Protein AF-0000000066903619 (afdb_homodimer)

Radius of gyration: 26.42 Å; Cα contacts (8 Å, |Δi|>4): 673; chains: 2; bounding box: 65×83×78 Å

Solvent-accessible surface area (backbone atoms only — not comparable to full-atom values): 20792 Å² total; per-residue (Å²): 127,84,74,76,72,76,75,50,71,66,57,50,50,46,44,51,52,7,45,54,39,8,51,53,10,42,77,66,70,21,68,53,28,7,20,32,37,32,47,87,89,33,79,65,23,51,18,35,26,42,28,67,87,66,71,34,87,71,31,37,15,66,47,40,14,44,54,42,36,49,50,44,22,58,77,67,75,46,57,55,55,67,50,27,47,61,21,35,37,23,26,30,43,37,47,34,42,71,54,31,48,48,40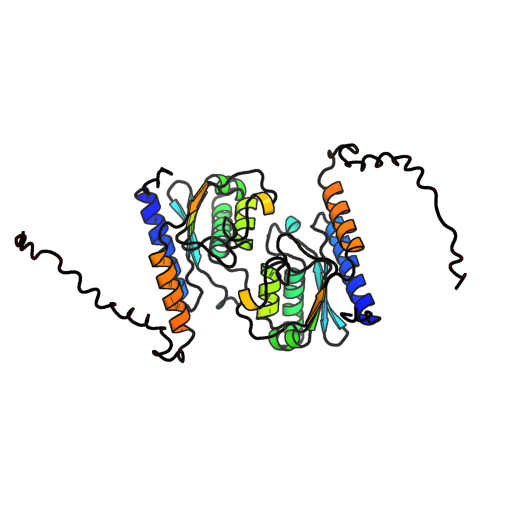,58,74,38,43,33,32,33,39,38,21,15,17,78,26,73,86,45,6,13,65,73,62,65,31,32,57,70,80,66,69,50,87,71,74,59,49,73,47,75,57,73,36,42,67,64,40,51,49,45,46,50,53,44,56,52,63,74,40,80,74,63,67,83,69,78,57,78,64,72,67,71,69,74,75,65,76,67,71,76,72,83,87,82,84,78,80,75,86,123,126,84,75,75,73,76,75,51,71,66,55,50,50,46,42,49,51,6,46,56,37,9,51,52,11,41,78,67,70,22,67,51,28,8,20,32,36,30,47,88,90,32,81,66,23,49,18,34,25,42,28,66,86,68,70,35,88,72,31,36,15,65,48,40,14,46,53,41,36,49,50,47,21,58,76,68,75,46,56,57,55,67,51,27,47,59,20,35,38,22,27,31,44,35,47,35,42,70,53,30,47,47,39,58,74,38,43,31,32,31,39,39,20,14,17,79,27,73,86,45,5,12,64,72,61,65,32,32,55,70,80,66,70,50,86,72,75,57,49,75,46,73,57,73,36,41,68,62,40,51,49,46,46,49,54,46,54,53,63,74,40,80,74,62,66,85,69,76,58,78,63,73,67,71,70,75,73,67,75,69,70,75,75,76,80,77,81,71,82,76,87,123

Secondary structure (DSSP, 8-state):
-----PPPHHHHHHHHHHHHHHHHHHHTTS-S-EEEEEETTEEEEEEE--HHHHT-TT--HHHHHHHHHHHHHHHTT--HHHHHTTEEEEEEEPPBHHHHHHHHHTT--EEEEEE--TTTBTTTTS--TTTTT--S--EEE--S-HHHHHHHHHHHHHHH-TT--GGGS-----------------------/-----PPPHHHHHHHHHHHHHHHHHHHTTS-S-EEEEEETTEEEEEEE--HHHHT-TT--HHHHHHHHHHHHHHHTT--HHHHHTTEEEEEEEPPBHHHHHHHHHTT--EEEEEE--TTTBTTTTS--TTTTT--S--EEE--SSHHHHHHHHHHHHHHH-TT--GGGS-----------------------

Foldseek 3Di:
DPPPPDDDPLRVVQLVVQQVQLVVCLVVLHQRKKKFKAFPSDTQFIFDADCVVVVNPVRHGLVRRLVSQVVSCVVVVHDQLVRQCRIEMRMAEADFQVSVLVSLVSNHAEYEYAAYDQPGHQPPRPHHCVNSVHPHDHHYHHNNHHPSSVVSNVVSVCVVCVPPPPPVPPPPPPPPPPPPVDDDDDDDPDDD/DPPPPDDDPLRVVQLVVQQVQLVVCLVVLHQRKKKFKAFPSDTQFIFDQDCVVVVNPVRHGLVRRLVSQVVSCVVVVHDQLVRQCRIEMRMAEADFQVSVLVSLVSNHAEYEYAAYDQPGHQPPRPHHCVNSVHPHDHHYHHNNHHPSSVVSNVVSVCVVCVPPPPPVPPPPPPPPPPPPVPPDDPPPDDDD

InterPro domains:
  IPR002125 Cytidine and deoxycytidylate deaminase domain [PF00383] (11-114)
  IPR002125 Cytidine and deoxycytidylate deaminase domain [PS51747] (9-125)
  IPR016192 APOBEC/CMP deaminase, zinc-binding [PS00903] (60-103)
  IPR016193 Cytidine deaminase-like [SSF53927] (8-163)

Sequence (384 aa):
MSLKKELSEEEVHFLNRAFEIAVDAVLNNEVPVGCVFVFEGQEVAFGRNDVNRTKNPTYHAEMVALKMMKQWCMDNGHDLEEIMRRTTLYVTLEPCIMCASALYHLRLKKILYGAANERFGGLVSVGSKEKYGAEHFIEIMPNLSVDRAVKLLKEFYEKQNPFCPEGKRKVKKPKKSGNNNDNSDDAIVLNVMSLKKELSEEEVHFLNRAFEIAVDAVLNNEVPVGCVFVFEGQEVAFGRNDVNRTKNPTYHAEMVALKMMKQWCMDNGHDLEEIMRRTTLYVTLEPCIMCASALYHLRLKKILYGAANERFGGLVSVGSKEKYGAEHFIEIMPNLSVDRAVKLLKEFYEKQNPFCPEGKRKVKKPKKSGNNNDNSDDAIVLNV

Organism: Onchocerca volvulus (NCBI:txid6282)

Structure (mmCIF, N/CA/C/O backbone):
data_AF-0000000066903619-model_v1
#
loop_
_entity.id
_entity.type
_entity.pdbx_description
1 polymer 'CMP/dCMP-type deaminase domain-containing protein'
#
loop_
_atom_site.group_PDB
_atom_site.id
_atom_site.type_symbol
_atom_site.label_atom_id
_atom_site.label_alt_id
_atom_site.label_comp_id
_atom_site.label_asym_id
_atom_site.label_entity_id
_atom_site.label_seq_id
_atom_site.pdbx_PDB_ins_code
_atom_site.Cartn_x
_atom_site.Cartn_y
_atom_site.Cartn_z
_atom_site.occupancy
_atom_site.B_iso_or_equiv
_atom_site.auth_seq_id
_atom_site.auth_comp_id
_atom_site.auth_asym_id
_atom_site.auth_atom_id
_atom_site.pdbx_PDB_model_num
ATOM 1 N N . MET A 1 1 ? -2.316 -34.094 11.859 1 27.36 1 MET A N 1
ATOM 2 C CA . MET A 1 1 ? -1.261 -34.156 10.859 1 27.36 1 MET A CA 1
ATOM 3 C C . MET A 1 1 ? -1.581 -33.25 9.672 1 27.36 1 MET A C 1
ATOM 5 O O . MET A 1 1 ? -2.551 -33.5 8.945 1 27.36 1 MET A O 1
ATOM 9 N N . SER A 1 2 ? -1.607 -31.938 9.742 1 38.84 2 SER A N 1
ATOM 10 C CA . SER A 1 2 ? -1.99 -31 8.695 1 38.84 2 SER A CA 1
ATOM 11 C C . SER A 1 2 ? -1.437 -31.438 7.34 1 38.84 2 SER A C 1
ATOM 13 O O . SER A 1 2 ? -0.238 -31.688 7.207 1 38.84 2 SER A O 1
ATOM 15 N N . LEU A 1 3 ? -2.057 -32.25 6.59 1 42.88 3 LEU A N 1
ATOM 16 C CA . LEU A 1 3 ? -1.689 -32.875 5.312 1 42.88 3 LEU A CA 1
ATOM 17 C C . LEU A 1 3 ? -0.965 -31.859 4.422 1 42.88 3 LEU A C 1
ATOM 19 O O . LEU A 1 3 ? -1.56 -30.875 3.982 1 42.88 3 LEU A O 1
ATOM 23 N N . LYS A 1 4 ? 0.3 -31.672 4.625 1 53.03 4 LYS A N 1
ATOM 24 C CA . LYS A 1 4 ? 1.137 -30.984 3.652 1 53.03 4 LYS A CA 1
ATOM 25 C C . LYS A 1 4 ? 0.835 -31.453 2.232 1 53.03 4 LYS A C 1
ATOM 27 O O . LYS A 1 4 ? 1.146 -32.594 1.867 1 53.03 4 LYS A O 1
ATOM 32 N N . LYS A 1 5 ? -0.295 -30.984 1.715 1 69 5 LYS A N 1
ATOM 33 C CA . LYS A 1 5 ? -0.655 -31.328 0.341 1 69 5 LYS A CA 1
ATOM 34 C C . LYS A 1 5 ? 0.544 -31.188 -0.592 1 69 5 LYS A C 1
ATOM 36 O O . LYS A 1 5 ? 1.289 -30.203 -0.514 1 69 5 LYS A O 1
ATOM 41 N N . GLU A 1 6 ? 0.946 -32.344 -1.109 1 86.94 6 GLU A N 1
ATOM 42 C CA . GLU A 1 6 ? 2 -32.344 -2.119 1 86.94 6 GLU A CA 1
ATOM 43 C C . GLU A 1 6 ? 1.612 -31.484 -3.32 1 86.94 6 GLU A C 1
ATOM 45 O O . GLU A 1 6 ? 0.471 -31.531 -3.783 1 86.94 6 GLU A O 1
ATOM 50 N N . LEU A 1 7 ? 2.455 -30.594 -3.684 1 93.56 7 LEU A N 1
ATOM 51 C CA . LEU A 1 7 ? 2.23 -29.703 -4.809 1 93.56 7 LEU A CA 1
ATOM 52 C C . LEU A 1 7 ? 2.064 -30.484 -6.109 1 93.56 7 LEU A C 1
ATOM 54 O O . LEU A 1 7 ? 2.789 -31.453 -6.352 1 93.56 7 LEU A O 1
ATOM 58 N N . SER A 1 8 ? 1.074 -30.172 -6.938 1 95.62 8 SER A N 1
ATOM 59 C CA . SER A 1 8 ? 0.944 -30.703 -8.289 1 95.62 8 SER A CA 1
ATOM 60 C C . SER A 1 8 ? 2.086 -30.234 -9.18 1 95.62 8 SER A C 1
ATOM 62 O O . SER A 1 8 ? 2.801 -29.297 -8.844 1 95.62 8 SER A O 1
ATOM 64 N N . GLU A 1 9 ? 2.289 -30.906 -10.242 1 96.06 9 GLU A N 1
ATOM 65 C CA . GLU A 1 9 ? 3.312 -30.516 -11.203 1 96.06 9 GLU A CA 1
ATOM 66 C C . GLU A 1 9 ? 3.072 -29.094 -11.727 1 96.06 9 GLU A C 1
ATOM 68 O O . GLU A 1 9 ? 4.02 -28.344 -11.93 1 96.06 9 GLU A O 1
ATOM 73 N N . GLU A 1 10 ? 1.847 -28.812 -11.953 1 97.19 10 GLU A N 1
ATOM 74 C CA . GLU A 1 10 ? 1.484 -27.484 -12.43 1 97.19 10 GLU A CA 1
ATOM 75 C C . GLU A 1 10 ? 1.817 -26.406 -11.391 1 97.19 10 GLU A C 1
ATOM 77 O O . GLU A 1 10 ? 2.35 -25.359 -11.734 1 97.19 10 GLU A O 1
ATOM 82 N N . GLU A 1 11 ? 1.536 -26.688 -10.141 1 98.06 11 GLU A N 1
ATOM 83 C CA . GLU A 1 11 ? 1.834 -25.734 -9.07 1 98.06 11 GLU A CA 1
ATOM 84 C C . GLU A 1 11 ? 3.336 -25.516 -8.938 1 98.06 11 GLU A C 1
ATOM 86 O O . GLU A 1 11 ? 3.785 -24.375 -8.758 1 98.06 11 GLU A O 1
ATOM 91 N N . VAL A 1 12 ? 4.043 -26.609 -9.094 1 98.12 12 VAL A N 1
ATOM 92 C CA . VAL A 1 12 ? 5.496 -26.516 -9.047 1 98.12 12 VAL A CA 1
ATOM 93 C C . VAL A 1 12 ? 5.996 -25.656 -10.219 1 98.12 12 VAL A C 1
ATOM 95 O O . VAL A 1 12 ? 6.863 -24.797 -10.039 1 98.12 12 VAL A O 1
ATOM 98 N N . HIS A 1 13 ? 5.473 -25.922 -11.336 1 98.62 13 HIS A N 1
ATOM 99 C CA . HIS A 1 13 ? 5.867 -25.203 -12.547 1 98.62 13 HIS A CA 1
ATOM 100 C C . HIS A 1 13 ? 5.68 -23.688 -12.375 1 98.62 13 HIS A C 1
ATOM 102 O O . HIS A 1 13 ? 6.609 -22.922 -12.609 1 98.62 13 HIS A O 1
ATOM 108 N N . PHE A 1 14 ? 4.527 -23.266 -11.945 1 98.88 14 PHE A N 1
ATOM 109 C CA . PHE A 1 14 ? 4.227 -21.844 -11.898 1 98.88 14 PHE A CA 1
ATOM 110 C C . PHE A 1 14 ? 4.938 -21.172 -10.727 1 98.88 14 PHE A C 1
ATOM 112 O O . PHE A 1 14 ? 5.32 -20 -10.812 1 98.88 14 PHE A O 1
ATOM 119 N N . LEU A 1 15 ? 5.148 -21.906 -9.648 1 98.81 15 LEU A N 1
ATOM 120 C CA . LEU A 1 15 ? 5.961 -21.344 -8.57 1 98.81 15 LEU A CA 1
ATOM 121 C C . LEU A 1 15 ? 7.395 -21.109 -9.031 1 98.81 15 LEU A C 1
ATOM 123 O O . LEU A 1 15 ? 7.988 -20.078 -8.727 1 98.81 15 LEU A O 1
ATOM 127 N N . ASN A 1 16 ? 7.895 -22.078 -9.797 1 98.81 16 ASN A N 1
ATOM 128 C CA . ASN A 1 16 ? 9.219 -21.906 -10.375 1 98.81 16 ASN A CA 1
ATOM 129 C C . ASN A 1 16 ? 9.266 -20.688 -11.305 1 98.81 16 ASN A C 1
ATOM 131 O O . ASN A 1 16 ? 10.242 -19.938 -11.312 1 98.81 16 ASN A O 1
ATOM 135 N N . ARG A 1 17 ? 8.25 -20.547 -12.086 1 98.88 17 ARG A N 1
ATOM 136 C CA . ARG A 1 17 ? 8.141 -19.391 -12.977 1 98.88 17 ARG A CA 1
ATOM 137 C C . ARG A 1 17 ? 8.188 -18.094 -12.188 1 98.88 17 ARG A C 1
ATOM 139 O O . ARG A 1 17 ? 8.844 -17.125 -12.602 1 98.88 17 ARG A O 1
ATOM 146 N N . ALA A 1 18 ? 7.531 -18.016 -11.047 1 98.94 18 ALA A N 1
ATOM 147 C CA . ALA A 1 18 ? 7.562 -16.844 -10.18 1 98.94 18 ALA A CA 1
ATOM 148 C C . ALA A 1 18 ? 8.984 -16.562 -9.703 1 98.94 18 ALA A C 1
ATOM 150 O O . ALA A 1 18 ? 9.414 -15.406 -9.688 1 98.94 18 ALA A O 1
ATOM 151 N N . PHE A 1 19 ? 9.703 -17.578 -9.383 1 98.88 19 PHE A N 1
ATOM 152 C CA . PHE A 1 19 ? 11.062 -17.391 -8.891 1 98.88 19 PHE A CA 1
ATOM 153 C C . PHE A 1 19 ? 11.984 -16.922 -10.008 1 98.88 19 PHE A C 1
ATOM 155 O O . PHE A 1 19 ? 12.906 -16.156 -9.773 1 98.88 19 PHE A O 1
ATOM 162 N N . GLU A 1 20 ? 11.758 -17.422 -11.219 1 98.81 20 GLU A N 1
ATOM 163 C CA . GLU A 1 20 ? 12.516 -16.906 -12.352 1 98.81 20 GLU A CA 1
ATOM 164 C C . GLU A 1 20 ? 12.328 -15.398 -12.508 1 98.81 20 GLU A C 1
ATOM 166 O O . GLU A 1 20 ? 13.289 -14.672 -12.758 1 98.81 20 GLU A O 1
ATOM 171 N N . ILE A 1 21 ? 11.164 -14.969 -12.32 1 98.88 21 ILE A N 1
ATOM 172 C CA . ILE A 1 21 ? 10.844 -13.555 -12.43 1 98.88 21 ILE A CA 1
ATOM 173 C C . ILE A 1 21 ? 11.5 -12.781 -11.289 1 98.88 21 ILE A C 1
ATOM 175 O O . ILE A 1 21 ? 11.984 -11.664 -11.484 1 98.88 21 ILE A O 1
ATOM 179 N N . ALA A 1 22 ? 11.523 -13.375 -10.133 1 98.81 22 ALA A N 1
ATOM 180 C CA . ALA A 1 22 ? 12.164 -12.742 -8.984 1 98.81 22 ALA A CA 1
ATOM 181 C C . ALA A 1 22 ? 13.656 -12.539 -9.227 1 98.81 22 ALA A C 1
ATOM 183 O O . ALA A 1 22 ? 14.234 -11.539 -8.789 1 98.81 22 ALA A O 1
ATOM 184 N N . VAL A 1 23 ? 14.227 -13.484 -9.867 1 98.19 23 VAL A N 1
ATOM 185 C CA . VAL A 1 23 ? 15.648 -13.359 -10.203 1 98.19 23 VAL A CA 1
ATOM 186 C C . VAL A 1 23 ? 15.852 -12.156 -11.109 1 98.19 23 VAL A C 1
ATOM 188 O O . VAL A 1 23 ? 16.844 -11.422 -10.961 1 98.19 23 VAL A O 1
ATOM 191 N N . ASP A 1 24 ? 14.953 -11.938 -12.023 1 97.81 24 ASP A N 1
ATOM 192 C CA . ASP A 1 24 ? 15.008 -10.766 -12.898 1 97.81 24 ASP A CA 1
ATOM 193 C C . ASP A 1 24 ? 14.953 -9.477 -12.078 1 97.81 24 ASP A C 1
ATOM 195 O O . ASP A 1 24 ? 15.578 -8.477 -12.438 1 97.81 24 ASP A O 1
ATOM 199 N N . ALA A 1 25 ? 14.164 -9.477 -11.047 1 97.81 25 ALA A N 1
ATOM 200 C CA . ALA A 1 25 ? 14.109 -8.312 -10.164 1 97.81 25 ALA A CA 1
ATOM 201 C C . ALA A 1 25 ? 15.484 -8 -9.578 1 97.81 25 ALA A C 1
ATOM 203 O O . ALA A 1 25 ? 15.922 -6.848 -9.578 1 97.81 25 ALA A O 1
ATOM 204 N N . VAL A 1 26 ? 16.172 -8.992 -9.141 1 96.25 26 VAL A N 1
ATOM 205 C CA . VAL A 1 26 ? 17.5 -8.828 -8.562 1 96.25 26 VAL A CA 1
ATOM 206 C C . VAL A 1 26 ? 18.438 -8.227 -9.602 1 96.25 26 VAL A C 1
ATOM 208 O O . VAL A 1 26 ? 19.188 -7.289 -9.305 1 96.25 26 VAL A O 1
ATOM 211 N N . LEU A 1 27 ? 18.391 -8.758 -10.789 1 95.12 27 LEU A N 1
ATOM 212 C CA . LEU A 1 27 ? 19.25 -8.312 -11.875 1 95.12 27 LEU A CA 1
ATOM 213 C C . LEU A 1 27 ? 19 -6.844 -12.203 1 95.12 27 LEU A C 1
ATOM 215 O O . LEU A 1 27 ? 19.859 -6.172 -12.766 1 95.12 27 LEU A O 1
ATOM 219 N N . ASN A 1 28 ? 17.875 -6.34 -11.797 1 95.5 28 ASN A N 1
ATOM 220 C CA . ASN A 1 28 ? 17.516 -4.953 -12.078 1 95.5 28 ASN A CA 1
ATOM 221 C C . ASN A 1 28 ? 17.531 -4.102 -10.812 1 95.5 28 ASN A C 1
ATOM 223 O O . ASN A 1 28 ? 16.906 -3.047 -10.758 1 95.5 28 ASN A O 1
ATOM 227 N N . ASN A 1 29 ? 18.062 -4.617 -9.797 1 95.12 29 ASN A N 1
ATOM 228 C CA . ASN A 1 29 ? 18.266 -3.906 -8.539 1 95.12 29 ASN A CA 1
ATOM 229 C C . ASN A 1 29 ? 16.953 -3.611 -7.836 1 95.12 29 ASN A C 1
ATOM 231 O O . ASN A 1 29 ? 16.734 -2.504 -7.336 1 95.12 29 ASN A O 1
ATOM 235 N N . GLU A 1 30 ? 16.094 -4.582 -7.895 1 97.44 30 GLU A N 1
ATOM 236 C CA . GLU A 1 30 ? 14.805 -4.559 -7.203 1 97.44 30 GLU A CA 1
ATOM 237 C C . GLU A 1 30 ? 14.711 -5.676 -6.168 1 97.44 30 GLU A C 1
ATOM 239 O O . GLU A 1 30 ? 15.367 -6.707 -6.301 1 97.44 30 GLU A O 1
ATOM 244 N N . VAL A 1 31 ? 13.891 -5.398 -5.02 1 96.94 31 VAL A N 1
ATOM 245 C CA . VAL A 1 31 ? 13.617 -6.473 -4.066 1 96.94 31 VAL A CA 1
ATOM 246 C C . VAL A 1 31 ? 13.164 -7.723 -4.812 1 96.94 31 VAL A C 1
ATOM 248 O O . VAL A 1 31 ? 12.328 -7.645 -5.719 1 96.94 31 VAL A O 1
ATOM 251 N N . PRO A 1 32 ? 13.727 -8.883 -4.516 1 98.19 32 PRO A N 1
ATOM 252 C CA . PRO A 1 32 ? 13.547 -10.094 -5.312 1 98.19 32 PRO A CA 1
ATOM 253 C C . PRO A 1 32 ? 12.18 -10.742 -5.102 1 98.19 32 PRO A C 1
ATOM 255 O O . PRO A 1 32 ? 12.086 -11.844 -4.555 1 98.19 32 PRO A O 1
ATOM 258 N N . VAL A 1 33 ? 11.227 -10.133 -5.594 1 98.88 33 VAL A N 1
ATOM 259 C CA . VAL A 1 33 ? 9.875 -10.703 -5.57 1 98.88 33 VAL A CA 1
ATOM 260 C C . VAL A 1 33 ? 9.336 -10.812 -6.992 1 98.88 33 VAL A C 1
ATOM 262 O O . VAL A 1 33 ? 9.453 -9.867 -7.781 1 98.88 33 VAL A O 1
ATOM 265 N N . GLY A 1 34 ? 8.812 -11.93 -7.312 1 98.94 34 GLY A N 1
ATOM 266 C CA . GLY A 1 34 ? 8.156 -12.211 -8.578 1 98.94 34 GLY A CA 1
ATOM 267 C C . GLY A 1 34 ? 6.871 -13 -8.422 1 98.94 34 GLY A C 1
ATOM 268 O O . GLY A 1 34 ? 6.691 -13.711 -7.43 1 98.94 34 GLY A O 1
ATOM 269 N N . CYS A 1 35 ? 5.98 -12.805 -9.438 1 98.94 35 CYS A N 1
ATOM 270 C CA . CYS A 1 35 ? 4.723 -13.539 -9.336 1 98.94 35 CYS A CA 1
ATOM 271 C C . CYS A 1 35 ? 4.094 -13.734 -10.711 1 98.94 35 CYS A C 1
ATOM 273 O O . CYS A 1 35 ? 4.492 -13.07 -11.68 1 98.94 35 CYS A O 1
ATOM 275 N N . VAL A 1 36 ? 3.123 -14.68 -10.773 1 98.94 36 VAL A N 1
ATOM 276 C CA . VAL A 1 36 ? 2.336 -14.914 -11.984 1 98.94 36 VAL A CA 1
ATOM 277 C C . VAL A 1 36 ? 0.873 -15.141 -11.609 1 98.94 36 VAL A C 1
ATOM 279 O O . VAL A 1 36 ? 0.577 -15.758 -10.578 1 98.94 36 VAL A O 1
ATOM 282 N N . PHE A 1 37 ? -0.01 -14.594 -12.398 1 98.94 37 PHE A N 1
ATOM 283 C CA . PHE A 1 37 ? -1.424 -14.945 -12.359 1 98.94 37 PHE A CA 1
ATOM 284 C C . PHE A 1 37 ? -1.734 -16.031 -13.375 1 98.94 37 PHE A C 1
ATOM 286 O O . PHE A 1 37 ? -1.394 -15.914 -14.555 1 98.94 37 PHE A O 1
ATOM 293 N N . VAL A 1 38 ? -2.367 -17.109 -12.891 1 98.94 38 VAL A N 1
ATOM 294 C CA . VAL A 1 38 ? -2.701 -18.25 -13.742 1 98.94 38 VAL A CA 1
ATOM 295 C C . VAL A 1 38 ? -4.219 -18.406 -13.812 1 98.94 38 VAL A C 1
ATOM 297 O O . VAL A 1 38 ? -4.875 -18.594 -12.781 1 98.94 38 VAL A O 1
ATOM 300 N N . PHE A 1 39 ? -4.789 -18.297 -14.953 1 98.81 39 PHE A N 1
ATOM 301 C CA . PHE A 1 39 ? -6.207 -18.453 -15.234 1 98.81 39 PHE A CA 1
ATOM 302 C C . PHE A 1 39 ? -6.441 -19.641 -16.172 1 98.81 39 PHE A C 1
ATOM 304 O O . PHE A 1 39 ? -5.922 -19.656 -17.281 1 98.81 39 PHE A O 1
ATOM 311 N N . GLU A 1 40 ? -7.105 -20.641 -15.711 1 97.38 40 GLU A N 1
ATOM 312 C CA . GLU A 1 40 ? -7.426 -21.828 -16.484 1 97.38 40 GLU A CA 1
ATOM 313 C C . GLU A 1 40 ? -6.164 -22.469 -17.062 1 97.38 40 GLU A C 1
ATOM 315 O O . GLU A 1 40 ? -6.098 -22.75 -18.266 1 97.38 40 GLU A O 1
ATOM 320 N N . GLY A 1 41 ? -5.207 -22.531 -16.219 1 97.81 41 GLY A N 1
ATOM 321 C CA . GLY A 1 41 ? -3.99 -23.266 -16.547 1 97.81 41 GLY A CA 1
ATOM 322 C C . GLY A 1 41 ? -3.014 -22.453 -17.375 1 97.81 41 GLY A C 1
ATOM 323 O O . GLY A 1 41 ? -1.958 -22.938 -17.766 1 97.81 41 GLY A O 1
ATOM 324 N N . GLN A 1 42 ? -3.344 -21.203 -17.578 1 98.31 42 GLN A N 1
ATOM 325 C CA . GLN A 1 42 ? -2.484 -20.359 -18.406 1 98.31 42 GLN A CA 1
ATOM 326 C C . GLN A 1 42 ? -1.973 -19.156 -17.625 1 98.31 42 GLN A C 1
ATOM 328 O O . GLN A 1 42 ? -2.73 -18.516 -16.891 1 98.31 42 GLN A O 1
ATOM 333 N N . GLU A 1 43 ? -0.721 -18.922 -17.766 1 98.81 43 GLU A N 1
ATOM 334 C CA . GLU A 1 43 ? -0.159 -17.672 -17.266 1 98.81 43 GLU A CA 1
ATOM 335 C C . GLU A 1 43 ? -0.667 -16.484 -18.062 1 98.81 43 GLU A C 1
ATOM 337 O O . GLU A 1 43 ? -0.361 -16.344 -19.25 1 98.81 43 GLU A O 1
ATOM 342 N N . VAL A 1 44 ? -1.384 -15.578 -17.438 1 98.75 44 VAL A N 1
ATOM 343 C CA . VAL A 1 44 ? -2.004 -14.508 -18.203 1 98.75 44 VAL A CA 1
ATOM 344 C C . VAL A 1 44 ? -1.362 -13.172 -17.828 1 98.75 44 VAL A C 1
ATOM 346 O O . VAL A 1 44 ? -1.483 -12.188 -18.562 1 98.75 44 VAL A O 1
ATOM 349 N N . ALA A 1 45 ? -0.689 -13.148 -16.719 1 98.88 45 ALA A N 1
ATOM 350 C CA . ALA A 1 45 ? 0.007 -11.945 -16.266 1 98.88 45 ALA A CA 1
ATOM 351 C C . ALA A 1 45 ? 1.164 -12.297 -15.336 1 98.88 45 ALA A C 1
ATOM 353 O O . ALA A 1 45 ? 1.154 -13.352 -14.695 1 98.88 45 ALA A O 1
ATOM 354 N N . PHE A 1 46 ? 2.115 -11.523 -15.297 1 98.94 46 PHE A N 1
ATOM 355 C CA . PHE A 1 46 ? 3.262 -11.68 -14.414 1 98.94 46 PHE A CA 1
ATOM 356 C C . PHE A 1 46 ? 3.809 -10.32 -13.992 1 98.94 46 PHE A C 1
ATOM 358 O O . PHE A 1 46 ? 3.482 -9.297 -14.602 1 98.94 46 PHE A O 1
ATOM 365 N N . GLY A 1 47 ? 4.559 -10.344 -12.859 1 98.88 47 GLY A N 1
ATOM 366 C CA . GLY A 1 47 ? 5.152 -9.102 -12.383 1 98.88 47 GLY A CA 1
ATOM 367 C C . GLY A 1 47 ? 6.348 -9.32 -11.477 1 98.88 47 GLY A C 1
ATOM 368 O O . GLY A 1 47 ? 6.395 -10.297 -10.727 1 98.88 47 GLY A O 1
ATOM 369 N N . ARG A 1 48 ? 7.273 -8.469 -11.578 1 98.75 48 ARG A N 1
ATOM 370 C CA . ARG A 1 48 ? 8.359 -8.328 -10.609 1 98.75 48 ARG A CA 1
ATOM 371 C C . ARG A 1 48 ? 8.305 -6.973 -9.922 1 98.75 48 ARG A C 1
ATOM 373 O O . ARG A 1 48 ? 7.723 -6.023 -10.445 1 98.75 48 ARG A O 1
ATOM 380 N N . ASN A 1 49 ? 8.922 -6.953 -8.742 1 98.44 49 ASN A N 1
ATOM 381 C CA . ASN A 1 49 ? 9.062 -5.652 -8.094 1 98.44 49 ASN A CA 1
ATOM 382 C C . ASN A 1 49 ? 9.703 -4.629 -9.023 1 98.44 49 ASN A C 1
ATOM 384 O O . ASN A 1 49 ? 10.625 -4.957 -9.766 1 98.44 49 ASN A O 1
ATOM 388 N N . ASP A 1 50 ? 9.172 -3.434 -9.016 1 98.06 50 ASP A N 1
ATOM 389 C CA . ASP A 1 50 ? 9.633 -2.381 -9.914 1 98.06 50 ASP A CA 1
ATOM 390 C C . ASP A 1 50 ? 9.57 -1.015 -9.242 1 98.06 50 ASP A C 1
ATOM 392 O O . ASP A 1 50 ? 9.227 -0.016 -9.875 1 98.06 50 ASP A O 1
ATOM 396 N N . VAL A 1 51 ? 9.797 -0.973 -8.008 1 96.44 51 VAL A N 1
ATOM 397 C CA . VAL A 1 51 ? 9.68 0.22 -7.176 1 96.44 51 VAL A CA 1
ATOM 398 C C . VAL A 1 51 ? 10.812 1.192 -7.5 1 96.44 51 VAL A C 1
ATOM 400 O O . VAL A 1 51 ? 10.57 2.371 -7.766 1 96.44 51 VAL A O 1
ATOM 403 N N . ASN A 1 52 ? 12.039 0.702 -7.586 1 93.19 52 ASN A N 1
ATOM 404 C CA . ASN A 1 52 ? 13.211 1.551 -7.742 1 93.19 52 ASN A CA 1
ATOM 405 C C . ASN A 1 52 ? 13.234 2.23 -9.109 1 93.19 52 ASN A C 1
ATOM 407 O O . ASN A 1 52 ? 13.383 3.451 -9.195 1 93.19 52 ASN A O 1
ATOM 411 N N . ARG A 1 53 ? 13.086 1.481 -10.102 1 95.19 53 ARG A N 1
ATOM 412 C CA . ARG A 1 53 ? 13.133 2.02 -11.453 1 95.19 53 ARG A CA 1
ATOM 413 C C . ARG A 1 53 ? 12.039 3.051 -11.68 1 95.19 53 ARG A C 1
ATOM 415 O O . ARG A 1 53 ? 12.281 4.117 -12.25 1 95.19 53 ARG A O 1
ATOM 422 N N . THR A 1 54 ? 10.852 2.811 -11.141 1 94.06 54 THR A N 1
ATOM 423 C CA . THR A 1 54 ? 9.695 3.648 -11.43 1 94.06 54 THR A CA 1
ATOM 424 C C . THR A 1 54 ? 9.586 4.781 -10.414 1 94.06 54 THR A C 1
ATOM 426 O O . THR A 1 54 ? 8.812 5.727 -10.609 1 94.06 54 THR A O 1
ATOM 429 N N . LYS A 1 55 ? 10.312 4.551 -9.242 1 89.25 55 LYS A N 1
ATOM 430 C CA . LYS A 1 55 ? 10.188 5.477 -8.125 1 89.25 55 LYS A CA 1
ATOM 431 C C . LYS A 1 55 ? 8.75 5.539 -7.613 1 89.25 55 LYS A C 1
ATOM 433 O O . LYS A 1 55 ? 8.258 6.609 -7.254 1 89.25 55 LYS A O 1
ATOM 438 N N . ASN A 1 56 ? 8.055 4.461 -7.719 1 92.69 56 ASN A N 1
ATOM 439 C CA . ASN A 1 56 ? 6.691 4.281 -7.234 1 92.69 56 ASN A CA 1
ATOM 440 C C . ASN A 1 56 ? 6.613 3.172 -6.188 1 92.69 56 ASN A C 1
ATOM 442 O O . ASN A 1 56 ? 6.719 1.989 -6.52 1 92.69 56 ASN A O 1
ATOM 446 N N . PRO A 1 57 ? 6.328 3.529 -4.996 1 93.94 57 PRO A N 1
ATOM 447 C CA . PRO A 1 57 ? 6.414 2.559 -3.9 1 93.94 57 PRO A CA 1
ATOM 448 C C . PRO A 1 57 ? 5.328 1.487 -3.979 1 93.94 57 PRO A C 1
ATOM 450 O O . PRO A 1 57 ? 5.391 0.489 -3.258 1 93.94 57 PRO A O 1
ATOM 453 N N . THR A 1 58 ? 4.316 1.643 -4.836 1 96.19 58 THR A N 1
ATOM 454 C CA . THR A 1 58 ? 3.209 0.697 -4.891 1 96.19 58 THR A CA 1
ATOM 455 C C . THR A 1 58 ? 3.471 -0.384 -5.934 1 96.19 58 THR A C 1
ATOM 457 O O . THR A 1 58 ? 2.709 -1.346 -6.047 1 96.19 58 THR A O 1
ATOM 460 N N . TYR A 1 59 ? 4.535 -0.256 -6.688 1 97.69 59 TYR A N 1
ATOM 461 C CA . TYR A 1 59 ? 4.781 -1.174 -7.793 1 97.69 59 TYR A CA 1
ATOM 462 C C . TYR A 1 59 ? 5.473 -2.443 -7.305 1 97.69 59 TYR A C 1
ATOM 464 O O . TYR A 1 59 ? 6.523 -2.824 -7.824 1 97.69 59 TYR A O 1
ATOM 472 N N . HIS A 1 60 ? 4.809 -3.078 -6.398 1 98.69 60 HIS A N 1
ATOM 473 C CA . HIS A 1 60 ? 5.188 -4.43 -6.004 1 98.69 60 HIS A CA 1
ATOM 474 C C . HIS A 1 60 ? 4.863 -5.438 -7.098 1 98.69 60 HIS A C 1
ATOM 476 O O . HIS A 1 60 ? 4.109 -5.133 -8.023 1 98.69 60 HIS A O 1
ATOM 482 N N . ALA A 1 61 ? 5.461 -6.574 -7.016 1 98.88 61 ALA A N 1
ATOM 483 C CA . ALA A 1 61 ? 5.301 -7.609 -8.031 1 98.88 61 ALA A CA 1
ATOM 484 C C . ALA A 1 61 ? 3.824 -7.875 -8.32 1 98.88 61 ALA A C 1
ATOM 486 O O . ALA A 1 61 ? 3.406 -7.922 -9.477 1 98.88 61 ALA A O 1
ATOM 487 N N . GLU A 1 62 ? 3.037 -8.055 -7.266 1 98.88 62 GLU A N 1
ATOM 488 C CA . GLU A 1 62 ? 1.618 -8.367 -7.402 1 98.88 62 GLU A CA 1
ATOM 489 C C . GLU A 1 62 ? 0.865 -7.242 -8.102 1 98.88 62 GLU A C 1
ATOM 491 O O . GLU A 1 62 ? -0.007 -7.5 -8.938 1 98.88 62 GLU A O 1
ATOM 496 N N . MET A 1 63 ? 1.21 -6 -7.773 1 98.62 63 MET A N 1
ATOM 497 C CA . MET A 1 63 ? 0.53 -4.855 -8.375 1 98.62 63 MET A CA 1
ATOM 498 C C . MET A 1 63 ? 0.916 -4.703 -9.844 1 98.62 63 MET A C 1
ATOM 500 O O . MET A 1 63 ? 0.077 -4.355 -10.672 1 98.62 63 MET A O 1
ATOM 504 N N . VAL A 1 64 ? 2.166 -4.891 -10.117 1 98.75 64 VAL A N 1
ATOM 505 C CA . VAL A 1 64 ? 2.619 -4.875 -11.5 1 98.75 64 VAL A CA 1
ATOM 506 C C . VAL A 1 64 ? 1.867 -5.934 -12.305 1 98.75 64 VAL A C 1
ATOM 508 O O . VAL A 1 64 ? 1.361 -5.656 -13.398 1 98.75 64 VAL A O 1
ATOM 511 N N . ALA A 1 65 ? 1.782 -7.109 -11.766 1 98.88 65 ALA A N 1
ATOM 512 C CA . ALA A 1 65 ? 1.07 -8.195 -12.43 1 98.88 65 ALA A CA 1
ATOM 513 C C . ALA A 1 65 ? -0.413 -7.867 -12.586 1 98.88 65 ALA A C 1
ATOM 515 O O . ALA A 1 65 ? -1.029 -8.211 -13.594 1 98.88 65 ALA A O 1
ATOM 516 N N . LEU A 1 66 ? -0.942 -7.246 -11.555 1 98.56 66 LEU A N 1
ATOM 517 C CA . LEU A 1 66 ? -2.355 -6.891 -11.594 1 98.56 66 LEU A CA 1
ATOM 518 C C . LEU A 1 66 ? -2.633 -5.898 -12.727 1 98.56 66 LEU A C 1
ATOM 520 O O . LEU A 1 66 ? -3.67 -5.98 -13.383 1 98.56 66 LEU A O 1
ATOM 524 N N . LYS A 1 67 ? -1.757 -4.93 -12.906 1 97.81 67 LYS A N 1
ATOM 525 C CA . LYS A 1 67 ? -1.898 -4.004 -14.031 1 97.81 67 LYS A CA 1
ATOM 526 C C . LYS A 1 67 ? -1.941 -4.75 -15.359 1 97.81 67 LYS A C 1
ATOM 528 O O . LYS A 1 67 ? -2.785 -4.465 -16.203 1 97.81 67 LYS A O 1
ATOM 533 N N . MET A 1 68 ? -1.055 -5.684 -15.492 1 98.56 68 MET A N 1
ATOM 534 C CA . MET A 1 68 ? -1.035 -6.5 -16.703 1 98.56 68 MET A CA 1
ATOM 535 C C . MET A 1 68 ? -2.318 -7.312 -16.828 1 98.56 68 MET A C 1
ATOM 537 O O . MET A 1 68 ? -2.871 -7.441 -17.922 1 98.56 68 MET A O 1
ATOM 541 N N . MET A 1 69 ? -2.779 -7.828 -15.742 1 98.62 69 MET A N 1
ATOM 542 C CA . MET A 1 69 ? -4.012 -8.609 -15.719 1 98.62 69 MET A CA 1
ATOM 543 C C . MET A 1 69 ? -5.199 -7.77 -16.172 1 98.62 69 MET A C 1
ATOM 545 O O . MET A 1 69 ? -6.051 -8.25 -16.922 1 98.62 69 MET A O 1
ATOM 549 N N . LYS A 1 70 ? -5.27 -6.59 -15.664 1 97.88 70 LYS A N 1
ATOM 550 C CA . LYS A 1 70 ? -6.34 -5.68 -16.047 1 97.88 70 LYS A CA 1
ATOM 551 C C . LYS A 1 70 ? -6.332 -5.434 -17.562 1 97.88 70 LYS A C 1
ATOM 553 O O . LYS A 1 70 ? -7.379 -5.48 -18.203 1 97.88 70 LYS A O 1
ATOM 558 N N . GLN A 1 71 ? -5.176 -5.203 -18.078 1 98.12 71 GLN A N 1
ATOM 559 C CA . GLN A 1 71 ? -5.043 -4.98 -19.516 1 98.12 71 GLN A CA 1
ATOM 560 C C . GLN A 1 71 ? -5.449 -6.223 -20.297 1 98.12 71 GLN A C 1
ATOM 562 O O . GLN A 1 71 ? -6.137 -6.125 -21.312 1 98.12 71 GLN A O 1
ATOM 567 N N . TRP A 1 72 ? -5.004 -7.316 -19.812 1 98.44 72 TRP A N 1
ATOM 568 C CA . TRP A 1 72 ? -5.348 -8.578 -20.453 1 98.44 72 TRP A CA 1
ATOM 569 C C . TRP A 1 72 ? -6.863 -8.766 -20.5 1 98.44 72 TRP A C 1
ATOM 571 O O . TRP A 1 72 ? -7.41 -9.18 -21.531 1 98.44 72 TRP A O 1
ATOM 581 N N . CYS A 1 73 ? -7.488 -8.492 -19.406 1 98.19 73 CYS A N 1
ATOM 582 C CA . CYS A 1 73 ? -8.945 -8.617 -19.359 1 98.19 73 CYS A CA 1
ATOM 583 C C . CYS A 1 73 ? -9.609 -7.672 -20.344 1 98.19 73 CYS A C 1
ATOM 585 O O . CYS A 1 73 ? -10.531 -8.07 -21.062 1 98.19 73 CYS A O 1
ATOM 587 N N . MET A 1 74 ? -9.117 -6.477 -20.422 1 97.69 74 MET A N 1
ATOM 588 C CA . MET A 1 74 ? -9.664 -5.496 -21.344 1 97.69 74 MET A CA 1
ATOM 589 C C . MET A 1 74 ? -9.508 -5.965 -22.797 1 97.69 74 MET A C 1
ATOM 591 O O . MET A 1 74 ? -10.461 -5.914 -23.578 1 97.69 74 MET A O 1
ATOM 595 N N . ASP A 1 75 ? -8.398 -6.449 -23.094 1 97.94 75 ASP A N 1
ATOM 596 C CA . ASP A 1 75 ? -8.078 -6.879 -24.453 1 97.94 75 ASP A CA 1
ATOM 597 C C . ASP A 1 75 ? -8.922 -8.086 -24.859 1 97.94 75 ASP A C 1
ATOM 599 O O . ASP A 1 75 ? -9.18 -8.297 -26.047 1 97.94 75 ASP A O 1
ATOM 603 N N . ASN A 1 76 ? -9.344 -8.805 -23.891 1 97.62 76 ASN A N 1
ATOM 604 C CA . ASN A 1 76 ? -10.062 -10.047 -24.188 1 97.62 76 ASN A CA 1
ATOM 605 C C . ASN A 1 76 ? -11.547 -9.93 -23.859 1 97.62 76 ASN A C 1
ATOM 607 O O . ASN A 1 76 ? -12.266 -10.93 -23.875 1 97.62 76 ASN A O 1
ATOM 611 N N . GLY A 1 77 ? -11.977 -8.812 -23.453 1 97.25 77 GLY A N 1
ATOM 612 C CA . GLY A 1 77 ? -13.383 -8.547 -23.188 1 97.25 77 GLY A CA 1
ATOM 613 C C . GLY A 1 77 ? -13.891 -9.211 -21.922 1 97.25 77 GLY A C 1
ATOM 614 O O . GLY A 1 77 ? -15.031 -9.672 -21.875 1 97.25 77 GLY A O 1
ATOM 615 N N . HIS A 1 78 ? -13 -9.359 -20.953 1 97.56 78 HIS A N 1
ATOM 616 C CA . HIS A 1 78 ? -13.367 -9.969 -19.688 1 97.56 78 HIS A CA 1
ATOM 617 C C . HIS A 1 78 ? -13.516 -8.922 -18.594 1 97.56 78 HIS A C 1
ATOM 619 O O . HIS A 1 78 ? -12.883 -7.867 -18.641 1 97.56 78 HIS A O 1
ATOM 625 N N . ASP A 1 79 ? -14.328 -9.273 -17.672 1 97.25 79 ASP A N 1
ATOM 626 C CA . ASP A 1 79 ? -14.414 -8.5 -16.438 1 97.25 79 ASP A CA 1
AT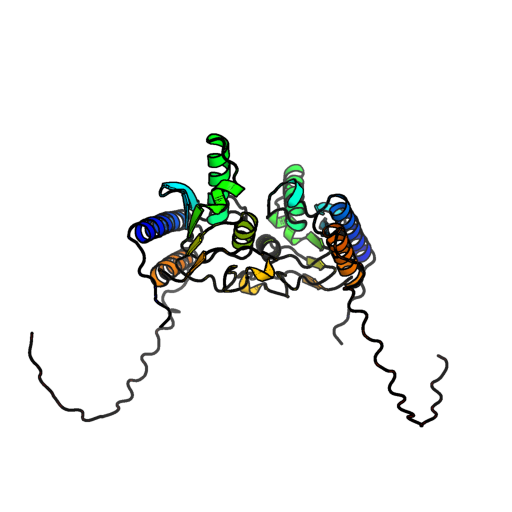OM 627 C C . ASP A 1 79 ? -13.344 -8.945 -15.438 1 97.25 79 ASP A C 1
ATOM 629 O O . ASP A 1 79 ? -13.242 -10.125 -15.117 1 97.25 79 ASP A O 1
ATOM 633 N N . LEU A 1 80 ? -12.672 -8.016 -14.93 1 97.38 80 LEU A N 1
ATOM 634 C CA . LEU A 1 80 ? -11.539 -8.32 -14.07 1 97.38 80 LEU A CA 1
ATOM 635 C C . LEU A 1 80 ? -11.984 -9.109 -12.844 1 97.38 80 LEU A C 1
ATOM 637 O O . LEU A 1 80 ? -11.414 -10.164 -12.531 1 97.38 80 LEU A O 1
ATOM 641 N N . GLU A 1 81 ? -12.938 -8.641 -12.125 1 95.62 81 GLU A N 1
ATOM 642 C CA . GLU A 1 81 ? -13.383 -9.281 -10.891 1 95.62 81 GLU A CA 1
ATOM 643 C C . GLU A 1 81 ? -13.859 -10.711 -11.156 1 95.62 81 GLU A C 1
ATOM 645 O O . GLU A 1 81 ? -13.609 -11.609 -10.352 1 95.62 81 GLU A O 1
ATOM 650 N N . GLU A 1 82 ? -14.539 -10.898 -12.211 1 97.75 82 GLU A N 1
ATOM 651 C CA . GLU A 1 82 ? -15 -12.234 -12.578 1 97.75 82 GLU A CA 1
ATOM 652 C C . GLU A 1 82 ? -13.836 -13.18 -12.828 1 97.75 82 GLU A C 1
ATOM 654 O O . GLU A 1 82 ? -13.852 -14.328 -12.391 1 97.75 82 GLU A O 1
ATOM 659 N N . ILE A 1 83 ? -12.906 -12.688 -13.539 1 98.62 83 ILE A N 1
ATOM 660 C CA . ILE A 1 83 ? -11.75 -13.508 -13.883 1 98.62 83 ILE A CA 1
ATOM 661 C C . ILE A 1 83 ? -10.93 -13.805 -12.633 1 98.62 83 ILE A C 1
ATOM 663 O O . ILE A 1 83 ? -10.453 -14.922 -12.445 1 98.62 83 ILE A O 1
ATOM 667 N N . MET A 1 84 ? -10.789 -12.852 -11.727 1 98.44 84 MET A N 1
ATOM 668 C CA . MET A 1 84 ? -9.984 -13.008 -10.523 1 98.44 84 MET A CA 1
ATOM 669 C C . MET A 1 84 ? -10.555 -14.094 -9.625 1 98.44 84 MET A C 1
ATOM 671 O O . MET A 1 84 ? -9.805 -14.82 -8.969 1 98.44 84 MET A O 1
ATOM 675 N N . ARG A 1 85 ? -11.797 -14.297 -9.672 1 98.25 85 ARG A N 1
ATOM 676 C CA . ARG A 1 85 ? -12.461 -15.297 -8.844 1 98.25 85 ARG A CA 1
ATOM 677 C C . ARG A 1 85 ? -12.086 -16.703 -9.273 1 98.25 85 ARG A C 1
ATOM 679 O O . ARG A 1 85 ? -12.32 -17.672 -8.539 1 98.25 85 ARG A O 1
ATOM 686 N N . ARG A 1 86 ? -11.453 -16.812 -10.391 1 98.62 86 ARG A N 1
ATOM 687 C CA . ARG A 1 86 ? -11.055 -18.109 -10.93 1 98.62 86 ARG A CA 1
ATOM 688 C C . ARG A 1 86 ? -9.547 -18.156 -11.188 1 98.62 86 ARG A C 1
ATOM 690 O O . ARG A 1 86 ? -9.062 -19.031 -11.914 1 98.62 86 ARG A O 1
ATOM 697 N N . THR A 1 87 ? -8.867 -17.203 -10.617 1 98.88 87 THR A N 1
ATOM 698 C CA . THR A 1 87 ? -7.441 -17.047 -10.898 1 98.88 87 THR A CA 1
ATOM 699 C C . THR A 1 87 ? -6.605 -17.422 -9.672 1 98.88 87 THR A C 1
ATOM 701 O O . THR A 1 87 ? -7.023 -17.188 -8.539 1 98.88 87 THR A O 1
ATOM 704 N N . THR A 1 88 ? -5.441 -18.016 -9.914 1 98.94 88 THR A N 1
ATOM 705 C CA . THR A 1 88 ? -4.477 -18.344 -8.875 1 98.94 88 THR A CA 1
ATOM 706 C C . THR A 1 88 ? -3.234 -17.469 -8.992 1 98.94 88 THR A C 1
ATOM 708 O O . THR A 1 88 ? -2.73 -17.234 -10.094 1 98.94 88 THR A O 1
ATOM 711 N N . LEU A 1 89 ? -2.801 -16.984 -7.844 1 98.94 89 LEU A N 1
ATOM 712 C CA . LEU A 1 89 ? -1.551 -16.234 -7.773 1 98.94 89 LEU A CA 1
ATOM 713 C C . LEU A 1 89 ? -0.427 -17.109 -7.219 1 98.94 89 LEU A C 1
ATOM 715 O O . LEU A 1 89 ? -0.586 -17.734 -6.176 1 98.94 89 LEU A O 1
ATOM 719 N N . TYR A 1 90 ? 0.66 -17.203 -7.949 1 99 90 TYR A N 1
ATOM 720 C CA . TYR A 1 90 ? 1.924 -17.734 -7.453 1 99 90 TYR A CA 1
ATOM 721 C C . TYR A 1 90 ? 2.924 -16.609 -7.191 1 99 90 TYR A C 1
ATOM 723 O O . TYR A 1 90 ? 3.219 -15.812 -8.086 1 99 90 TYR A O 1
ATOM 731 N N . VAL A 1 91 ? 3.418 -16.531 -5.984 1 98.94 91 VAL A N 1
ATOM 732 C CA . VAL A 1 91 ? 4.301 -15.422 -5.637 1 98.94 91 VAL A CA 1
ATOM 733 C C . VAL A 1 91 ? 5.395 -15.906 -4.691 1 98.94 91 VAL A C 1
ATOM 735 O O . VAL A 1 91 ? 5.18 -16.828 -3.902 1 98.94 91 VAL A O 1
ATOM 738 N N . THR A 1 92 ? 6.551 -15.297 -4.766 1 98.94 92 THR A N 1
ATOM 739 C CA . THR A 1 92 ? 7.73 -15.812 -4.082 1 98.94 92 THR A CA 1
ATOM 740 C C . THR A 1 92 ? 7.695 -15.453 -2.598 1 98.94 92 THR A C 1
ATOM 742 O O . THR A 1 92 ? 8.336 -16.125 -1.777 1 98.94 92 THR A O 1
ATOM 745 N N . LEU A 1 93 ? 7.008 -14.422 -2.285 1 98.88 93 LEU A N 1
ATOM 746 C CA . LEU A 1 93 ? 6.902 -13.93 -0.917 1 98.88 93 LEU A CA 1
ATOM 747 C C . LEU A 1 93 ? 5.453 -13.594 -0.571 1 98.88 93 LEU A C 1
ATOM 749 O O . LEU A 1 93 ? 4.699 -13.117 -1.424 1 98.88 93 LEU A O 1
ATOM 753 N N . GLU A 1 94 ? 5.09 -13.797 0.665 1 98.88 94 GLU A N 1
ATOM 754 C CA . GLU A 1 94 ? 3.75 -13.422 1.104 1 98.88 94 GLU A CA 1
ATOM 755 C C . GLU A 1 94 ? 3.408 -11.992 0.675 1 98.88 94 GLU A C 1
ATOM 757 O O . GLU A 1 94 ? 4.164 -11.062 0.947 1 98.88 94 GLU A O 1
ATOM 762 N N . PRO A 1 95 ? 2.234 -11.844 0.017 1 98.88 95 PRO A N 1
ATOM 763 C CA . PRO A 1 95 ? 1.834 -10.477 -0.334 1 98.88 95 PRO A CA 1
ATOM 764 C C . PRO A 1 95 ? 1.767 -9.547 0.878 1 98.88 95 PRO A C 1
ATOM 766 O O . PRO A 1 95 ? 1.317 -9.961 1.95 1 98.88 95 PRO A O 1
ATOM 769 N N . CYS A 1 96 ? 2.221 -8.344 0.721 1 98.12 96 CYS A N 1
ATOM 770 C CA . CYS A 1 96 ? 2.146 -7.367 1.799 1 98.12 96 CYS A CA 1
ATOM 771 C C . CYS A 1 96 ? 0.702 -6.957 2.064 1 98.12 96 CYS A C 1
ATOM 773 O O . CYS A 1 96 ? -0.201 -7.328 1.312 1 98.12 96 CYS A O 1
ATOM 775 N N . ILE A 1 97 ? 0.517 -6.23 3.021 1 96.94 97 ILE A N 1
ATOM 776 C CA . ILE A 1 97 ? -0.816 -5.797 3.426 1 96.94 97 ILE A CA 1
ATOM 777 C C . ILE A 1 97 ? -1.503 -5.09 2.26 1 96.94 97 ILE A C 1
ATOM 779 O O . ILE A 1 97 ? -2.688 -5.312 2 1 96.94 97 ILE A O 1
ATOM 783 N N . MET A 1 98 ? -0.82 -4.203 1.597 1 97 98 MET A N 1
ATOM 784 C CA . MET A 1 98 ? -1.408 -3.467 0.482 1 97 98 MET A CA 1
ATOM 785 C C . MET A 1 98 ? -1.832 -4.414 -0.634 1 97 98 M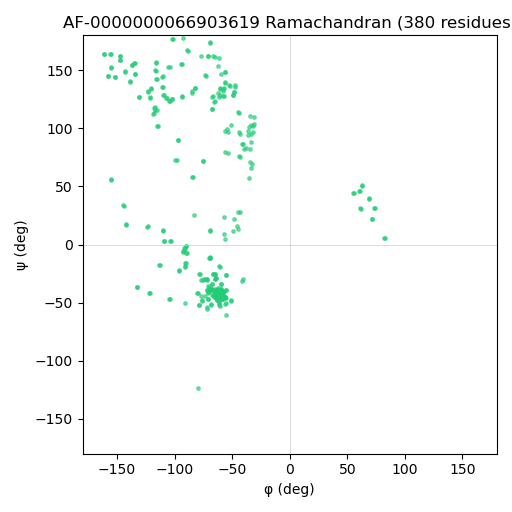ET A C 1
ATOM 787 O O . MET A 1 98 ? -2.957 -4.336 -1.131 1 97 98 MET A O 1
ATOM 791 N N . CYS A 1 99 ? -0.962 -5.262 -1.022 1 98.5 99 CYS A N 1
ATOM 792 C CA . CYS A 1 99 ? -1.246 -6.184 -2.115 1 98.5 99 CYS A CA 1
ATOM 793 C C . CYS A 1 99 ? -2.328 -7.184 -1.72 1 98.5 99 CYS A C 1
ATOM 795 O O . CYS A 1 99 ? -3.221 -7.484 -2.514 1 98.5 99 CYS A O 1
ATOM 797 N N . ALA A 1 100 ? -2.191 -7.688 -0.512 1 98.38 100 ALA A N 1
ATOM 798 C CA . ALA A 1 100 ? -3.193 -8.625 -0.017 1 98.38 100 ALA A CA 1
ATOM 799 C C . ALA A 1 100 ? -4.582 -7.992 0.003 1 98.38 100 ALA A C 1
ATOM 801 O O . ALA A 1 100 ? -5.562 -8.609 -0.41 1 98.38 100 ALA A O 1
ATOM 802 N N . SER A 1 101 ? -4.621 -6.805 0.501 1 96.38 101 SER A N 1
ATOM 803 C CA . SER A 1 101 ? -5.898 -6.094 0.528 1 96.38 101 SER A CA 1
ATOM 804 C C . SER A 1 101 ? -6.5 -5.992 -0.868 1 96.38 101 SER A C 1
ATOM 806 O O . SER A 1 101 ? -7.699 -6.223 -1.051 1 96.38 101 SER A O 1
ATOM 808 N N . ALA A 1 102 ? -5.672 -5.637 -1.819 1 96.94 102 ALA A N 1
ATOM 809 C CA . ALA A 1 102 ? -6.129 -5.535 -3.203 1 96.94 102 ALA A CA 1
ATOM 810 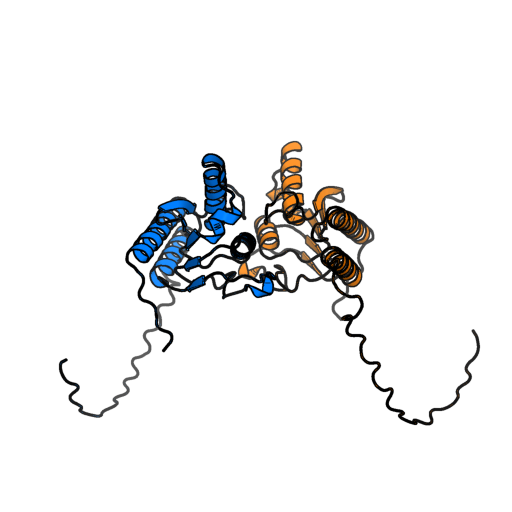C C . ALA A 1 102 ? -6.668 -6.875 -3.703 1 96.94 102 ALA A C 1
ATOM 812 O O . ALA A 1 102 ? -7.719 -6.926 -4.348 1 96.94 102 ALA A O 1
ATOM 813 N N . LEU A 1 103 ? -6.02 -7.918 -3.379 1 98.31 103 LEU A N 1
ATOM 814 C CA . LEU A 1 103 ? -6.395 -9.25 -3.842 1 98.31 103 LEU A CA 1
ATOM 815 C C . LEU A 1 103 ? -7.703 -9.703 -3.201 1 98.31 103 LEU A C 1
ATOM 817 O O . LEU A 1 103 ? -8.531 -10.344 -3.852 1 98.31 103 LEU A O 1
ATOM 821 N N . TYR A 1 104 ? -7.859 -9.398 -1.943 1 97.44 104 TYR A N 1
ATOM 822 C CA . TYR A 1 104 ? -9.125 -9.703 -1.291 1 97.44 104 TYR A CA 1
ATOM 823 C C . TYR A 1 104 ? -10.266 -8.898 -1.904 1 97.44 104 TYR A C 1
ATOM 825 O O . TYR A 1 104 ? -11.367 -9.414 -2.104 1 97.44 104 TYR A O 1
ATOM 833 N N . HIS A 1 105 ? -9.969 -7.613 -2.186 1 95 105 HIS A N 1
ATOM 834 C CA . HIS A 1 105 ? -10.992 -6.781 -2.807 1 95 105 HIS A CA 1
ATOM 835 C C . HIS A 1 105 ? -11.43 -7.355 -4.148 1 95 105 HIS A C 1
ATOM 837 O O . HIS A 1 105 ? -12.609 -7.293 -4.496 1 95 105 HIS A O 1
ATOM 843 N N . LEU A 1 106 ? -10.516 -7.961 -4.84 1 96.88 106 LEU A N 1
ATOM 844 C CA . LEU A 1 106 ? -10.789 -8.484 -6.176 1 96.88 106 LEU A CA 1
ATOM 845 C C . LEU A 1 106 ? -11.281 -9.922 -6.109 1 96.88 106 LEU A C 1
ATOM 847 O O . LEU A 1 106 ? -11.516 -10.555 -7.141 1 96.88 106 LEU A O 1
ATOM 851 N N . ARG A 1 107 ? -11.367 -10.484 -4.922 1 97.5 107 ARG A N 1
ATOM 852 C CA . ARG A 1 107 ? -11.922 -11.812 -4.652 1 97.5 107 ARG A CA 1
ATOM 853 C C . ARG A 1 107 ? -11.125 -12.891 -5.375 1 97.5 107 ARG A C 1
ATOM 855 O O . ARG A 1 107 ? -11.711 -13.781 -5.996 1 97.5 107 ARG A O 1
ATOM 862 N N . LEU A 1 108 ? -9.82 -12.805 -5.293 1 98.62 108 LEU A N 1
ATOM 863 C CA . LEU A 1 108 ? -8.938 -13.82 -5.863 1 98.62 108 LEU A CA 1
ATOM 864 C C . LEU A 1 108 ? -9.258 -15.203 -5.305 1 98.62 108 LEU A C 1
ATOM 866 O O . LEU A 1 108 ? -9.602 -15.336 -4.129 1 98.62 108 LEU A O 1
ATOM 870 N N . LYS A 1 109 ? -9.039 -16.172 -6.113 1 98.75 109 LYS A N 1
ATOM 871 C CA . LYS A 1 109 ? -9.406 -17.547 -5.762 1 98.75 109 LYS A CA 1
ATOM 872 C C . LYS A 1 109 ? -8.383 -18.156 -4.812 1 98.75 109 LYS A C 1
ATOM 874 O O . LYS A 1 109 ? -8.75 -18.703 -3.77 1 98.75 109 LYS A O 1
ATOM 879 N N . LYS A 1 110 ? -7.086 -18.078 -5.211 1 98.81 110 LYS A N 1
ATOM 880 C CA . LYS A 1 110 ? -6.07 -18.891 -4.547 1 98.81 110 LYS A CA 1
ATOM 881 C C . LYS A 1 110 ? -4.703 -18.203 -4.609 1 98.81 110 LYS A C 1
ATOM 883 O O . LYS A 1 110 ? -4.379 -17.547 -5.594 1 98.81 110 LYS A O 1
ATOM 888 N N . ILE A 1 111 ? -3.932 -18.375 -3.512 1 98.94 111 ILE A N 1
ATOM 889 C CA . ILE A 1 111 ? -2.568 -17.859 -3.465 1 98.94 111 ILE A CA 1
ATOM 890 C C . ILE A 1 111 ? -1.616 -18.938 -2.979 1 98.94 111 ILE A C 1
ATOM 892 O O . ILE A 1 111 ? -1.865 -19.578 -1.953 1 98.94 111 ILE A O 1
ATOM 896 N N . LEU A 1 112 ? -0.56 -19.203 -3.723 1 98.88 112 LEU A N 1
ATOM 897 C CA . LEU A 1 112 ? 0.602 -19.969 -3.279 1 98.88 112 LEU A CA 1
ATOM 898 C C . LEU A 1 112 ? 1.821 -19.062 -3.131 1 98.88 112 LEU A C 1
ATOM 900 O O . LEU A 1 112 ? 2.152 -18.297 -4.043 1 98.88 112 LEU A O 1
ATOM 904 N N . TYR A 1 113 ? 2.508 -19.109 -1.969 1 98.81 113 TYR A N 1
ATOM 905 C CA . TYR A 1 113 ? 3.682 -18.25 -1.865 1 98.81 113 TYR A CA 1
ATOM 906 C C . TYR A 1 113 ? 4.859 -19 -1.265 1 98.81 113 TYR A C 1
ATOM 908 O O . TYR A 1 113 ? 4.672 -20 -0.555 1 98.81 113 TYR A O 1
ATOM 916 N N . GLY A 1 114 ? 6.004 -18.531 -1.55 1 98.62 114 GLY A N 1
ATOM 917 C CA . GLY A 1 114 ? 7.246 -19.203 -1.2 1 98.62 114 GLY A CA 1
ATOM 918 C C . GLY A 1 114 ? 7.605 -19.062 0.268 1 98.62 114 GLY A C 1
ATOM 919 O O . GLY A 1 114 ? 7.953 -20.062 0.92 1 98.62 114 GLY A O 1
ATOM 920 N N . ALA A 1 115 ? 7.551 -17.891 0.785 1 98.75 115 ALA A N 1
ATOM 921 C CA . ALA A 1 115 ? 7.93 -17.641 2.174 1 98.75 115 ALA A CA 1
ATOM 922 C C . ALA A 1 115 ? 7.109 -16.516 2.777 1 98.75 115 ALA A C 1
ATOM 924 O O . ALA A 1 115 ? 6.551 -15.688 2.049 1 98.75 115 ALA A O 1
ATOM 925 N N . ALA A 1 116 ? 7.105 -16.453 4.031 1 98.44 116 ALA A N 1
ATOM 926 C CA . ALA A 1 116 ? 6.379 -15.414 4.758 1 98.44 116 ALA A CA 1
ATOM 927 C C . ALA A 1 116 ? 7.086 -14.07 4.648 1 98.44 116 ALA A C 1
ATOM 929 O O . ALA A 1 116 ? 8.305 -14.016 4.469 1 98.44 116 ALA A O 1
ATOM 930 N N . ASN A 1 117 ? 6.328 -13.047 4.602 1 97.56 117 ASN A N 1
ATOM 931 C CA . ASN A 1 117 ? 6.781 -11.68 4.809 1 97.56 117 ASN A CA 1
ATOM 932 C C . ASN A 1 117 ? 6.535 -11.219 6.242 1 97.56 117 ASN A C 1
ATOM 934 O O . ASN A 1 117 ? 5.5 -10.617 6.535 1 97.56 117 ASN A O 1
ATOM 938 N N . GLU A 1 118 ? 7.48 -11.445 7.02 1 94.75 118 GLU A N 1
ATOM 939 C CA . GLU A 1 118 ? 7.301 -11.289 8.461 1 94.75 118 GLU A CA 1
ATOM 940 C C . GLU A 1 118 ? 7.031 -9.828 8.828 1 94.75 118 GLU A C 1
ATOM 942 O O . GLU A 1 118 ? 6.316 -9.547 9.789 1 94.75 118 GLU A O 1
ATOM 947 N N . ARG A 1 119 ? 7.512 -9.031 8.117 1 92.56 119 ARG A N 1
ATOM 948 C CA . ARG A 1 119 ? 7.445 -7.609 8.453 1 92.56 119 ARG A CA 1
ATOM 949 C C . ARG A 1 119 ? 6.09 -7.02 8.086 1 92.56 119 ARG A C 1
ATOM 951 O O . ARG A 1 119 ? 5.5 -6.27 8.867 1 92.56 119 ARG A O 1
ATOM 958 N N . PHE A 1 120 ? 5.562 -7.441 6.844 1 96 120 PHE A N 1
ATOM 959 C CA . PHE A 1 120 ? 4.375 -6.742 6.359 1 96 120 PHE A CA 1
ATOM 960 C C . PHE A 1 120 ? 3.424 -7.707 5.668 1 96 120 PHE A C 1
ATOM 962 O O . PHE A 1 120 ? 2.549 -7.285 4.906 1 96 120 PHE A O 1
ATOM 969 N N . GLY A 1 121 ? 3.539 -8.922 5.852 1 98 121 GLY A N 1
ATOM 970 C CA . GLY A 1 121 ? 2.678 -9.891 5.191 1 98 121 GLY A CA 1
ATOM 971 C C . GLY A 1 121 ? 1.204 -9.664 5.477 1 98 121 GLY A C 1
ATOM 972 O O . GLY A 1 121 ? 0.801 -9.539 6.633 1 98 121 GLY A O 1
ATOM 973 N N . GLY A 1 122 ? 0.471 -9.719 4.484 1 98.19 122 GLY A N 1
ATOM 974 C CA . GLY A 1 122 ? -0.916 -9.297 4.602 1 98.19 122 GLY A CA 1
ATOM 975 C C . GLY A 1 122 ? -1.888 -10.461 4.668 1 98.19 122 GLY A C 1
ATOM 976 O O . GLY A 1 122 ? -3.104 -10.258 4.699 1 98.19 122 GLY A O 1
ATOM 977 N N . LEU A 1 123 ? -1.359 -11.625 4.676 1 98.19 123 LEU A N 1
ATOM 978 C CA . LEU A 1 123 ? -2.248 -12.781 4.68 1 98.19 123 LEU A CA 1
ATOM 979 C C . LEU A 1 123 ? -2.301 -13.422 6.062 1 98.19 123 LEU A C 1
ATOM 981 O O . LEU A 1 123 ? -3.383 -13.727 6.57 1 98.19 123 LEU A O 1
ATOM 985 N N . VAL A 1 124 ? -1.091 -13.586 6.594 1 95.75 124 VAL A N 1
ATOM 986 C CA . VAL A 1 124 ? -1.003 -14.305 7.863 1 95.75 124 VAL A CA 1
ATOM 987 C C . VAL A 1 124 ? -0.106 -13.539 8.828 1 95.75 124 VAL A C 1
ATOM 989 O O . VAL A 1 124 ? -0.404 -13.445 10.023 1 95.75 124 VAL A O 1
ATOM 992 N N . SER A 1 125 ? 0.88 -12.945 8.391 1 95.25 125 SER A N 1
ATOM 993 C CA . SER A 1 125 ? 1.939 -12.375 9.211 1 95.25 125 SER A CA 1
ATOM 994 C C . SER A 1 125 ? 1.455 -11.133 9.953 1 95.25 125 SER A C 1
ATOM 996 O O . SER A 1 125 ? 1.575 -11.047 11.18 1 95.25 125 SER A O 1
ATOM 998 N N . VAL A 1 126 ? 0.946 -10.18 9.242 1 94.19 126 VAL A N 1
ATOM 999 C CA . VAL A 1 126 ? 0.55 -8.906 9.836 1 94.19 126 VAL A CA 1
ATOM 1000 C C . VAL A 1 126 ? -0.936 -8.656 9.586 1 94.19 126 VAL A C 1
ATOM 1002 O O . VAL A 1 126 ? -1.657 -8.219 10.484 1 94.19 126 VAL A O 1
ATOM 1005 N N . GLY A 1 127 ? -1.362 -8.953 8.414 1 94.81 127 GLY A N 1
ATOM 1006 C CA . GLY A 1 127 ? -2.756 -8.758 8.047 1 94.81 127 GLY A CA 1
ATOM 1007 C C . GLY A 1 127 ? -3.561 -10.039 8.055 1 94.81 127 GLY A C 1
ATOM 1008 O O . GLY A 1 127 ? -3.02 -11.117 8.328 1 94.81 127 GLY A O 1
ATOM 1009 N N . SER A 1 128 ? -4.844 -9.828 7.781 1 95.19 128 SER A N 1
ATOM 1010 C CA . SER A 1 128 ? -5.777 -10.938 7.688 1 95.19 128 SER A CA 1
ATOM 1011 C C . SER A 1 128 ? -7.043 -10.539 6.938 1 95.19 128 SER A C 1
ATOM 1013 O O . SER A 1 128 ? -7.312 -9.352 6.758 1 95.19 128 SER A O 1
ATOM 1015 N N . LYS A 1 129 ? -7.699 -11.617 6.574 1 95.25 129 LYS A N 1
ATOM 1016 C CA . LYS A 1 129 ? -8.977 -11.414 5.898 1 95.25 129 LYS A CA 1
ATOM 1017 C C . LYS A 1 129 ? -9.914 -10.555 6.738 1 95.25 129 LYS A C 1
ATOM 1019 O O . LYS A 1 129 ? -10.633 -9.703 6.207 1 95.25 129 LYS A O 1
ATOM 1024 N N . GLU A 1 130 ? -9.914 -10.766 8.016 1 94.69 130 GLU A N 1
ATOM 1025 C CA . GLU A 1 130 ? -10.789 -10.039 8.938 1 94.69 130 GLU A CA 1
ATOM 1026 C C . GLU A 1 130 ? -10.438 -8.555 8.984 1 94.69 130 GLU A C 1
ATOM 1028 O O . GLU A 1 130 ? -11.32 -7.703 9.016 1 94.69 130 GLU A O 1
ATOM 1033 N N . LYS A 1 131 ? -9.219 -8.312 8.969 1 93.38 131 LYS A N 1
ATOM 1034 C CA . LYS A 1 131 ? -8.766 -6.926 9.031 1 93.38 131 LYS A CA 1
ATOM 1035 C C . LYS A 1 131 ? -9.203 -6.152 7.789 1 93.38 131 LYS A C 1
ATOM 1037 O O . LYS A 1 131 ? -9.391 -4.934 7.848 1 93.38 131 LYS A O 1
ATOM 1042 N N . TYR A 1 132 ? -9.406 -6.871 6.738 1 93.5 132 TYR A N 1
ATOM 1043 C CA . TYR A 1 132 ? -9.812 -6.223 5.496 1 93.5 132 TYR A CA 1
ATOM 1044 C C . TYR A 1 132 ? -11.328 -6.121 5.414 1 93.5 132 TYR A C 1
ATOM 1046 O O . TYR A 1 132 ? -11.867 -5.559 4.457 1 93.5 132 TYR A O 1
ATOM 1054 N N . GLY A 1 133 ? -12.047 -6.754 6.363 1 90.12 133 GLY A N 1
ATOM 1055 C CA . GLY A 1 133 ? -13.5 -6.809 6.305 1 90.12 133 GLY A CA 1
ATOM 1056 C C . GLY A 1 133 ? -14.016 -7.715 5.207 1 90.12 133 GLY A C 1
ATOM 1057 O O . GLY A 1 133 ? -15.125 -7.52 4.703 1 90.12 133 GLY A O 1
ATOM 1058 N N . ALA A 1 134 ? -13.172 -8.648 4.77 1 91.88 134 ALA A N 1
ATOM 1059 C CA . ALA A 1 134 ? -13.555 -9.531 3.668 1 91.88 134 ALA A CA 1
ATOM 1060 C C . ALA A 1 134 ? -14.406 -10.695 4.164 1 91.88 134 ALA A C 1
ATOM 1062 O O . ALA A 1 134 ? -14.102 -11.305 5.191 1 91.88 134 ALA A O 1
ATOM 1063 N N . GLU A 1 135 ? -15.422 -10.922 3.436 1 91.5 135 GLU A N 1
ATOM 1064 C CA . GLU A 1 135 ? -16.297 -12.031 3.783 1 91.5 135 GLU A CA 1
ATOM 1065 C C . GLU A 1 135 ? -15.945 -13.281 2.986 1 91.5 135 GLU A C 1
ATOM 1067 O O . GLU A 1 135 ? -16.281 -14.398 3.393 1 91.5 135 GLU A O 1
ATOM 1072 N N . HIS A 1 136 ? -15.352 -13.047 1.947 1 92.75 136 HIS A N 1
ATOM 1073 C CA . HIS A 1 136 ? -14.953 -14.18 1.117 1 92.75 136 HIS A CA 1
ATOM 1074 C C . HIS A 1 136 ? -13.578 -14.711 1.525 1 92.75 136 HIS A C 1
ATOM 1076 O O . HIS A 1 136 ? -12.859 -14.055 2.277 1 92.75 136 HIS A O 1
ATOM 1082 N N . PHE A 1 137 ? -13.289 -15.953 0.974 1 94.75 137 PHE A N 1
ATOM 1083 C CA . PHE A 1 137 ? -12.031 -16.609 1.319 1 94.75 137 PHE A CA 1
ATOM 1084 C C . PHE A 1 137 ? -11.141 -16.75 0.092 1 94.75 137 PHE A C 1
ATOM 1086 O O . PHE A 1 137 ? -11.633 -16.953 -1.02 1 94.75 137 PHE A O 1
ATOM 1093 N N . ILE A 1 138 ? -9.938 -16.578 0.341 1 98.25 138 ILE A N 1
ATOM 1094 C CA . ILE A 1 138 ? -8.891 -16.969 -0.602 1 98.25 138 ILE A CA 1
ATOM 1095 C C . ILE A 1 138 ? -8.164 -18.203 -0.092 1 98.25 138 ILE A C 1
ATOM 1097 O O . ILE A 1 138 ? -7.77 -18.266 1.075 1 98.25 138 ILE A O 1
ATOM 1101 N N . GLU A 1 139 ? -8.094 -19.234 -0.924 1 98.31 139 GLU A N 1
ATOM 1102 C CA . GLU A 1 139 ? -7.289 -20.391 -0.542 1 98.31 139 GLU A CA 1
ATOM 1103 C C . GLU A 1 139 ? -5.805 -20.031 -0.494 1 98.31 139 GLU A C 1
ATOM 1105 O O . GLU A 1 139 ? -5.254 -19.516 -1.464 1 98.31 139 GLU A O 1
ATOM 1110 N N . ILE A 1 140 ? -5.164 -20.328 0.619 1 98.38 140 ILE A N 1
ATOM 1111 C CA . ILE A 1 140 ? -3.775 -19.922 0.795 1 98.38 140 ILE A CA 1
ATOM 1112 C C . ILE A 1 140 ? -2.906 -21.156 1.046 1 98.38 140 ILE A C 1
ATOM 1114 O O . ILE A 1 140 ? -3.217 -21.969 1.912 1 98.38 140 ILE A O 1
ATOM 1118 N N . MET A 1 141 ? -1.849 -21.312 0.276 1 98.31 141 MET A N 1
ATOM 1119 C CA . MET A 1 141 ? -0.797 -22.312 0.488 1 98.31 141 MET A CA 1
ATOM 1120 C C . MET A 1 141 ? 0.532 -21.625 0.805 1 98.31 141 MET A C 1
ATOM 1122 O O . MET A 1 141 ? 1.248 -21.203 -0.103 1 98.31 141 MET A O 1
ATOM 1126 N N . PRO A 1 142 ? 0.888 -21.609 2.035 1 98.19 142 PRO A N 1
ATOM 1127 C CA . PRO A 1 142 ? 2.031 -20.812 2.486 1 98.19 142 PRO A CA 1
ATOM 1128 C C . PRO A 1 142 ? 3.33 -21.625 2.525 1 98.19 142 PRO A C 1
ATOM 1130 O O . PRO A 1 142 ? 3.299 -22.844 2.623 1 98.19 142 PRO A O 1
ATOM 1133 N N . ASN A 1 143 ? 4.5 -20.922 2.412 1 98.19 143 ASN A N 1
ATOM 1134 C CA . ASN A 1 143 ? 5.832 -21.391 2.797 1 98.19 143 ASN A CA 1
ATOM 1135 C C . ASN A 1 143 ? 6.258 -22.609 1.989 1 98.19 143 ASN A C 1
ATOM 1137 O O . ASN A 1 143 ? 6.703 -23.609 2.557 1 98.19 143 ASN A O 1
ATOM 1141 N N . LEU A 1 144 ? 6.133 -22.469 0.728 1 98.31 144 LEU A N 1
ATOM 1142 C CA . LEU A 1 144 ? 6.344 -23.609 -0.156 1 98.31 144 LEU A CA 1
ATOM 1143 C C . LEU A 1 144 ? 7.805 -23.688 -0.594 1 98.31 144 LEU A C 1
ATOM 1145 O O . LEU A 1 144 ? 8.242 -24.734 -1.103 1 98.31 144 LEU A O 1
ATOM 1149 N N . SER A 1 145 ? 8.531 -22.641 -0.416 1 98.19 145 SER A N 1
ATOM 1150 C CA . SER A 1 145 ? 9.922 -22.578 -0.838 1 98.19 145 SER A CA 1
ATOM 1151 C C . SER A 1 145 ? 10.711 -21.562 -0.022 1 98.19 145 SER A C 1
ATOM 1153 O O . SER A 1 145 ? 11.383 -20.703 -0.583 1 98.19 145 SER A O 1
ATOM 1155 N N . VAL A 1 146 ? 10.727 -21.672 1.185 1 98.31 146 VAL A N 1
ATOM 1156 C CA . VAL A 1 146 ? 11.281 -20.703 2.127 1 98.31 146 VAL A CA 1
ATOM 1157 C C . VAL A 1 146 ? 12.766 -20.5 1.843 1 98.31 146 VAL A C 1
ATOM 1159 O O . VAL A 1 146 ? 13.219 -19.359 1.704 1 98.31 146 VAL A O 1
ATOM 1162 N N . ASP A 1 147 ? 13.492 -21.562 1.657 1 97.94 147 ASP A N 1
ATOM 1163 C CA . ASP A 1 147 ? 14.938 -21.469 1.473 1 97.94 147 ASP A CA 1
ATOM 1164 C C . ASP A 1 147 ? 15.281 -20.688 0.21 1 97.94 147 ASP A C 1
ATOM 1166 O O . ASP A 1 147 ? 16.188 -19.844 0.221 1 97.94 147 ASP A O 1
ATOM 1170 N N . ARG A 1 148 ? 14.578 -20.969 -0.819 1 97.81 148 ARG A N 1
ATOM 1171 C CA . ARG A 1 148 ? 14.82 -20.266 -2.078 1 97.81 148 ARG A CA 1
ATOM 1172 C C . ARG A 1 148 ? 14.539 -18.781 -1.939 1 97.81 148 ARG A C 1
ATOM 1174 O O . ARG A 1 148 ? 15.32 -17.953 -2.412 1 97.81 148 ARG A O 1
ATOM 1181 N N . ALA A 1 149 ? 13.453 -18.469 -1.312 1 98.06 149 ALA A N 1
ATOM 1182 C CA . ALA A 1 149 ? 13.07 -17.078 -1.134 1 98.06 149 ALA A CA 1
ATOM 1183 C C . ALA A 1 149 ? 14.086 -16.328 -0.28 1 98.06 149 ALA A C 1
ATOM 1185 O O . ALA A 1 149 ? 14.516 -15.234 -0.633 1 98.06 149 ALA A O 1
ATOM 1186 N N . VAL A 1 150 ? 14.469 -16.891 0.759 1 96.75 150 VAL A N 1
ATOM 1187 C CA . VAL A 1 150 ? 15.414 -16.297 1.69 1 96.75 150 VAL A CA 1
ATOM 1188 C C . VAL A 1 150 ? 16.766 -16.094 1.006 1 96.75 150 VAL A C 1
ATOM 1190 O O . VAL A 1 150 ? 17.406 -15.062 1.172 1 96.75 150 VAL A O 1
ATOM 1193 N N . LYS A 1 151 ? 17.141 -17.109 0.272 1 96.94 151 LYS A N 1
ATOM 1194 C CA . LYS A 1 151 ? 18.406 -17.016 -0.455 1 96.94 151 LYS A CA 1
ATOM 1195 C C . LYS A 1 151 ? 18.422 -15.828 -1.405 1 96.94 151 LYS A C 1
ATOM 1197 O O . LYS A 1 151 ? 19.406 -15.078 -1.469 1 96.94 151 LYS A O 1
ATOM 1202 N N . LEU A 1 152 ? 17.359 -15.648 -2.15 1 96.94 152 LEU A N 1
ATOM 1203 C CA . LEU A 1 152 ? 17.266 -14.531 -3.084 1 96.94 152 LEU A CA 1
ATOM 1204 C C . LEU A 1 152 ? 17.312 -13.195 -2.342 1 96.94 152 LEU A C 1
ATOM 1206 O O . LEU A 1 152 ? 17.953 -12.25 -2.803 1 96.94 152 LEU A O 1
ATOM 1210 N N . LEU A 1 153 ? 16.625 -13.117 -1.216 1 95.69 153 LEU A N 1
ATOM 1211 C CA . LEU A 1 153 ? 16.625 -11.906 -0.409 1 95.69 153 LEU A CA 1
ATOM 1212 C C . LEU A 1 153 ? 18.031 -11.586 0.093 1 95.69 153 LEU A C 1
ATOM 1214 O O . LEU A 1 153 ? 18.469 -10.438 0.023 1 95.69 153 LEU A O 1
ATOM 1218 N N . LYS A 1 154 ? 18.703 -12.562 0.525 1 94.12 154 LYS A N 1
ATOM 1219 C CA . LYS A 1 154 ? 20.062 -12.391 1.009 1 94.12 154 LYS A CA 1
ATOM 1220 C C . LYS A 1 154 ? 20.984 -11.914 -0.11 1 94.12 154 LYS A C 1
ATOM 1222 O O . LYS A 1 154 ? 21.797 -11.008 0.092 1 94.12 154 LYS A O 1
ATOM 1227 N N . GLU A 1 155 ? 20.812 -12.562 -1.2 1 92.69 155 GLU A N 1
ATOM 1228 C CA . GLU A 1 155 ? 21.609 -12.164 -2.354 1 92.69 155 GLU A CA 1
ATOM 1229 C C . GLU A 1 155 ? 21.375 -10.695 -2.705 1 92.69 155 GLU A C 1
ATOM 1231 O O . GLU A 1 155 ? 22.328 -9.969 -3.01 1 92.69 155 GLU A O 1
ATOM 1236 N N . PHE A 1 156 ? 20.203 -10.266 -2.654 1 94.56 156 PHE A N 1
ATOM 1237 C CA . PHE A 1 156 ? 19.844 -8.883 -2.953 1 94.56 156 PHE A CA 1
ATOM 1238 C C . PHE A 1 156 ? 20.5 -7.926 -1.965 1 94.56 156 PHE A C 1
ATOM 1240 O O . PHE A 1 156 ? 21.125 -6.941 -2.367 1 94.56 156 PHE A O 1
ATOM 1247 N N . TYR A 1 157 ? 20.422 -8.195 -0.727 1 89.75 157 TYR A N 1
ATOM 1248 C CA . TYR A 1 157 ? 20.922 -7.273 0.288 1 89.75 157 TYR A CA 1
ATOM 1249 C C . TYR A 1 157 ? 22.453 -7.266 0.319 1 89.75 157 TYR A C 1
ATOM 1251 O O . TYR A 1 157 ? 23.062 -6.25 0.646 1 89.75 157 TYR A O 1
ATOM 1259 N N . GLU A 1 158 ? 23.047 -8.367 -0.018 1 87.5 158 GLU A N 1
ATOM 1260 C CA . GLU A 1 158 ? 24.5 -8.422 -0.131 1 87.5 158 GLU A CA 1
ATOM 1261 C C . GLU A 1 158 ? 25 -7.57 -1.296 1 87.5 158 GLU A C 1
ATOM 1263 O O . GLU A 1 158 ? 26.047 -6.945 -1.208 1 87.5 158 GLU A O 1
ATOM 1268 N N . LYS A 1 159 ? 24.266 -7.504 -2.312 1 84.44 159 LYS A N 1
ATOM 1269 C CA . LYS A 1 159 ? 24.609 -6.699 -3.479 1 84.44 159 LYS A CA 1
ATOM 1270 C C . LYS A 1 159 ? 24.453 -5.211 -3.184 1 84.44 159 LYS A C 1
ATOM 1272 O O . LYS A 1 159 ? 25.219 -4.391 -3.699 1 84.44 159 LYS A O 1
ATOM 1277 N N . GLN A 1 160 ? 23.438 -4.812 -2.453 1 74.62 160 GLN A N 1
ATOM 1278 C CA . GLN A 1 160 ? 23.156 -3.41 -2.16 1 74.62 160 GLN A CA 1
ATOM 1279 C C . GLN A 1 160 ? 24.172 -2.838 -1.176 1 74.62 160 GLN A C 1
ATOM 1281 O O . GLN A 1 160 ? 24.391 -1.628 -1.144 1 74.62 160 GLN A O 1
ATOM 1286 N N . ASN A 1 161 ? 24.781 -3.633 -0.243 1 60.81 161 ASN A N 1
ATOM 1287 C CA . ASN A 1 161 ? 25.844 -3.205 0.665 1 60.81 161 ASN A CA 1
ATOM 1288 C C . ASN A 1 161 ? 27.219 -3.629 0.161 1 60.81 161 ASN A C 1
ATOM 1290 O O . ASN A 1 161 ? 27.703 -4.707 0.501 1 60.81 161 ASN A O 1
ATOM 1294 N N . PRO A 1 162 ? 27.766 -2.982 -0.907 1 51.38 162 PRO A N 1
ATOM 1295 C CA . PRO A 1 162 ? 29.078 -3.455 -1.343 1 51.38 162 PRO A CA 1
ATOM 1296 C C . PRO A 1 162 ? 30.109 -3.434 -0.221 1 51.38 162 PRO A C 1
ATOM 1298 O O . PRO A 1 162 ? 31.156 -4.074 -0.33 1 51.38 162 PRO A O 1
ATOM 1301 N N . PHE A 1 163 ? 29.922 -2.527 0.796 1 49.91 163 PHE A N 1
ATOM 1302 C CA . PHE A 1 163 ? 30.906 -2.377 1.861 1 49.91 163 PHE A CA 1
ATOM 1303 C C . PHE A 1 163 ? 30.578 -3.297 3.033 1 49.91 163 PHE A C 1
ATOM 1305 O O . PHE A 1 163 ? 31.172 -3.174 4.109 1 49.91 163 PHE A O 1
ATOM 1312 N N . CYS A 1 164 ? 29.594 -3.971 3.037 1 46.06 164 CYS A N 1
ATOM 1313 C CA . CYS A 1 164 ? 29.438 -4.91 4.141 1 46.06 164 CYS A CA 1
ATOM 1314 C C . CYS A 1 164 ? 30.625 -5.852 4.242 1 46.06 164 CYS A C 1
ATOM 1316 O O . CYS A 1 164 ? 30.906 -6.617 3.314 1 46.06 164 CYS A O 1
ATOM 1318 N N . PRO A 1 165 ? 31.656 -5.535 5.199 1 37.91 165 PRO A N 1
ATOM 1319 C CA . PRO A 1 165 ? 32.781 -6.461 5.418 1 37.91 165 PRO A CA 1
ATOM 1320 C C . PRO A 1 165 ? 32.312 -7.906 5.605 1 37.91 165 PRO A C 1
ATOM 1322 O O . PRO A 1 165 ? 31.172 -8.141 6.051 1 37.91 165 PRO A O 1
ATOM 1325 N N . GLU A 1 166 ? 33 -8.883 4.98 1 38.78 166 GLU A N 1
ATOM 1326 C CA . GLU A 1 166 ? 32.844 -10.336 5.09 1 38.78 166 GLU A CA 1
ATOM 1327 C C . GLU A 1 166 ? 32.625 -10.758 6.543 1 38.78 166 GLU A C 1
ATOM 1329 O O . GLU A 1 166 ? 32.219 -11.883 6.816 1 38.78 166 GLU A O 1
ATOM 1334 N N . GLY A 1 167 ? 33.156 -10.094 7.57 1 38 167 GLY A N 1
ATOM 1335 C CA . GLY A 1 167 ? 33.375 -10.492 8.953 1 38 167 GLY A CA 1
ATOM 1336 C C . GLY A 1 167 ? 32.125 -10.555 9.781 1 38 167 GLY A C 1
ATOM 1337 O O . GLY A 1 167 ? 32.156 -11 10.922 1 38 167 GLY A O 1
ATOM 1338 N N . LYS A 1 168 ? 31.312 -9.562 9.625 1 36.31 168 LYS A N 1
ATOM 1339 C CA . LYS A 1 168 ? 30.203 -9.617 10.586 1 36.31 168 LYS A CA 1
ATOM 1340 C C . LYS A 1 168 ? 29.266 -10.766 10.273 1 36.31 168 LYS A C 1
ATOM 1342 O O . LYS A 1 168 ? 28.062 -10.688 10.547 1 36.31 168 LYS A O 1
ATOM 1347 N N . ARG A 1 169 ? 29.547 -11.688 9.469 1 32.22 169 ARG A N 1
ATOM 1348 C CA . ARG A 1 169 ? 28.906 -13 9.445 1 32.22 169 ARG A CA 1
ATOM 1349 C C . ARG A 1 169 ? 29.031 -13.688 10.805 1 32.22 169 ARG A C 1
ATOM 1351 O O . ARG A 1 169 ? 30.141 -13.961 11.266 1 32.22 169 ARG A O 1
ATOM 1358 N N . LYS A 1 170 ? 28.172 -13.312 11.82 1 33 170 LYS A N 1
ATOM 1359 C CA . LYS A 1 170 ? 28.188 -14.055 13.078 1 33 170 LYS A CA 1
ATOM 1360 C C . LYS A 1 170 ? 28.484 -15.531 12.844 1 33 170 LYS A C 1
ATOM 1362 O O . LYS A 1 170 ? 27.672 -16.25 12.242 1 33 170 LYS A O 1
ATOM 1367 N N . VAL A 1 171 ? 29.656 -15.852 12.5 1 32.06 171 VAL A N 1
ATOM 1368 C CA . VAL A 1 171 ? 30.062 -17.25 12.586 1 32.06 171 VAL A CA 1
ATOM 1369 C C . VAL A 1 171 ? 29.578 -17.844 13.906 1 32.06 171 VAL A C 1
ATOM 1371 O O . VAL A 1 171 ? 29.859 -17.297 14.977 1 32.06 171 VAL A O 1
ATOM 1374 N N . LYS A 1 172 ? 28.469 -18.484 13.812 1 30.05 172 LYS A N 1
ATOM 1375 C CA . LYS A 1 172 ? 28.078 -19.281 14.984 1 30.05 172 LYS A CA 1
ATOM 1376 C C . LYS A 1 172 ? 29.312 -19.859 15.672 1 30.05 172 LYS A C 1
ATOM 1378 O O . LYS A 1 172 ? 30.141 -20.516 15.023 1 30.05 172 LYS A O 1
ATOM 1383 N N . LYS A 1 173 ? 29.781 -19.141 16.688 1 31.59 173 LYS A N 1
ATOM 1384 C CA . LYS A 1 173 ? 30.812 -19.75 17.516 1 31.59 173 LYS A CA 1
ATOM 1385 C C . LYS A 1 173 ? 30.609 -21.266 17.641 1 31.59 173 LYS A C 1
ATOM 1387 O O . LYS A 1 173 ? 29.484 -21.719 17.891 1 31.59 173 LYS A O 1
ATOM 1392 N N . PRO A 1 174 ? 31.391 -21.984 16.906 1 28.97 174 PRO A N 1
ATOM 1393 C CA . PRO A 1 174 ? 31.25 -23.438 17.125 1 28.97 174 PRO A CA 1
ATOM 1394 C C . PRO A 1 174 ? 30.984 -23.797 18.578 1 28.97 174 PRO A C 1
ATOM 1396 O O . PRO A 1 174 ? 31.594 -23.219 19.484 1 28.97 174 PRO A O 1
ATOM 1399 N N . LYS A 1 175 ? 29.703 -23.938 18.891 1 29.2 175 LYS A N 1
ATOM 1400 C CA . LYS A 1 175 ? 29.453 -24.469 20.234 1 29.2 175 LYS A CA 1
ATOM 1401 C C . LYS A 1 175 ? 30.562 -25.422 20.656 1 29.2 175 LYS A C 1
ATOM 1403 O O . LYS A 1 175 ? 30.984 -26.281 19.875 1 29.2 175 LYS A O 1
ATOM 1408 N N . LYS A 1 176 ? 31.406 -24.875 21.484 1 30.59 176 LYS A N 1
ATOM 1409 C CA . LYS A 1 176 ? 32.375 -25.719 22.172 1 30.59 176 LYS A CA 1
ATOM 1410 C C . LYS A 1 176 ? 31.766 -27.094 22.469 1 30.59 176 LYS A C 1
ATOM 1412 O O . LYS A 1 176 ? 30.688 -27.203 23.062 1 30.59 176 LYS A O 1
ATOM 1417 N N . SER A 1 177 ? 31.938 -28.047 21.422 1 27.28 177 SER A N 1
ATOM 1418 C CA . SER A 1 177 ? 31.609 -29.453 21.609 1 27.28 177 SER A CA 1
ATOM 1419 C C . SER A 1 177 ? 31.922 -29.906 23.031 1 27.28 177 SER A C 1
ATOM 1421 O O . SER A 1 177 ? 33.094 -29.953 23.438 1 27.28 177 SER A O 1
ATOM 1423 N N . GLY A 1 178 ? 31.266 -29.172 24 1 27.22 178 GLY A N 1
ATOM 1424 C CA . GLY A 1 178 ? 31.469 -29.75 25.312 1 27.22 178 GLY A CA 1
ATOM 1425 C C . GLY A 1 178 ? 31.562 -31.266 25.281 1 27.22 178 GLY A C 1
ATOM 1426 O O . GLY A 1 178 ? 30.828 -31.938 24.547 1 27.22 178 GLY A O 1
ATOM 1427 N N . ASN A 1 179 ? 32.75 -31.688 25.547 1 27.61 179 ASN A N 1
ATOM 1428 C CA . ASN A 1 179 ? 33.25 -33.062 25.594 1 27.61 179 ASN A CA 1
ATOM 1429 C C . ASN A 1 179 ? 32.281 -33.969 26.344 1 27.61 179 ASN A C 1
ATOM 1431 O O . ASN A 1 179 ? 32.438 -34.219 27.531 1 27.61 179 ASN A O 1
ATOM 1435 N N . ASN A 1 180 ? 30.969 -33.5 26.25 1 23.88 180 ASN A N 1
ATOM 1436 C CA . ASN A 1 180 ? 30.281 -34.438 27.156 1 23.88 180 ASN A CA 1
ATOM 1437 C C . ASN A 1 180 ? 30.547 -35.875 26.766 1 23.88 180 ASN A C 1
ATOM 1439 O O . ASN A 1 180 ? 30.344 -36.281 25.625 1 23.88 180 ASN A O 1
ATOM 1443 N N . ASN A 1 181 ? 31.422 -36.438 27.422 1 25.52 181 ASN A N 1
ATOM 1444 C CA . ASN A 1 181 ? 31.844 -37.844 27.422 1 25.52 181 ASN A CA 1
ATOM 1445 C C . ASN A 1 181 ? 30.641 -38.781 27.469 1 25.52 181 ASN A C 1
ATOM 1447 O O . ASN A 1 181 ? 30.781 -39.969 27.797 1 25.52 181 ASN A O 1
ATOM 1451 N N . ASP A 1 182 ? 29.438 -38.156 27.141 1 22.22 182 ASP A N 1
ATOM 1452 C CA . ASP A 1 182 ? 28.469 -39.156 27.578 1 22.22 182 ASP A CA 1
ATOM 1453 C C . ASP A 1 182 ? 28.656 -40.469 26.844 1 22.22 182 ASP A C 1
ATOM 1455 O O . ASP A 1 182 ? 28.922 -40.5 25.641 1 22.22 182 ASP A O 1
ATOM 1459 N N . ASN A 1 183 ? 28.734 -41.469 27.609 1 23.11 183 ASN A N 1
ATOM 1460 C CA . ASN A 1 183 ? 29.031 -42.906 27.453 1 23.11 183 ASN A CA 1
ATOM 1461 C C . ASN A 1 183 ? 28.125 -43.562 26.438 1 23.11 183 ASN A C 1
ATOM 1463 O O . ASN A 1 183 ? 28.594 -44.312 25.578 1 23.11 183 ASN A O 1
ATOM 1467 N N . SER A 1 184 ? 26.734 -43.531 26.719 1 22.72 184 SER A N 1
ATOM 1468 C CA . SER A 1 184 ? 26.234 -44.906 26.828 1 22.72 184 SER A CA 1
ATOM 1469 C C . SER A 1 184 ? 26 -45.531 25.438 1 22.72 184 SER A C 1
ATOM 1471 O O . SER A 1 184 ? 26.5 -46.594 25.141 1 22.72 184 SER A O 1
ATOM 1473 N N . ASP A 1 185 ? 24.672 -46 25.219 1 21.61 185 ASP A N 1
ATOM 1474 C CA . ASP A 1 185 ? 24.156 -47.312 24.891 1 21.61 185 ASP A CA 1
ATOM 1475 C C . ASP A 1 185 ? 24.016 -47.5 23.375 1 21.61 185 ASP A C 1
ATOM 1477 O O . ASP A 1 185 ? 23.938 -46.5 22.625 1 21.61 185 ASP A O 1
ATOM 1481 N N . ASP A 1 186 ? 23.578 -48.719 22.906 1 22.97 186 ASP A N 1
ATOM 1482 C CA . ASP A 1 186 ? 23.766 -49.812 21.969 1 22.97 186 ASP A CA 1
ATOM 1483 C C . ASP A 1 186 ? 22.969 -49.562 20.688 1 22.97 186 ASP A C 1
ATOM 1485 O O . ASP A 1 186 ? 23.406 -49.969 19.594 1 22.97 186 ASP A O 1
ATOM 1489 N N . ALA A 1 187 ? 21.625 -49.219 20.656 1 25.66 187 ALA A N 1
ATOM 1490 C CA . ALA A 1 187 ? 20.797 -50.156 19.906 1 25.66 187 ALA A CA 1
ATOM 1491 C C . ALA A 1 187 ? 20.953 -49.938 18.406 1 25.66 187 ALA A C 1
ATOM 1493 O O . ALA A 1 187 ? 21.266 -48.844 17.969 1 25.66 187 ALA A O 1
ATOM 1494 N N . ILE A 1 188 ? 20.562 -50.906 17.625 1 24.7 188 ILE A N 1
ATOM 1495 C CA . ILE A 1 188 ? 20.578 -51.719 16.406 1 24.7 188 ILE A CA 1
ATOM 1496 C C . ILE A 1 188 ? 19.734 -51.031 15.328 1 24.7 188 ILE A C 1
ATOM 1498 O O . ILE A 1 188 ? 18.609 -51.469 15.055 1 24.7 188 ILE A O 1
ATOM 1502 N N . VAL A 1 189 ? 19.531 -49.719 15.32 1 22.7 189 VAL A N 1
ATOM 1503 C CA . VAL A 1 189 ? 18.422 -49.469 14.406 1 22.7 189 VAL A CA 1
ATOM 1504 C C . VAL A 1 189 ? 18.781 -49.938 13 1 22.7 189 VAL A C 1
ATOM 1506 O O . VAL A 1 189 ? 19.875 -49.625 12.5 1 22.7 189 VAL A O 1
ATOM 1509 N N . LEU A 1 190 ? 17.859 -50.781 12.484 1 20.84 190 LEU A N 1
ATOM 1510 C CA . LEU A 1 190 ? 17.734 -51.562 11.258 1 20.84 190 LEU A CA 1
ATOM 1511 C C . LEU A 1 190 ? 17.797 -50.688 10.031 1 20.84 190 LEU A C 1
ATOM 1513 O O . LEU A 1 190 ? 17.406 -49.5 10.086 1 20.84 190 LEU A O 1
ATOM 1517 N N . ASN A 1 191 ? 18.578 -51.094 9.109 1 21.42 191 ASN A N 1
ATOM 1518 C CA . ASN A 1 191 ? 19.031 -50.781 7.758 1 21.42 191 ASN A CA 1
ATOM 1519 C C . ASN A 1 191 ? 17.844 -50.5 6.828 1 21.42 191 ASN A C 1
ATOM 1521 O O . ASN A 1 191 ? 18.031 -50.312 5.625 1 21.42 191 ASN A O 1
ATOM 1525 N N . VAL A 1 192 ? 16.516 -50.094 7.328 1 22.05 192 VAL A N 1
ATOM 1526 C CA . VAL A 1 192 ? 15.727 -50.031 6.105 1 22.05 192 VAL A CA 1
ATOM 1527 C C . VAL A 1 192 ? 16.094 -48.75 5.336 1 22.05 192 VAL A C 1
ATOM 1529 O O . VAL A 1 192 ? 16.281 -47.688 5.93 1 22.05 192 VAL A O 1
ATOM 1532 N N . MET B 1 1 ? 5.492 14.297 32.844 1 27.3 1 MET B N 1
ATOM 1533 C CA . MET B 1 1 ? 4.328 15.008 32.312 1 27.3 1 MET B CA 1
ATOM 1534 C C . MET B 1 1 ? 4.488 15.281 30.812 1 27.3 1 MET B C 1
ATOM 1536 O O . MET B 1 1 ? 5.375 16.031 30.406 1 27.3 1 MET B O 1
ATOM 1540 N N . SER B 1 2 ? 4.492 14.359 29.891 1 38.5 2 SER B N 1
ATOM 1541 C CA . SER B 1 2 ? 4.742 14.508 28.469 1 38.5 2 SER B CA 1
ATOM 1542 C C . SER B 1 2 ? 4.055 15.75 27.906 1 38.5 2 SER B C 1
ATOM 1544 O O . SER B 1 2 ? 2.859 15.953 28.125 1 38.5 2 SER B O 1
ATOM 1546 N N . LEU B 1 3 ? 4.609 16.906 27.938 1 43.31 3 LEU B N 1
ATOM 1547 C CA . LEU B 1 3 ? 4.117 18.219 27.547 1 43.31 3 LEU B CA 1
ATOM 1548 C C . LEU B 1 3 ? 3.262 18.141 26.297 1 43.31 3 LEU B C 1
ATOM 1550 O O . LEU B 1 3 ? 3.768 17.812 25.219 1 43.31 3 LEU B O 1
ATOM 1554 N N . LYS B 1 4 ? 2.027 17.812 26.438 1 53 4 LYS B N 1
ATOM 1555 C CA . LYS B 1 4 ? 1.054 18 25.359 1 53 4 LYS B CA 1
ATOM 1556 C C . LYS B 1 4 ? 1.218 19.359 24.703 1 53 4 LYS B C 1
ATOM 1558 O O . LYS B 1 4 ? 0.916 20.391 25.312 1 53 4 LYS B O 1
ATOM 1563 N N . LYS B 1 5 ? 2.246 19.469 23.875 1 69.06 5 LYS B N 1
ATOM 1564 C CA . LYS B 1 5 ? 2.471 20.719 23.156 1 69.06 5 LYS B CA 1
ATOM 1565 C C . LYS B 1 5 ? 1.17 21.266 22.578 1 69.06 5 LYS B C 1
ATOM 1567 O O . LYS B 1 5 ? 0.387 20.516 22 1 69.06 5 LYS B O 1
ATOM 1572 N N . GLU B 1 6 ? 0.767 22.391 23.125 1 86.81 6 GLU B N 1
ATOM 1573 C CA . GLU B 1 6 ? -0.392 23.094 22.578 1 86.81 6 GLU B CA 1
ATOM 1574 C C . GLU B 1 6 ? -0.182 23.422 21.094 1 86.81 6 GLU B C 1
ATOM 1576 O O . GLU B 1 6 ? 0.903 23.844 20.703 1 86.81 6 GLU B O 1
ATOM 1581 N N . LEU B 1 7 ? -1.107 23.047 20.297 1 93.62 7 LEU B N 1
ATOM 1582 C CA . LEU B 1 7 ? -1.057 23.281 18.859 1 93.62 7 LEU B CA 1
ATOM 1583 C C . LEU B 1 7 ? -1 24.781 18.562 1 93.62 7 LEU B C 1
ATOM 1585 O O . LEU B 1 7 ? -1.7 25.578 19.188 1 93.62 7 LEU B O 1
ATOM 1589 N N . SER B 1 8 ? -0.119 25.234 17.656 1 95.75 8 SER B N 1
ATOM 1590 C CA . SER B 1 8 ? -0.113 26.594 17.156 1 95.75 8 SER B CA 1
ATOM 1591 C C . SER B 1 8 ? -1.368 26.891 16.328 1 95.75 8 SER B C 1
ATOM 1593 O O . SER B 1 8 ? -2.084 25.969 15.938 1 95.75 8 SER B O 1
ATOM 1595 N N . GLU B 1 9 ? -1.652 28.094 16.125 1 96.12 9 GLU B N 1
ATOM 1596 C CA . GLU B 1 9 ? -2.793 28.5 15.312 1 96.12 9 GLU B CA 1
ATOM 1597 C C . GLU B 1 9 ? -2.682 27.938 13.891 1 96.12 9 GLU B C 1
ATOM 1599 O O . GLU B 1 9 ? -3.682 27.531 13.305 1 96.12 9 GLU B O 1
ATOM 1604 N N . GLU B 1 10 ? -1.501 27.969 13.398 1 97.19 10 GLU B N 1
ATOM 1605 C CA . GLU B 1 10 ? -1.259 27.438 12.062 1 97.19 10 GLU B CA 1
ATOM 1606 C C . GLU B 1 10 ? -1.526 25.938 12 1 97.19 10 GLU B C 1
ATOM 1608 O O . GLU B 1 10 ? -2.141 25.453 11.047 1 97.19 10 GLU B O 1
ATOM 1613 N N . GLU B 1 11 ? -1.099 25.234 13 1 98.06 11 GLU B N 1
ATOM 1614 C CA . GLU B 1 11 ? -1.319 23.781 13.047 1 98.06 11 GLU B CA 1
ATOM 1615 C C . GLU B 1 11 ? -2.807 23.453 13.141 1 98.06 11 GLU B C 1
ATOM 1617 O O . GLU B 1 11 ? -3.287 22.547 12.469 1 98.06 11 GLU B O 1
ATOM 1622 N N . VAL B 1 12 ? -3.465 24.281 13.906 1 98.12 12 VAL B N 1
ATOM 1623 C CA . VAL B 1 12 ? -4.91 24.094 14.023 1 98.12 12 VAL B CA 1
ATOM 1624 C C . VAL B 1 12 ? -5.574 24.359 12.68 1 98.12 12 VAL B C 1
ATOM 1626 O O . VAL B 1 12 ? -6.457 23.609 12.258 1 98.12 12 VAL B O 1
ATOM 1629 N N . HIS B 1 13 ? -5.172 25.406 12.07 1 98.62 13 HIS B N 1
ATOM 1630 C CA . HIS B 1 13 ? -5.73 25.781 10.781 1 98.62 13 HIS B CA 1
ATOM 1631 C C . HIS B 1 13 ? -5.602 24.656 9.766 1 98.62 13 HIS B C 1
ATOM 1633 O O . HIS B 1 13 ? -6.586 24.25 9.141 1 98.62 13 HIS B O 1
ATOM 1639 N N . PHE B 1 14 ? -4.434 24.094 9.617 1 98.88 14 PHE B N 1
ATOM 1640 C CA . PHE B 1 14 ? -4.195 23.125 8.562 1 98.88 14 PHE B CA 1
ATOM 1641 C C . PHE B 1 14 ? -4.801 21.766 8.93 1 98.88 14 PHE B C 1
ATOM 1643 O O . PHE B 1 14 ? -5.246 21.031 8.055 1 98.88 14 PHE B O 1
ATOM 1650 N N . LEU B 1 15 ? -4.863 21.453 10.203 1 98.81 15 LEU B N 1
ATOM 1651 C CA . LEU B 1 15 ? -5.574 20.25 10.602 1 98.81 15 LEU B CA 1
ATOM 1652 C C . LEU B 1 15 ? -7.059 20.359 10.273 1 98.81 15 LEU B C 1
ATOM 1654 O O . LEU B 1 15 ? -7.668 19.406 9.781 1 98.81 15 LEU B O 1
ATOM 1658 N N . ASN B 1 16 ? -7.594 21.547 10.539 1 98.81 16 ASN B N 1
ATOM 1659 C CA . ASN B 1 16 ? -8.984 21.797 10.164 1 98.81 16 ASN B CA 1
ATOM 1660 C C . ASN B 1 16 ? -9.188 21.656 8.656 1 98.81 16 ASN B C 1
ATOM 1662 O O . ASN B 1 16 ? -10.195 21.109 8.211 1 98.81 16 ASN B O 1
ATOM 1666 N N . ARG B 1 17 ? -8.266 22.188 7.918 1 98.88 17 ARG B N 1
ATOM 1667 C CA . ARG B 1 17 ? -8.312 22.078 6.465 1 98.88 17 ARG B CA 1
ATOM 1668 C C . ARG B 1 17 ? -8.336 20.609 6.031 1 98.88 17 ARG B C 1
ATOM 1670 O O . ARG B 1 17 ? -9.086 20.234 5.129 1 98.88 17 ARG B O 1
ATOM 1677 N N . ALA B 1 18 ? -7.562 19.75 6.664 1 98.94 18 ALA B N 1
ATOM 1678 C CA . ALA B 1 18 ? -7.555 18.328 6.383 1 98.94 18 ALA B CA 1
ATOM 1679 C C . ALA B 1 18 ? -8.922 17.703 6.645 1 98.94 18 ALA B C 1
ATOM 1681 O O . ALA B 1 18 ? -9.406 16.891 5.852 1 98.94 18 ALA B O 1
ATOM 1682 N N . PHE B 1 19 ? -9.555 18.125 7.695 1 98.88 19 PHE B N 1
ATOM 1683 C CA . PHE B 1 19 ? -10.859 17.578 8.039 1 98.88 19 PHE B CA 1
ATOM 1684 C C . PHE B 1 19 ? -11.922 18.031 7.051 1 98.88 19 PHE B C 1
ATOM 1686 O O . PHE B 1 19 ? -12.852 17.297 6.734 1 98.88 19 PHE B O 1
ATOM 1693 N N . GLU B 1 20 ? -11.805 19.266 6.586 1 98.81 20 GLU B N 1
ATOM 1694 C CA . GLU B 1 20 ? -12.711 19.719 5.531 1 98.81 20 GLU B CA 1
ATOM 1695 C C . GLU B 1 20 ? -12.609 18.828 4.297 1 98.81 20 GLU B C 1
ATOM 1697 O O . GLU B 1 20 ? -13.625 18.484 3.697 1 98.81 20 GLU B O 1
ATOM 1702 N N . ILE B 1 21 ? -11.461 18.469 3.977 1 98.88 21 ILE B N 1
ATOM 1703 C CA . ILE B 1 21 ? -11.219 17.609 2.82 1 98.88 21 ILE B CA 1
ATOM 1704 C C . ILE B 1 21 ? -11.781 16.219 3.084 1 98.88 21 ILE B C 1
ATOM 1706 O O . ILE B 1 21 ? -12.344 15.586 2.184 1 98.88 21 ILE B O 1
ATOM 1710 N N . ALA B 1 22 ? -11.648 15.758 4.293 1 98.81 22 ALA B N 1
ATOM 1711 C CA . ALA B 1 22 ? -12.188 14.453 4.664 1 98.81 22 ALA B CA 1
ATOM 1712 C C . ALA B 1 22 ? -13.711 14.422 4.516 1 98.81 22 ALA B C 1
ATOM 1714 O O . ALA B 1 22 ? -14.281 13.398 4.129 1 98.81 22 ALA B O 1
ATOM 1715 N N . VAL B 1 23 ? -14.297 15.5 4.863 1 98.19 23 VAL B N 1
ATOM 1716 C CA . VAL B 1 23 ? -15.742 15.594 4.703 1 98.19 23 VAL B CA 1
ATOM 1717 C C . VAL B 1 23 ? -16.109 15.438 3.229 1 98.19 23 VAL B C 1
ATOM 1719 O O . VAL B 1 23 ? -17.109 14.789 2.896 1 98.19 23 VAL B O 1
ATOM 1722 N N . ASP B 1 24 ? -15.328 16.016 2.359 1 97.81 24 ASP B N 1
ATOM 1723 C CA . ASP B 1 24 ? -15.539 15.867 0.922 1 97.81 24 ASP B CA 1
ATOM 1724 C C . ASP B 1 24 ? -15.453 14.398 0.505 1 97.81 24 ASP B C 1
ATOM 1726 O O . ASP B 1 24 ? -16.172 13.969 -0.4 1 97.81 24 ASP B O 1
ATOM 1730 N N . ALA B 1 25 ? -14.562 13.672 1.099 1 97.75 25 ALA B N 1
ATOM 1731 C CA . ALA B 1 25 ? -14.469 12.242 0.817 1 97.75 25 ALA B CA 1
ATOM 1732 C C . ALA B 1 25 ? -15.789 11.531 1.132 1 97.75 25 ALA B C 1
ATOM 1734 O O . ALA B 1 25 ? -16.281 10.734 0.329 1 97.75 25 ALA B O 1
ATOM 1735 N N . VAL B 1 26 ? -16.375 11.844 2.24 1 96.12 26 VAL B N 1
ATOM 1736 C CA . VAL B 1 26 ? -17.625 11.242 2.648 1 96.12 26 VAL B CA 1
ATOM 1737 C C . VAL B 1 26 ? -18.719 11.555 1.615 1 96.12 26 VAL B C 1
ATOM 1739 O O . VAL B 1 26 ? -19.469 10.672 1.208 1 96.12 26 VAL B O 1
ATOM 1742 N N . LEU B 1 27 ? -18.766 12.797 1.213 1 95.12 27 LEU B N 1
ATOM 1743 C CA . LEU B 1 27 ? -19.766 13.25 0.254 1 95.12 27 LEU B CA 1
ATOM 1744 C C . LEU B 1 27 ? -19.609 12.516 -1.076 1 95.12 27 LEU B C 1
ATOM 1746 O O . LEU B 1 27 ? -20.562 12.445 -1.857 1 95.12 27 LEU B O 1
ATOM 1750 N N . ASN B 1 28 ? -18.484 11.938 -1.292 1 95.38 28 ASN B N 1
ATOM 1751 C CA . ASN B 1 28 ? -18.219 11.227 -2.539 1 95.38 28 ASN B CA 1
ATOM 1752 C C . ASN B 1 28 ? -18.141 9.719 -2.32 1 95.38 28 ASN B C 1
ATOM 1754 O O . ASN B 1 28 ? -17.562 8.992 -3.135 1 95.38 28 ASN B O 1
ATOM 1758 N N . ASN B 1 29 ? -18.531 9.281 -1.201 1 95.12 29 ASN B N 1
ATOM 1759 C CA . ASN B 1 29 ? -18.641 7.863 -0.866 1 95.12 29 ASN B CA 1
ATOM 1760 C C . ASN B 1 29 ? -17.266 7.215 -0.764 1 95.12 29 ASN B C 1
ATOM 1762 O O . ASN B 1 29 ? -17.047 6.105 -1.265 1 95.12 29 ASN B O 1
ATOM 1766 N N . GLU B 1 30 ? -16.359 7.953 -0.197 1 97.5 30 GLU B N 1
ATOM 1767 C CA . GLU B 1 30 ? -15.008 7.496 0.104 1 97.5 30 GLU B CA 1
ATOM 1768 C C . GLU B 1 30 ? -14.75 7.488 1.607 1 97.5 30 GLU B C 1
ATOM 1770 O O . GLU B 1 30 ? -15.367 8.258 2.352 1 97.5 30 GLU B O 1
ATOM 1775 N N . VAL B 1 31 ? -13.828 6.496 2.08 1 96.88 31 VAL B N 1
ATOM 1776 C CA . VAL B 1 31 ? -13.398 6.531 3.475 1 96.88 31 VAL B CA 1
ATOM 1777 C C . VAL B 1 31 ? -12.969 7.945 3.85 1 96.88 31 VAL B C 1
ATOM 1779 O O . VAL B 1 31 ? -12.25 8.602 3.096 1 96.88 31 VAL B O 1
ATOM 1782 N N . PRO B 1 32 ? -13.445 8.484 4.969 1 98.12 32 PRO B N 1
ATOM 1783 C CA . PRO B 1 32 ? -13.297 9.898 5.312 1 98.12 32 PRO B CA 1
ATOM 1784 C C . PRO B 1 32 ? -11.883 10.242 5.773 1 98.12 32 PRO B C 1
ATOM 1786 O O . PRO B 1 32 ? -11.68 10.586 6.941 1 98.12 32 PRO B O 1
ATOM 1789 N N . VAL B 1 33 ? -11.023 10.242 4.891 1 98.88 33 VAL B N 1
ATOM 1790 C CA . VAL B 1 33 ? -9.656 10.672 5.176 1 98.88 33 VAL B CA 1
ATOM 1791 C C . VAL B 1 33 ? -9.266 11.82 4.25 1 98.88 33 VAL B C 1
ATOM 1793 O O . VAL B 1 33 ? -9.516 11.766 3.043 1 98.88 33 VAL B O 1
ATOM 1796 N N . GLY B 1 34 ? -8.734 12.844 4.809 1 98.94 34 GLY B N 1
ATOM 1797 C CA . GLY B 1 34 ? -8.203 13.992 4.098 1 98.94 34 GLY B CA 1
ATOM 1798 C C . GLY B 1 34 ? -6.871 14.477 4.645 1 98.94 34 GLY B C 1
ATOM 1799 O O . GLY B 1 34 ? -6.547 14.227 5.809 1 98.94 34 GLY B O 1
ATOM 1800 N N . CYS B 1 35 ? -6.105 15.133 3.732 1 98.94 35 CYS B N 1
ATOM 1801 C CA . CYS B 1 35 ? -4.812 15.617 4.199 1 98.94 35 CYS B CA 1
ATOM 1802 C C . CYS B 1 35 ? -4.332 16.797 3.357 1 98.94 35 CYS B C 1
ATOM 1804 O O . CYS B 1 35 ? -4.859 17.047 2.271 1 98.94 35 CYS B O 1
ATOM 1806 N N . VAL B 1 36 ? -3.322 17.531 3.91 1 98.94 36 VAL B N 1
ATOM 1807 C CA . VAL B 1 36 ? -2.662 18.609 3.186 1 98.94 36 VAL B CA 1
ATOM 1808 C C . VAL B 1 36 ? -1.158 18.562 3.441 1 98.94 36 VAL B C 1
ATOM 1810 O O . VAL B 1 36 ? -0.72 18.234 4.547 1 98.94 36 VAL B O 1
ATOM 1813 N N . PHE B 1 37 ? -0.398 18.828 2.41 1 98.94 37 PHE B N 1
ATOM 1814 C CA . PHE B 1 37 ? 1.026 19.109 2.537 1 98.94 37 PHE B CA 1
ATOM 1815 C C . PHE B 1 37 ? 1.275 20.609 2.633 1 98.94 37 PHE B C 1
ATOM 1817 O O . PHE B 1 37 ? 0.798 21.375 1.793 1 98.94 37 PHE B O 1
ATOM 1824 N N . VAL B 1 38 ? 2.012 21 3.672 1 98.94 38 VAL B N 1
ATOM 1825 C CA . VAL B 1 38 ? 2.301 22.406 3.9 1 98.94 38 VAL B CA 1
ATOM 1826 C C . VAL B 1 38 ? 3.807 22.656 3.816 1 98.94 38 VAL B C 1
ATOM 1828 O O . VAL B 1 38 ? 4.582 22.047 4.57 1 98.94 38 VAL B O 1
ATOM 1831 N N . PHE B 1 39 ? 4.238 23.422 2.914 1 98.81 39 PHE B N 1
ATOM 1832 C CA . PHE B 1 39 ? 5.625 23.812 2.686 1 98.81 39 PHE B CA 1
ATOM 1833 C C . PHE B 1 39 ? 5.809 25.312 2.916 1 98.81 39 PHE B C 1
ATOM 1835 O O . PHE B 1 39 ? 5.168 26.141 2.252 1 98.81 39 PHE B O 1
ATOM 1842 N N . GLU B 1 40 ? 6.574 25.688 3.887 1 97.38 40 GLU B N 1
ATOM 1843 C CA . GLU B 1 40 ? 6.863 27.078 4.211 1 97.38 40 GLU B CA 1
ATOM 1844 C C . GLU B 1 40 ? 5.578 27.859 4.434 1 97.38 40 GLU B C 1
ATOM 1846 O O . GLU B 1 40 ? 5.395 28.938 3.854 1 97.38 40 GLU B O 1
ATOM 1851 N N . GLY B 1 41 ? 4.723 27.234 5.16 1 97.81 41 GLY B N 1
ATOM 1852 C CA . GLY B 1 41 ? 3.512 27.906 5.613 1 97.81 41 GLY B CA 1
ATOM 1853 C C . GLY B 1 41 ? 2.412 27.922 4.566 1 97.81 41 GLY B C 1
ATOM 1854 O O . GLY B 1 41 ? 1.344 28.484 4.789 1 97.81 41 GLY B O 1
ATOM 1855 N N . GLN B 1 42 ? 2.652 27.25 3.475 1 98.38 42 GLN B N 1
ATOM 1856 C CA . GLN B 1 42 ? 1.668 27.25 2.396 1 98.38 42 GLN B CA 1
ATOM 1857 C C . GLN B 1 42 ? 1.191 25.844 2.082 1 98.38 42 GLN B C 1
ATOM 1859 O O . GLN B 1 42 ? 1.997 24.906 2.012 1 98.38 42 GLN B O 1
ATOM 1864 N N . GLU B 1 43 ? -0.08 25.734 1.959 1 98.81 43 GLU B N 1
ATOM 1865 C CA . GLU B 1 43 ? -0.64 24.5 1.432 1 98.81 43 GLU B CA 1
ATOM 1866 C C . GLU B 1 43 ? -0.276 24.297 -0.038 1 98.81 43 GLU B C 1
ATOM 1868 O O . GLU B 1 43 ? -0.708 25.078 -0.894 1 98.81 43 GLU B O 1
ATOM 1873 N N . VAL B 1 44 ? 0.466 23.266 -0.356 1 98.75 44 VAL B N 1
ATOM 1874 C CA . VAL B 1 44 ? 0.947 23.141 -1.728 1 98.75 44 VAL B CA 1
ATOM 1875 C C . VAL B 1 44 ? 0.289 21.938 -2.393 1 98.75 44 VAL B C 1
ATOM 1877 O O . VAL B 1 44 ? 0.285 21.812 -3.621 1 98.75 44 VAL B O 1
ATOM 1880 N N . ALA B 1 45 ? -0.262 21.062 -1.602 1 98.88 45 ALA B N 1
ATOM 1881 C CA . ALA B 1 45 ? -0.96 19.891 -2.111 1 98.88 45 ALA B CA 1
ATOM 1882 C C . ALA B 1 45 ? -1.99 19.391 -1.106 1 98.88 45 ALA B C 1
ATOM 1884 O O . ALA B 1 45 ? -1.86 19.625 0.097 1 98.88 45 ALA B O 1
ATOM 1885 N N . PHE B 1 46 ? -2.965 18.781 -1.552 1 98.94 46 PHE B N 1
ATOM 1886 C CA . PHE B 1 46 ? -3.998 18.188 -0.721 1 98.94 46 PHE B CA 1
ATOM 1887 C C . PHE B 1 46 ? -4.559 16.922 -1.386 1 98.94 46 PHE B C 1
ATOM 1889 O O . PHE B 1 46 ? -4.352 16.703 -2.58 1 98.94 46 PHE B O 1
ATOM 1896 N N . GLY B 1 47 ? -5.184 16.062 -0.52 1 98.88 47 GLY B N 1
ATOM 1897 C CA . GLY B 1 47 ? -5.781 14.852 -1.055 1 98.88 47 GLY B CA 1
ATOM 1898 C C . GLY B 1 47 ? -6.863 14.281 -0.161 1 98.88 47 GLY B C 1
ATOM 1899 O O . GLY B 1 47 ? -6.785 14.383 1.065 1 98.88 47 GLY B O 1
ATOM 1900 N N . ARG B 1 48 ? -7.832 13.742 -0.764 1 98.75 48 ARG B N 1
ATOM 1901 C CA . ARG B 1 48 ? -8.812 12.891 -0.106 1 98.75 48 ARG B CA 1
ATOM 1902 C C . ARG B 1 48 ? -8.75 11.461 -0.648 1 98.75 48 ARG B C 1
ATOM 1904 O O . ARG B 1 48 ? -8.281 11.242 -1.765 1 98.75 48 ARG B O 1
ATOM 1911 N N . ASN B 1 49 ? -9.227 10.531 0.209 1 98.44 49 ASN B N 1
ATOM 1912 C CA . ASN B 1 49 ? -9.359 9.172 -0.299 1 98.44 49 ASN B CA 1
ATOM 1913 C C . ASN B 1 49 ? -10.148 9.133 -1.604 1 98.44 49 ASN B C 1
ATOM 1915 O O . ASN B 1 49 ? -11.133 9.859 -1.76 1 98.44 49 ASN B O 1
ATOM 1919 N N . ASP B 1 50 ? -9.672 8.359 -2.547 1 98.06 50 ASP B N 1
ATOM 1920 C CA . ASP B 1 50 ? -10.281 8.289 -3.871 1 98.06 50 ASP B CA 1
ATOM 1921 C C . ASP B 1 50 ? -10.211 6.871 -4.434 1 98.06 50 ASP B C 1
ATOM 1923 O O . ASP B 1 50 ? -10 6.684 -5.633 1 98.06 50 ASP B O 1
ATOM 1927 N N . VAL B 1 51 ? -10.297 5.918 -3.619 1 96.44 51 VAL B N 1
ATOM 1928 C CA . VAL B 1 51 ? -10.148 4.508 -3.957 1 96.44 51 VAL B CA 1
ATOM 1929 C C . VAL B 1 51 ? -11.359 4.039 -4.758 1 96.44 51 VAL B C 1
ATOM 1931 O O . VAL B 1 51 ? -11.211 3.443 -5.832 1 96.44 51 VAL B O 1
ATOM 1934 N N . ASN B 1 52 ? -12.562 4.371 -4.316 1 93.19 52 ASN B N 1
ATOM 1935 C CA . ASN B 1 52 ? -13.789 3.859 -4.914 1 93.19 52 ASN B CA 1
ATOM 1936 C C . ASN B 1 52 ? -13.992 4.414 -6.324 1 93.19 52 ASN B C 1
ATOM 1938 O O . ASN B 1 52 ? -14.219 3.652 -7.266 1 93.19 52 ASN B O 1
ATOM 1942 N N . ARG B 1 53 ? -13.922 5.66 -6.445 1 95.12 53 ARG B N 1
ATOM 1943 C CA . ARG B 1 53 ? -14.148 6.301 -7.738 1 95.12 53 ARG B CA 1
ATOM 1944 C C . ARG B 1 53 ? -13.133 5.824 -8.773 1 95.12 53 ARG B C 1
ATOM 1946 O O . ARG B 1 53 ? -13.5 5.52 -9.906 1 95.12 53 ARG B O 1
ATOM 1953 N N . THR B 1 54 ? -11.891 5.648 -8.367 1 94.06 54 THR B N 1
ATOM 1954 C CA . THR B 1 54 ? -10.812 5.352 -9.312 1 94.06 54 THR B CA 1
ATOM 1955 C C . THR B 1 54 ? -10.648 3.846 -9.492 1 94.06 54 THR B C 1
ATOM 1957 O O . THR B 1 54 ? -9.961 3.395 -10.406 1 94.06 54 THR B O 1
ATOM 1960 N N . LYS B 1 55 ? -11.219 3.102 -8.453 1 89.25 55 LYS B N 1
ATOM 1961 C CA . LYS B 1 55 ? -11.023 1.655 -8.406 1 89.25 55 LYS B CA 1
ATOM 1962 C C . LYS B 1 55 ? -9.547 1.305 -8.273 1 89.25 55 LYS B C 1
ATOM 1964 O O . LYS B 1 55 ? -9.078 0.335 -8.875 1 89.25 55 LYS B O 1
ATOM 1969 N N . ASN B 1 56 ? -8.805 2.143 -7.637 1 92.62 56 ASN B N 1
ATOM 1970 C CA . ASN B 1 56 ? -7.391 1.968 -7.332 1 92.62 56 ASN B CA 1
ATOM 1971 C C . ASN B 1 56 ? -7.141 1.944 -5.828 1 92.62 56 ASN B C 1
ATOM 1973 O O . ASN B 1 56 ? -7.223 2.98 -5.164 1 92.62 56 ASN B O 1
ATOM 1977 N N . PRO B 1 57 ? -6.738 0.842 -5.336 1 93.88 57 PRO B N 1
ATOM 1978 C CA . PRO B 1 57 ? -6.648 0.683 -3.881 1 93.88 57 PRO B CA 1
ATOM 1979 C C . PRO B 1 57 ? -5.527 1.517 -3.264 1 93.88 57 PRO B C 1
ATOM 1981 O O . PRO B 1 57 ? -5.457 1.652 -2.039 1 93.88 57 PRO B O 1
ATOM 1984 N N . THR B 1 58 ? -4.625 2.09 -4.062 1 96.19 58 THR B N 1
ATOM 1985 C CA . THR B 1 58 ? -3.482 2.822 -3.525 1 96.19 58 THR B CA 1
ATOM 1986 C C . THR B 1 58 ? -3.809 4.309 -3.393 1 96.19 58 THR B C 1
ATOM 1988 O O . THR B 1 58 ? -3.014 5.078 -2.848 1 96.19 58 THR B O 1
ATOM 1991 N N . TYR B 1 59 ? -4.965 4.723 -3.861 1 97.69 59 TYR B N 1
ATOM 1992 C CA . TYR B 1 59 ? -5.289 6.145 -3.895 1 97.69 59 TYR B CA 1
ATOM 1993 C C . TYR B 1 59 ? -5.859 6.605 -2.559 1 97.69 59 TYR B C 1
ATOM 1995 O O . TYR B 1 59 ? -6.941 7.199 -2.51 1 97.69 59 TYR B O 1
ATOM 2003 N N . HIS B 1 60 ? -5.066 6.395 -1.558 1 98.69 60 HIS B N 1
ATOM 2004 C CA . HIS B 1 60 ? -5.332 6.992 -0.255 1 98.69 60 HIS B CA 1
ATOM 2005 C C . HIS B 1 60 ? -5.086 8.5 -0.279 1 98.69 60 HIS B C 1
ATOM 2007 O O . HIS B 1 60 ? -4.453 9.016 -1.203 1 98.69 60 HIS B O 1
ATOM 2013 N N . ALA B 1 61 ? -5.617 9.18 0.681 1 98.88 61 ALA B N 1
ATOM 2014 C CA . ALA B 1 61 ? -5.523 10.633 0.746 1 98.88 61 ALA B CA 1
ATOM 2015 C C . ALA B 1 61 ? -4.078 11.102 0.592 1 98.88 61 ALA B C 1
ATOM 2017 O O . ALA B 1 61 ? -3.789 12 -0.194 1 98.88 61 ALA B O 1
ATOM 2018 N N . GLU B 1 62 ? -3.166 10.477 1.331 1 98.88 62 GLU B N 1
ATOM 2019 C CA . GLU B 1 62 ? -1.759 10.859 1.318 1 98.88 62 GLU B CA 1
ATOM 2020 C C . GLU B 1 62 ? -1.144 10.656 -0.064 1 98.88 62 GLU B C 1
ATOM 2022 O O . GLU B 1 62 ? -0.356 11.484 -0.526 1 98.88 62 GLU B O 1
ATOM 2027 N N . MET B 1 63 ? -1.514 9.562 -0.72 1 98.62 63 MET B N 1
ATOM 2028 C CA . MET B 1 63 ? -0.96 9.266 -2.039 1 98.62 63 MET B CA 1
ATOM 2029 C C . MET B 1 63 ? -1.514 10.227 -3.088 1 98.62 63 MET B C 1
ATOM 2031 O O . MET B 1 63 ? -0.79 10.648 -3.992 1 98.62 63 MET B O 1
ATOM 2035 N N . VAL B 1 64 ? -2.77 10.5 -2.994 1 98.69 64 VAL B N 1
ATOM 2036 C CA . VAL B 1 64 ? -3.373 11.484 -3.881 1 98.69 64 VAL B CA 1
ATOM 2037 C C . VAL B 1 64 ? -2.666 12.828 -3.715 1 98.69 64 VAL B C 1
ATOM 2039 O O . VAL B 1 64 ? -2.299 13.469 -4.703 1 98.69 64 VAL B O 1
ATOM 2042 N N . ALA B 1 65 ? -2.463 13.227 -2.502 1 98.88 65 ALA B N 1
ATOM 2043 C CA . ALA B 1 65 ? -1.777 14.484 -2.221 1 98.88 65 ALA B CA 1
ATOM 2044 C C . ALA B 1 65 ? -0.338 14.453 -2.729 1 98.88 65 ALA B C 1
ATOM 2046 O O . ALA B 1 65 ? 0.179 15.453 -3.217 1 98.88 65 ALA B O 1
ATOM 2047 N N . LEU B 1 66 ? 0.271 13.297 -2.555 1 98.56 66 LEU B N 1
ATOM 2048 C CA . LEU B 1 66 ? 1.652 13.156 -3.004 1 98.56 66 LEU B CA 1
ATOM 2049 C C . LEU B 1 66 ? 1.753 13.336 -4.516 1 98.56 66 LEU B C 1
ATOM 2051 O O . LEU B 1 66 ? 2.713 13.93 -5.012 1 98.56 66 LEU B O 1
ATOM 2055 N N . LYS B 1 67 ? 0.818 12.781 -5.254 1 97.75 67 LYS B N 1
ATOM 2056 C CA . LYS B 1 67 ? 0.789 12.992 -6.699 1 97.75 67 LYS B CA 1
ATOM 2057 C C . LYS B 1 67 ? 0.72 14.477 -7.039 1 97.75 67 LYS B C 1
ATOM 2059 O O . LYS B 1 67 ? 1.451 14.961 -7.906 1 97.75 67 LYS B O 1
ATOM 2064 N N . MET B 1 68 ?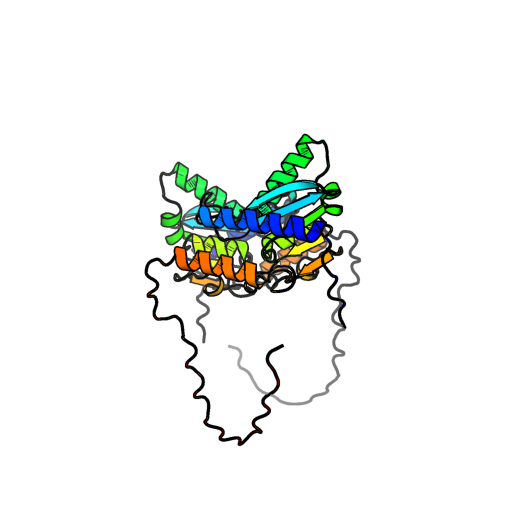 -0.128 15.156 -6.344 1 98.56 68 MET B N 1
ATOM 2065 C CA . MET B 1 68 ? -0.242 16.594 -6.543 1 98.56 68 MET B CA 1
ATOM 2066 C C . MET B 1 68 ? 1.06 17.297 -6.172 1 98.56 68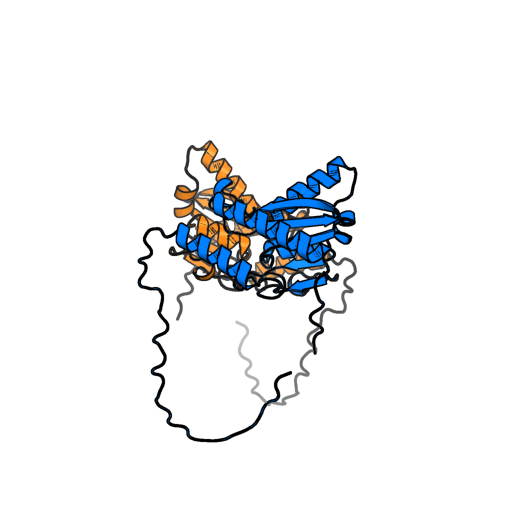 MET B C 1
ATOM 2068 O O . MET B 1 68 ? 1.491 18.219 -6.867 1 98.56 68 MET B O 1
ATOM 2072 N N . MET B 1 69 ? 1.661 16.859 -5.117 1 98.62 69 MET B N 1
ATOM 2073 C CA . MET B 1 69 ? 2.926 17.438 -4.66 1 98.62 69 MET B CA 1
ATOM 2074 C C . MET B 1 69 ? 4.016 17.266 -5.715 1 98.62 69 MET B C 1
ATOM 2076 O O . MET B 1 69 ? 4.801 18.172 -5.961 1 98.62 69 MET B O 1
ATOM 2080 N N . LYS B 1 70 ? 4.082 16.094 -6.25 1 97.88 70 LYS B N 1
ATOM 2081 C CA . LYS B 1 70 ? 5.055 15.82 -7.301 1 97.88 70 LYS B CA 1
ATOM 2082 C C . LYS B 1 70 ? 4.867 16.766 -8.484 1 97.88 70 LYS B C 1
ATOM 2084 O O . LYS B 1 70 ? 5.84 17.328 -9 1 97.88 70 LYS B O 1
ATOM 2089 N N . GLN B 1 71 ? 3.656 16.938 -8.867 1 98.12 71 GLN B N 1
ATOM 2090 C CA . GLN B 1 71 ? 3.355 17.844 -9.969 1 98.12 71 GLN B CA 1
ATOM 2091 C C . GLN B 1 71 ? 3.73 19.281 -9.625 1 98.12 71 GLN B C 1
ATOM 2093 O O . GLN B 1 71 ? 4.293 20 -10.453 1 98.12 71 GLN B O 1
ATOM 2098 N N . TRP B 1 72 ? 3.389 19.641 -8.453 1 98.44 72 TRP B N 1
ATOM 2099 C CA . TRP B 1 72 ? 3.721 20.984 -7.984 1 98.44 72 TRP B CA 1
ATOM 2100 C C . TRP B 1 72 ? 5.227 21.219 -8.039 1 98.44 72 TRP B C 1
ATOM 2102 O O . TRP B 1 72 ? 5.676 22.281 -8.477 1 98.44 72 TRP B O 1
ATOM 2112 N N . CYS B 1 73 ? 5.957 20.25 -7.586 1 98.19 73 CYS B N 1
ATOM 2113 C CA . CYS B 1 73 ? 7.41 20.359 -7.617 1 98.19 73 CYS B CA 1
ATOM 2114 C C . CYS B 1 73 ? 7.918 20.5 -9.047 1 98.19 73 CYS B C 1
ATOM 2116 O O . CYS B 1 73 ? 8.773 21.344 -9.328 1 98.19 73 CYS B O 1
ATOM 2118 N N . MET B 1 74 ? 7.367 19.719 -9.922 1 97.62 74 MET B N 1
ATOM 2119 C CA . MET B 1 74 ? 7.762 19.781 -11.328 1 97.62 74 MET B CA 1
ATOM 2120 C C . MET B 1 74 ? 7.465 21.156 -11.922 1 97.62 74 MET B C 1
ATOM 2122 O O . MET B 1 74 ? 8.32 21.75 -12.586 1 97.62 74 MET B O 1
ATOM 2126 N N . ASP B 1 75 ? 6.352 21.656 -11.648 1 97.94 75 ASP B N 1
ATOM 2127 C CA . ASP B 1 75 ? 5.906 22.922 -12.195 1 97.94 75 ASP B CA 1
ATOM 2128 C C . ASP B 1 75 ? 6.754 24.078 -11.672 1 97.94 75 ASP B C 1
ATOM 2130 O O . ASP B 1 75 ? 6.895 25.109 -12.336 1 97.94 75 ASP B O 1
ATOM 2134 N N . ASN B 1 76 ? 7.32 23.891 -10.539 1 97.62 76 ASN B N 1
ATOM 2135 C CA . ASN B 1 76 ? 8.055 24.969 -9.898 1 97.62 76 ASN B CA 1
ATOM 2136 C C . ASN B 1 76 ? 9.562 24.719 -9.922 1 97.62 76 ASN B C 1
ATOM 2138 O O . ASN B 1 76 ? 10.32 25.453 -9.289 1 97.62 76 ASN B O 1
ATOM 2142 N N . GLY B 1 77 ? 9.961 23.688 -10.523 1 97.19 77 GLY B N 1
ATOM 2143 C CA . GLY B 1 77 ? 11.375 23.391 -10.703 1 97.19 77 GLY B CA 1
ATOM 2144 C C . GLY B 1 77 ? 12.055 22.922 -9.43 1 97.19 77 GLY B C 1
ATOM 2145 O O . GLY B 1 77 ? 13.211 23.266 -9.172 1 97.19 77 GLY B O 1
ATOM 2146 N N . HIS B 1 78 ? 11.297 22.25 -8.586 1 97.56 78 HIS B N 1
ATOM 2147 C CA . HIS B 1 78 ? 11.836 21.75 -7.328 1 97.56 78 HIS B CA 1
ATOM 2148 C C . HIS B 1 78 ? 12.055 20.234 -7.387 1 97.56 78 HIS B C 1
ATOM 2150 O O . HIS B 1 78 ? 11.367 19.547 -8.133 1 97.56 78 HIS B O 1
ATOM 2156 N N . ASP B 1 79 ? 12.977 19.844 -6.609 1 97.25 79 ASP B N 1
ATOM 2157 C CA . ASP B 1 79 ? 13.156 18.406 -6.371 1 97.25 79 ASP B CA 1
ATOM 2158 C C . ASP B 1 79 ? 12.227 17.922 -5.258 1 97.25 79 ASP B C 1
ATOM 2160 O O . ASP B 1 79 ? 12.219 18.484 -4.16 1 97.25 79 ASP B O 1
ATOM 2164 N N . LEU B 1 80 ? 11.586 16.875 -5.527 1 97.38 80 LEU B N 1
ATOM 2165 C CA . LEU B 1 80 ? 10.57 16.391 -4.602 1 97.38 80 LEU B CA 1
ATOM 2166 C C . LEU B 1 80 ? 11.18 16.047 -3.252 1 97.38 80 LEU B C 1
ATOM 2168 O O . LEU B 1 80 ? 10.703 16.5 -2.211 1 97.38 80 LEU B O 1
ATOM 2172 N N . GLU B 1 81 ? 12.188 15.258 -3.227 1 95.56 81 GLU B N 1
ATOM 2173 C CA . GLU B 1 81 ? 12.797 14.805 -1.978 1 95.56 81 GLU B CA 1
ATOM 2174 C C . GLU B 1 81 ? 13.305 15.984 -1.152 1 95.56 81 GLU B C 1
ATOM 2176 O O . GLU B 1 81 ? 13.188 15.984 0.075 1 95.56 81 GLU B O 1
ATOM 2181 N N . GLU B 1 82 ? 13.867 16.922 -1.789 1 97.69 82 GLU B N 1
ATOM 2182 C CA . GLU B 1 82 ? 14.352 18.125 -1.104 1 97.69 82 GLU B CA 1
ATOM 2183 C C . GLU B 1 82 ? 13.203 18.875 -0.448 1 97.69 82 GLU B C 1
ATOM 2185 O O . GLU B 1 82 ? 13.32 19.328 0.694 1 97.69 82 GLU B O 1
ATOM 2190 N N . ILE B 1 83 ? 12.188 19.016 -1.177 1 98.62 83 ILE B N 1
ATOM 2191 C CA . ILE B 1 83 ? 11.039 19.766 -0.678 1 98.62 83 ILE B CA 1
ATOM 2192 C C . ILE B 1 83 ? 10.375 19 0.462 1 98.62 83 ILE B C 1
ATOM 2194 O O . ILE B 1 83 ? 9.969 19.594 1.464 1 98.62 83 ILE B O 1
ATOM 2198 N N . MET B 1 84 ? 10.297 17.688 0.383 1 98.44 84 MET B N 1
ATOM 2199 C CA . MET B 1 84 ? 9.633 16.859 1.389 1 98.44 84 MET B CA 1
ATOM 2200 C C . MET B 1 84 ? 10.352 16.953 2.732 1 98.44 84 MET B C 1
ATOM 2202 O O . MET B 1 84 ? 9.711 16.922 3.785 1 98.44 84 MET B O 1
ATOM 2206 N N . ARG B 1 85 ? 11.594 17.188 2.715 1 98.25 85 ARG B N 1
ATOM 2207 C CA . ARG B 1 85 ? 12.398 17.281 3.93 1 98.25 85 ARG B CA 1
ATOM 2208 C C . ARG B 1 85 ? 12.039 18.531 4.723 1 98.25 85 ARG B C 1
ATOM 2210 O O . ARG B 1 85 ? 12.414 18.656 5.891 1 98.25 85 ARG B O 1
ATOM 2217 N N . ARG B 1 86 ? 11.297 19.406 4.117 1 98.62 86 ARG B N 1
ATOM 2218 C CA . ARG B 1 86 ? 10.898 20.656 4.762 1 98.62 86 ARG B CA 1
ATOM 2219 C C . ARG B 1 86 ? 9.383 20.797 4.785 1 98.62 86 ARG B C 1
ATOM 2221 O O . ARG B 1 86 ? 8.859 21.906 5.004 1 98.62 86 ARG B O 1
ATOM 2228 N N . THR B 1 87 ? 8.719 19.703 4.547 1 98.88 87 THR B N 1
ATOM 2229 C CA . THR B 1 87 ? 7.266 19.734 4.402 1 98.88 87 THR B CA 1
ATOM 2230 C C . THR B 1 87 ? 6.59 19.031 5.582 1 98.88 87 THR B C 1
ATOM 2232 O O . THR B 1 87 ? 7.121 18.062 6.121 1 98.88 87 THR B O 1
ATOM 2235 N N . THR B 1 88 ? 5.438 19.578 5.992 1 98.94 88 THR B N 1
ATOM 2236 C CA . THR B 1 88 ? 4.613 18.969 7.035 1 98.94 88 THR B CA 1
ATOM 2237 C C . THR B 1 88 ? 3.322 18.406 6.449 1 98.94 88 THR B C 1
ATOM 2239 O O . THR B 1 88 ? 2.691 19.047 5.598 1 98.94 88 THR B O 1
ATOM 2242 N N . LEU B 1 89 ? 2.996 17.203 6.898 1 98.94 89 LEU B N 1
ATOM 2243 C CA . LEU B 1 89 ? 1.727 16.594 6.531 1 98.94 89 LEU B CA 1
ATOM 2244 C C . LEU B 1 89 ? 0.716 16.703 7.668 1 98.94 89 LEU B C 1
ATOM 2246 O O . LEU B 1 89 ? 1.022 16.375 8.812 1 98.94 89 LEU B O 1
ATOM 2250 N N . TYR B 1 90 ? -0.443 17.266 7.375 1 99 90 TYR B N 1
ATOM 2251 C CA . TYR B 1 90 ? -1.616 17.188 8.242 1 99 90 TYR B CA 1
ATOM 2252 C C . TYR B 1 90 ? -2.633 16.203 7.695 1 99 90 TYR B C 1
ATOM 2254 O O . TYR B 1 90 ? -3.062 16.312 6.547 1 99 90 TYR B O 1
ATOM 2262 N N . VAL B 1 91 ? -2.998 15.219 8.492 1 98.94 91 VAL B N 1
ATOM 2263 C CA . VAL B 1 91 ? -3.885 14.172 8.008 1 98.94 91 VAL B CA 1
ATOM 2264 C C . VAL B 1 91 ? -4.844 13.742 9.117 1 98.94 91 VAL B C 1
ATOM 2266 O O . VAL B 1 91 ? -4.496 13.797 10.297 1 98.94 91 VAL B O 1
ATOM 2269 N N . THR B 1 92 ? -6.031 13.344 8.734 1 98.94 92 THR B N 1
ATOM 2270 C CA . THR B 1 92 ? -7.102 13.125 9.703 1 98.94 92 THR B CA 1
ATOM 2271 C C . THR B 1 92 ? -6.922 11.797 10.422 1 98.94 92 THR B C 1
ATOM 2273 O O . THR B 1 92 ? -7.426 11.609 11.531 1 98.94 92 THR B O 1
ATOM 2276 N N . LEU B 1 93 ? -6.258 10.898 9.797 1 98.88 93 LEU B N 1
ATOM 2277 C CA . LEU B 1 93 ? -6.02 9.562 10.336 1 98.88 93 LEU B CA 1
ATOM 2278 C C . LEU B 1 93 ? -4.562 9.156 10.156 1 98.88 93 LEU B C 1
ATOM 2280 O O . LEU B 1 93 ? -3.934 9.5 9.156 1 98.88 93 LEU B O 1
ATOM 2284 N N . GLU B 1 94 ? -4.047 8.398 11.086 1 98.88 94 GLU B N 1
ATOM 2285 C CA . GLU B 1 94 ? -2.688 7.891 10.961 1 98.88 94 GLU B CA 1
ATOM 2286 C C . GLU B 1 94 ? -2.463 7.262 9.586 1 98.88 94 GLU B C 1
ATOM 2288 O O . GLU B 1 94 ? -3.227 6.391 9.164 1 98.88 94 GLU B O 1
ATOM 2293 N N . PRO B 1 95 ? -1.377 7.699 8.898 1 98.88 95 PRO B N 1
ATOM 2294 C CA . PRO B 1 95 ? -1.084 7.055 7.613 1 98.88 95 PRO B CA 1
ATOM 2295 C C . PRO B 1 95 ? -0.927 5.539 7.734 1 98.88 95 PRO B C 1
ATOM 2297 O O . PRO B 1 95 ? -0.339 5.051 8.703 1 98.88 95 PRO B O 1
ATOM 2300 N N . CYS B 1 96 ? -1.454 4.824 6.785 1 98.12 96 CYS B N 1
ATOM 2301 C CA . CYS B 1 96 ? -1.31 3.373 6.777 1 98.12 96 CYS B CA 1
ATOM 2302 C C . CYS B 1 96 ? 0.132 2.971 6.488 1 98.12 96 CYS B C 1
ATOM 2304 O O . CYS B 1 96 ? 0.962 3.818 6.152 1 98.12 96 CYS B O 1
ATOM 2306 N N . ILE B 1 97 ? 0.397 1.782 6.582 1 96.88 97 ILE B N 1
ATOM 2307 C CA . ILE B 1 97 ? 1.742 1.256 6.375 1 96.88 97 ILE B CA 1
ATOM 2308 C C . ILE B 1 97 ? 2.256 1.672 5 1 96.88 97 ILE B C 1
ATOM 2310 O O . ILE B 1 97 ? 3.412 2.076 4.859 1 96.88 97 ILE B O 1
ATOM 2314 N N . MET B 1 98 ? 1.466 1.531 3.977 1 97 98 MET B N 1
ATOM 2315 C CA . MET B 1 98 ? 1.89 1.888 2.625 1 97 98 MET B CA 1
ATOM 2316 C C . MET B 1 98 ? 2.23 3.371 2.535 1 97 98 MET B C 1
ATOM 2318 O O . MET B 1 98 ? 3.287 3.74 2.02 1 97 98 MET B O 1
ATOM 2322 N N . CYS B 1 99 ? 1.365 4.188 3 1 98.5 99 CYS B N 1
ATOM 2323 C CA . CYS B 1 99 ? 1.57 5.629 2.922 1 98.5 99 CYS B CA 1
ATOM 2324 C C . CYS B 1 99 ? 2.736 6.066 3.803 1 98.5 99 CYS B C 1
ATOM 2326 O O . CYS B 1 99 ? 3.547 6.898 3.398 1 98.5 99 CYS B O 1
ATOM 2328 N N . ALA B 1 100 ? 2.756 5.504 5 1 98.38 100 ALA B N 1
ATOM 2329 C CA . ALA B 1 100 ? 3.854 5.82 5.91 1 98.38 100 ALA B CA 1
ATOM 2330 C C . ALA B 1 100 ? 5.199 5.445 5.301 1 98.38 100 ALA B C 1
ATOM 2332 O O . ALA B 1 100 ? 6.16 6.215 5.375 1 98.38 100 ALA B O 1
ATOM 2333 N N . SER B 1 101 ? 5.246 4.281 4.754 1 96.38 101 SER B N 1
ATOM 2334 C CA . SER B 1 101 ? 6.477 3.848 4.105 1 96.38 101 SER B CA 1
ATOM 2335 C C . SER B 1 101 ? 6.918 4.84 3.031 1 96.38 101 SER B C 1
ATOM 2337 O O . SER B 1 101 ? 8.094 5.188 2.947 1 96.38 101 SER B O 1
ATOM 2339 N N . ALA B 1 102 ? 5.965 5.266 2.23 1 96.94 102 ALA B N 1
ATOM 2340 C CA . ALA B 1 102 ? 6.258 6.242 1.184 1 96.94 102 ALA B CA 1
ATOM 2341 C C . ALA B 1 102 ? 6.805 7.535 1.778 1 96.94 102 ALA B C 1
ATOM 2343 O O . ALA B 1 102 ? 7.773 8.102 1.269 1 96.94 102 ALA B O 1
ATOM 2344 N N . LEU B 1 103 ? 6.25 7.969 2.842 1 98.31 103 LEU B N 1
ATOM 2345 C CA . LEU B 1 103 ? 6.637 9.227 3.475 1 98.31 103 LEU B CA 1
ATOM 2346 C C . LEU B 1 103 ? 8.031 9.125 4.09 1 98.31 103 LEU B C 1
ATOM 2348 O O . LEU B 1 103 ? 8.805 10.078 4.047 1 98.31 103 LEU B O 1
ATOM 2352 N N . TYR B 1 104 ? 8.312 7.996 4.68 1 97.44 104 TYR B N 1
ATOM 2353 C CA . TYR B 1 104 ? 9.664 7.785 5.199 1 97.44 104 TYR B CA 1
ATOM 2354 C C . TYR B 1 104 ? 10.68 7.75 4.07 1 97.44 104 TYR B C 1
ATOM 2356 O O . TYR B 1 104 ? 11.781 8.297 4.195 1 97.44 104 TYR B O 1
ATOM 2364 N N . HIS B 1 105 ? 10.289 7.074 2.971 1 95.06 105 HIS B N 1
ATOM 2365 C CA . HIS B 1 105 ? 11.195 7.023 1.829 1 95.06 105 HIS B CA 1
ATOM 2366 C C . HIS B 1 105 ? 11.516 8.422 1.313 1 95.06 105 HIS B C 1
ATOM 2368 O O . HIS B 1 105 ? 12.641 8.695 0.905 1 95.06 105 HIS B O 1
ATOM 2374 N N . LEU B 1 106 ? 10.547 9.305 1.401 1 96.88 106 LEU B N 1
ATOM 2375 C CA . LEU B 1 106 ? 10.688 10.656 0.866 1 96.88 106 LEU B CA 1
ATOM 2376 C C . LEU B 1 106 ? 11.258 11.602 1.919 1 96.88 106 LEU B C 1
ATOM 2378 O O . LEU B 1 106 ? 11.398 12.797 1.673 1 96.88 106 LEU B O 1
ATOM 2382 N N . ARG B 1 107 ? 11.508 11.094 3.105 1 97.5 107 ARG B N 1
ATOM 2383 C CA . ARG B 1 107 ? 12.148 11.812 4.199 1 97.5 107 ARG B CA 1
ATOM 2384 C C . ARG B 1 107 ? 11.336 13.039 4.605 1 97.5 107 ARG B C 1
ATOM 2386 O O . ARG B 1 107 ? 11.891 14.125 4.781 1 97.5 107 ARG B O 1
ATOM 2393 N N . LEU B 1 108 ? 10.055 12.859 4.746 1 98.62 108 LEU B N 1
ATOM 2394 C CA . LEU B 1 108 ? 9.156 13.914 5.207 1 98.62 108 LEU B CA 1
ATOM 2395 C C . LEU B 1 108 ? 9.602 14.453 6.562 1 98.62 108 LEU B C 1
ATOM 2397 O O . LEU B 1 108 ? 10.086 13.695 7.41 1 98.62 108 LEU B O 1
ATOM 2401 N N . LYS B 1 109 ? 9.344 15.695 6.777 1 98.75 109 LYS B N 1
ATOM 2402 C CA . LYS B 1 109 ? 9.812 16.375 7.98 1 98.75 109 LYS B CA 1
ATOM 2403 C C . LYS B 1 109 ? 8.93 16.031 9.18 1 98.75 109 LYS B C 1
ATOM 2405 O O . LYS B 1 109 ? 9.43 15.656 10.242 1 98.75 109 LYS B O 1
ATOM 2410 N N . LYS B 1 110 ? 7.598 16.219 8.992 1 98.81 110 LYS B N 1
ATOM 2411 C CA . LYS B 1 110 ? 6.699 16.219 10.141 1 98.81 110 LYS B CA 1
ATOM 2412 C C . LYS B 1 110 ? 5.301 15.75 9.75 1 98.81 110 LYS B C 1
ATOM 2414 O O . LYS B 1 110 ? 4.84 16.016 8.641 1 98.81 110 LYS B O 1
ATOM 2419 N N . ILE B 1 111 ? 4.652 15.008 10.688 1 98.94 111 ILE B N 1
ATOM 2420 C CA . ILE B 1 111 ? 3.283 14.555 10.484 1 98.94 111 ILE B CA 1
ATOM 2421 C C . ILE B 1 111 ? 2.441 14.883 11.719 1 98.94 111 ILE B C 1
ATOM 2423 O O . ILE B 1 111 ? 2.832 14.57 12.844 1 98.94 111 ILE B O 1
ATOM 2427 N N . LEU B 1 112 ? 1.327 15.562 11.531 1 98.88 112 LEU B N 1
ATOM 2428 C CA . LEU B 1 112 ? 0.259 15.688 12.516 1 98.88 112 LEU B CA 1
ATOM 2429 C C . LEU B 1 112 ? -0.976 14.898 12.078 1 98.88 112 LEU B C 1
ATOM 2431 O O . LEU B 1 112 ? -1.437 15.039 10.945 1 98.88 112 LEU B O 1
ATOM 2435 N N . TYR B 1 113 ? -1.528 14.039 12.961 1 98.81 113 TYR B N 1
ATOM 2436 C CA . TYR B 1 113 ? -2.725 13.328 12.531 1 98.81 113 TYR B CA 1
ATOM 2437 C C . TYR B 1 113 ? -3.791 13.336 13.617 1 98.81 113 TYR B C 1
ATOM 2439 O O . TYR B 1 113 ? -3.479 13.484 14.797 1 98.81 113 TYR B O 1
ATOM 2447 N N . GLY B 1 114 ? -4.98 13.18 13.211 1 98.69 114 GLY B N 1
ATOM 2448 C CA . GLY B 1 114 ? -6.141 13.312 14.078 1 98.69 114 GLY B CA 1
ATOM 2449 C C . GLY B 1 114 ? -6.34 12.117 14.992 1 98.69 114 GLY B C 1
ATOM 2450 O O . GLY B 1 114 ? -6.555 12.281 16.188 1 98.69 114 GLY B O 1
ATOM 2451 N N . ALA B 1 115 ? -6.297 10.945 14.453 1 98.75 115 ALA B N 1
ATOM 2452 C CA . ALA B 1 115 ? -6.527 9.734 15.242 1 98.75 115 ALA B CA 1
ATOM 2453 C C . ALA B 1 115 ? -5.699 8.57 14.719 1 98.75 115 ALA B C 1
ATOM 2455 O O . ALA B 1 115 ? -5.266 8.578 13.562 1 98.75 115 ALA B O 1
ATOM 2456 N N . ALA B 1 116 ? -5.559 7.609 15.523 1 98.44 116 ALA B N 1
ATOM 2457 C CA . ALA B 1 116 ? -4.809 6.41 15.164 1 98.44 116 ALA B CA 1
ATOM 2458 C C . ALA B 1 116 ? -5.586 5.551 14.172 1 98.44 116 ALA B C 1
ATOM 2460 O O . ALA B 1 116 ? -6.82 5.578 14.148 1 98.44 116 ALA B O 1
ATOM 2461 N N . ASN B 1 117 ? -4.883 4.938 13.297 1 97.56 117 ASN B N 1
ATOM 2462 C CA . ASN B 1 117 ? -5.375 3.838 12.477 1 97.56 117 ASN B CA 1
ATOM 2463 C C . ASN B 1 117 ? -4.992 2.484 13.062 1 97.56 117 ASN B C 1
ATOM 2465 O O . ASN B 1 117 ? -3.959 1.915 12.703 1 97.56 117 ASN B O 1
ATOM 2469 N N . GLU B 1 118 ? -5.832 2.021 13.852 1 94.75 118 GLU B N 1
ATOM 2470 C CA . GLU B 1 118 ? -5.496 0.863 14.672 1 94.75 118 GLU B CA 1
ATOM 2471 C C . GLU B 1 118 ? -5.266 -0.377 13.812 1 94.75 118 GLU B C 1
ATOM 2473 O O . GLU B 1 118 ? -4.461 -1.243 14.172 1 94.75 118 GLU B O 1
ATOM 2478 N N . ARG B 1 119 ? -5.867 -0.425 12.805 1 92.62 119 ARG B N 1
ATOM 2479 C CA . ARG B 1 119 ? -5.836 -1.626 11.977 1 92.62 119 ARG B CA 1
ATOM 2480 C C . ARG B 1 119 ? -4.559 -1.686 11.148 1 92.62 119 ARG B C 1
ATOM 2482 O O . ARG B 1 119 ? -3.926 -2.738 11.047 1 92.62 119 ARG B O 1
ATOM 2489 N N . PHE B 1 120 ? -4.148 -0.457 10.578 1 96 120 PHE B N 1
ATOM 2490 C CA . PHE B 1 120 ? -3.061 -0.512 9.609 1 96 120 PHE B CA 1
ATOM 2491 C C . PHE B 1 120 ? -2.139 0.692 9.758 1 96 120 PHE B C 1
ATOM 2493 O O . PHE B 1 120 ? -1.371 1.01 8.844 1 96 120 PHE B O 1
ATOM 2500 N N . GLY B 1 121 ? -2.17 1.364 10.781 1 98 121 GLY B N 1
ATOM 2501 C CA . GL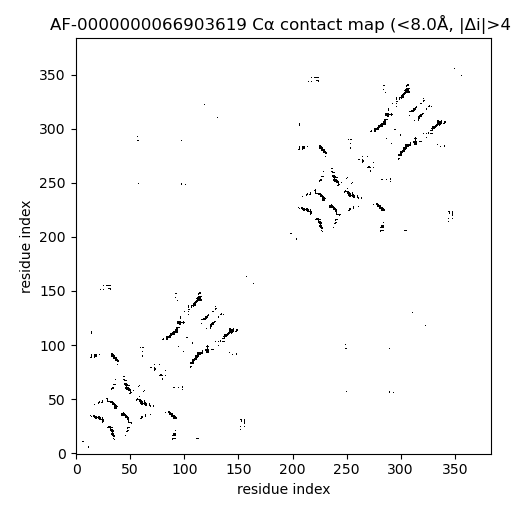Y B 1 121 ? -1.336 2.541 10.961 1 98 121 GLY B CA 1
ATOM 2502 C C . GLY B 1 121 ? 0.146 2.25 10.82 1 98 121 GLY B C 1
ATOM 2503 O O . GLY B 1 121 ? 0.665 1.327 11.453 1 98 121 GLY B O 1
ATOM 2504 N N . GLY B 1 122 ? 0.767 3.059 10.125 1 98.19 122 GLY B N 1
ATOM 2505 C CA . GLY B 1 122 ? 2.137 2.758 9.742 1 98.19 122 GLY B CA 1
ATOM 2506 C C . GLY B 1 122 ? 3.164 3.543 10.531 1 98.19 122 GLY B C 1
ATOM 2507 O O . GLY B 1 122 ? 4.363 3.449 10.266 1 98.19 122 GLY B O 1
ATOM 2508 N N . LEU B 1 123 ? 2.693 4.297 11.445 1 98.25 123 LEU B N 1
ATOM 2509 C CA . LEU B 1 123 ? 3.629 5.117 12.211 1 98.25 123 LEU B CA 1
ATOM 2510 C C . LEU B 1 123 ? 3.865 4.531 13.594 1 98.25 123 LEU B C 1
ATOM 2512 O O . LEU B 1 123 ? 5.008 4.418 14.039 1 98.25 123 LEU B O 1
ATOM 2516 N N . VAL B 1 124 ? 2.73 4.195 14.203 1 95.81 124 VAL B N 1
ATOM 2517 C CA . VAL B 1 124 ? 2.816 3.738 15.586 1 95.81 124 VAL B CA 1
ATOM 2518 C C . VAL B 1 124 ? 2.002 2.459 15.766 1 95.81 124 VAL B C 1
ATOM 2520 O O . VAL B 1 124 ? 2.432 1.53 16.453 1 95.81 124 VAL B O 1
ATOM 2523 N N . SER B 1 125 ? 0.936 2.332 15.141 1 95.25 125 SER B N 1
ATOM 2524 C CA . SER B 1 125 ? -0.048 1.284 15.391 1 95.25 125 SER B CA 1
ATOM 2525 C C . SER B 1 125 ? 0.458 -0.073 14.914 1 95.25 125 SER B C 1
ATOM 2527 O O . SER B 1 125 ? 0.464 -1.043 15.672 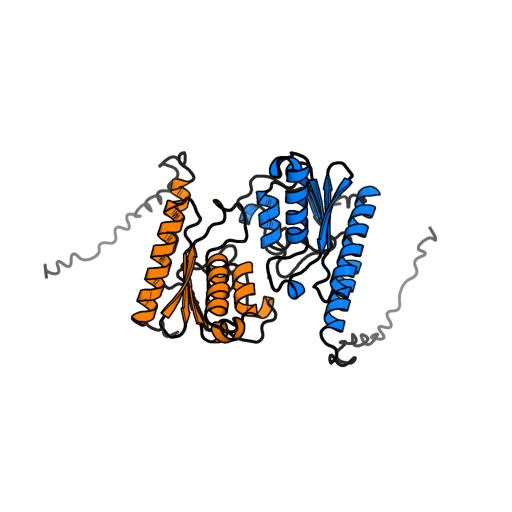1 95.25 125 SER B O 1
ATOM 2529 N N . VAL B 1 126 ? 0.848 -0.149 13.688 1 94.25 126 VAL B N 1
ATOM 2530 C CA . VAL B 1 126 ? 1.245 -1.427 13.102 1 94.25 126 VAL B CA 1
ATOM 2531 C C . VAL B 1 126 ? 2.68 -1.335 12.586 1 94.25 126 VAL B C 1
ATOM 2533 O O . VAL B 1 126 ? 3.475 -2.26 12.773 1 94.25 126 VAL B O 1
ATOM 2536 N N . GLY B 1 127 ? 2.99 -0.256 11.969 1 94.81 127 GLY B N 1
ATOM 2537 C CA . GLY B 1 127 ? 4.324 -0.047 11.422 1 94.81 127 GLY B CA 1
ATOM 2538 C C . GLY B 1 127 ? 5.184 0.851 12.297 1 94.81 127 GLY B C 1
ATOM 2539 O O . GLY B 1 127 ? 4.727 1.358 13.32 1 94.81 127 GLY B O 1
ATOM 2540 N N . SER B 1 128 ? 6.418 0.973 11.812 1 95.25 128 SER B N 1
ATOM 2541 C CA . SER B 1 128 ? 7.391 1.843 12.469 1 95.25 128 SER B CA 1
ATOM 2542 C C . SER B 1 128 ? 8.547 2.184 11.539 1 95.25 128 SER B C 1
ATOM 2544 O O . SER B 1 128 ? 8.734 1.527 10.508 1 95.25 128 SER B O 1
ATOM 2546 N N . LYS B 1 129 ? 9.211 3.211 12.008 1 95.38 129 LYS B N 1
ATOM 2547 C CA . LYS B 1 129 ? 10.391 3.631 11.258 1 95.38 129 LYS B CA 1
ATOM 2548 C C . LYS B 1 129 ? 11.375 2.477 11.086 1 95.38 129 LYS B C 1
ATOM 2550 O O . LYS B 1 129 ? 11.992 2.332 10.031 1 95.38 129 LYS B O 1
ATOM 2555 N N . GLU B 1 130 ? 11.531 1.674 12.109 1 94.81 130 GLU B N 1
ATOM 2556 C CA . GLU B 1 130 ? 12.461 0.552 12.094 1 94.81 130 GLU B CA 1
ATOM 2557 C C . GLU B 1 130 ? 12.047 -0.5 11.07 1 94.81 130 GLU B C 1
ATOM 2559 O O . GLU B 1 130 ? 12.891 -1.057 10.367 1 94.81 130 GLU B O 1
ATOM 2564 N N . LYS B 1 131 ? 10.812 -0.707 11.008 1 93.5 131 LYS B N 1
ATOM 2565 C CA . LYS B 1 131 ? 10.305 -1.706 10.07 1 93.5 131 LYS B CA 1
ATOM 2566 C C . LYS B 1 131 ? 10.57 -1.292 8.625 1 93.5 131 LYS B C 1
ATOM 2568 O O . LYS B 1 131 ? 10.695 -2.145 7.742 1 93.5 131 LYS B O 1
ATOM 2573 N N . TYR B 1 132 ? 10.695 -0.026 8.438 1 93.62 132 TYR B N 1
ATOM 2574 C CA . TYR B 1 132 ? 10.93 0.474 7.094 1 93.62 132 TYR B CA 1
ATOM 2575 C C . TYR B 1 132 ? 12.43 0.547 6.793 1 93.62 132 TYR B C 1
ATOM 2577 O O . TYR B 1 132 ? 12.828 0.904 5.684 1 93.62 132 TYR B O 1
ATOM 2585 N N . GLY B 1 133 ? 13.273 0.302 7.816 1 90.31 133 GLY B N 1
ATOM 2586 C CA . GLY B 1 133 ? 14.711 0.455 7.66 1 90.31 133 GLY B CA 1
ATOM 2587 C C . GLY B 1 133 ? 15.148 1.902 7.543 1 90.31 133 GLY B C 1
ATOM 2588 O O . GLY B 1 133 ? 16.188 2.199 6.941 1 90.31 133 GLY B O 1
ATOM 2589 N N . ALA B 1 134 ? 14.297 2.816 8.031 1 92 134 ALA B N 1
ATOM 2590 C CA . ALA B 1 134 ? 14.602 4.242 7.914 1 92 134 ALA B CA 1
ATOM 2591 C C . ALA B 1 134 ? 15.555 4.691 9.016 1 92 134 ALA B C 1
ATOM 2593 O O . ALA B 1 134 ? 15.383 4.332 10.18 1 92 134 ALA B O 1
ATOM 2594 N N . GLU B 1 135 ? 16.5 5.426 8.586 1 91.62 135 GLU B N 1
ATOM 2595 C CA . GLU B 1 135 ? 17.453 5.953 9.547 1 91.62 135 GLU B CA 1
ATOM 2596 C C . GLU B 1 135 ? 17.078 7.371 9.977 1 91.62 135 GLU B C 1
ATOM 2598 O O . GLU B 1 135 ? 17.531 7.848 11.023 1 91.62 135 GLU B O 1
ATOM 2603 N N . HIS B 1 136 ? 16.359 7.949 9.18 1 92.69 136 HIS B N 1
ATOM 2604 C CA . HIS B 1 136 ? 15.938 9.305 9.508 1 92.69 136 HIS B CA 1
ATOM 2605 C C . HIS B 1 136 ? 14.641 9.289 10.312 1 92.69 136 HIS B C 1
ATOM 2607 O O . HIS B 1 136 ? 13.984 8.25 10.43 1 92.69 136 HIS B O 1
ATOM 2613 N N . PHE B 1 137 ? 14.328 10.539 10.891 1 94.75 137 PHE B N 1
ATOM 2614 C CA . PHE B 1 137 ? 13.148 10.656 11.734 1 94.75 137 PHE B CA 1
ATOM 2615 C C . PHE B 1 137 ? 12.133 11.609 11.109 1 94.75 137 PHE B C 1
ATOM 2617 O O . PHE B 1 137 ? 12.508 12.586 10.461 1 94.75 137 PHE B O 1
ATOM 2624 N N . ILE B 1 138 ? 10.969 11.258 11.273 1 98.25 138 ILE B N 1
ATOM 2625 C CA . ILE B 1 138 ? 9.844 12.156 11.039 1 98.25 138 ILE B CA 1
ATOM 2626 C C . ILE B 1 138 ? 9.234 12.586 12.375 1 98.25 138 ILE B C 1
ATOM 2628 O O . ILE B 1 138 ? 8.977 11.742 13.242 1 98.25 138 ILE B O 1
ATOM 2632 N N . GLU B 1 139 ? 9.117 13.891 12.586 1 98.31 139 GLU B N 1
ATOM 2633 C CA . GLU B 1 139 ? 8.422 14.352 13.781 1 98.31 139 GLU B CA 1
ATOM 2634 C C . GLU B 1 139 ? 6.934 14.008 13.711 1 98.31 139 GLU B C 1
ATOM 2636 O O . GLU B 1 139 ? 6.254 14.344 12.742 1 98.31 139 GLU B O 1
ATOM 2641 N N . ILE B 1 140 ? 6.43 13.336 14.75 1 98.38 140 ILE B N 1
ATOM 2642 C CA . ILE B 1 140 ? 5.051 12.859 14.719 1 98.38 140 ILE B CA 1
ATOM 2643 C C . ILE B 1 140 ? 4.273 13.461 15.891 1 98.38 140 ILE B C 1
ATOM 2645 O O . ILE B 1 140 ? 4.719 13.398 17.031 1 98.38 140 ILE B O 1
ATOM 2649 N N . MET B 1 141 ? 3.15 14.102 15.617 1 98.31 141 MET B N 1
ATOM 2650 C CA . MET B 1 141 ? 2.178 14.562 16.609 1 98.31 141 MET B CA 1
ATOM 2651 C C . MET B 1 141 ? 0.859 13.805 16.453 1 98.31 141 MET B C 1
ATOM 2653 O O . MET B 1 141 ? 0.027 14.156 15.617 1 98.31 141 MET B O 1
ATOM 2657 N N . PRO B 1 142 ? 0.64 12.859 17.312 1 98.19 142 PRO B N 1
ATOM 2658 C CA . PRO B 1 142 ? -0.483 11.938 17.156 1 98.19 142 PRO B CA 1
ATOM 2659 C C . PRO B 1 142 ? -1.73 12.383 17.906 1 98.19 142 PRO B C 1
ATOM 2661 O O . PRO B 1 142 ? -1.631 13.148 18.875 1 98.19 142 PRO B O 1
ATOM 2664 N N . ASN B 1 143 ? -2.932 11.945 17.453 1 98.19 143 ASN B N 1
ATOM 2665 C CA . ASN B 1 143 ? -4.188 11.906 18.203 1 98.19 143 ASN B CA 1
ATOM 2666 C C . ASN B 1 143 ? -4.641 13.305 18.609 1 98.19 143 ASN B C 1
ATOM 2668 O O . ASN B 1 143 ? -4.973 13.539 19.766 1 98.19 143 ASN B O 1
ATOM 2672 N N . LEU B 1 144 ? -4.672 14.148 17.656 1 98.38 144 LEU B N 1
ATOM 2673 C CA . LEU B 1 144 ? -4.926 15.555 17.922 1 98.38 144 LEU B CA 1
ATOM 2674 C C . LEU B 1 144 ? -6.418 15.867 17.844 1 98.38 144 LEU B C 1
ATOM 2676 O O . LEU B 1 144 ? -6.863 16.922 18.312 1 98.38 144 LEU B O 1
ATOM 2680 N N . SER B 1 145 ? -7.168 14.992 17.266 1 98.19 145 SER B N 1
ATOM 2681 C CA . SER B 1 145 ? -8.602 15.195 17.094 1 98.19 145 SER B CA 1
ATOM 2682 C C . SER B 1 145 ? -9.336 13.867 16.969 1 98.19 145 SER B C 1
ATOM 2684 O O . SER B 1 145 ? -10.117 13.656 16.031 1 98.19 145 SER B O 1
ATOM 2686 N N . VAL B 1 146 ? -9.219 13.047 17.859 1 98.31 146 VAL B N 1
ATOM 2687 C CA . VAL B 1 146 ? -9.711 11.672 17.844 1 98.31 146 VAL B CA 1
ATOM 2688 C C . VAL B 1 146 ? -11.227 11.664 17.656 1 98.31 146 VAL B C 1
ATOM 2690 O O . VAL B 1 146 ? -11.75 10.977 16.781 1 98.31 146 VAL B O 1
ATOM 2693 N N . ASP B 1 147 ? -11.906 12.484 18.406 1 97.94 147 ASP B N 1
ATOM 2694 C CA . ASP B 1 147 ? -13.367 12.484 18.375 1 97.94 147 ASP B CA 1
ATOM 2695 C C . ASP B 1 147 ? -13.891 12.867 16.984 1 97.94 147 ASP B C 1
ATOM 2697 O O . ASP B 1 147 ? -14.828 12.258 16.484 1 97.94 147 ASP B O 1
ATOM 2701 N N . ARG B 1 148 ? -13.297 13.859 16.438 1 97.81 148 ARG B N 1
ATOM 2702 C CA . ARG B 1 148 ? -13.711 14.305 15.109 1 97.81 148 ARG B CA 1
ATOM 2703 C C . ARG B 1 148 ? -13.484 13.211 14.07 1 97.81 148 ARG B C 1
ATOM 2705 O O . ARG B 1 148 ? -14.352 12.961 13.227 1 97.81 148 ARG B O 1
ATOM 2712 N N . ALA B 1 149 ? -12.352 12.594 14.148 1 98.12 149 ALA B N 1
ATOM 2713 C CA . ALA B 1 149 ? -12.008 11.539 13.195 1 98.12 149 ALA B CA 1
ATOM 2714 C C . ALA B 1 149 ? -12.961 10.359 13.328 1 98.12 149 ALA B C 1
ATOM 2716 O O . ALA B 1 149 ? -13.477 9.852 12.328 1 98.12 149 ALA B O 1
ATOM 2717 N N . VAL B 1 150 ? -13.195 9.961 14.477 1 96.69 150 VAL B N 1
ATOM 2718 C CA . VAL B 1 150 ? -14.055 8.812 14.758 1 96.69 150 VAL B CA 1
ATOM 2719 C C . VAL B 1 150 ? -15.484 9.125 14.312 1 96.69 150 VAL B C 1
ATOM 2721 O O . VAL B 1 150 ? -16.156 8.266 13.727 1 96.69 150 VAL B O 1
ATOM 2724 N N . LYS B 1 151 ? -15.898 10.328 14.602 1 96.94 151 LYS B N 1
ATOM 2725 C CA . LYS B 1 151 ? -17.234 10.734 14.195 1 96.94 151 LYS B CA 1
ATOM 2726 C C . LYS B 1 151 ? -17.406 10.633 12.68 1 96.94 151 LYS B C 1
ATOM 2728 O O . LYS B 1 151 ? -18.422 10.125 12.203 1 96.94 151 LYS B O 1
ATOM 2733 N N . LEU B 1 152 ? -16.453 11.117 11.945 1 96.94 152 LEU B N 1
ATOM 2734 C CA . LEU B 1 152 ? -16.531 11.055 10.484 1 96.94 152 LEU B CA 1
ATOM 2735 C C . LEU B 1 152 ? -16.547 9.609 10 1 96.94 152 LEU B C 1
ATOM 2737 O O . LEU B 1 152 ? -17.281 9.273 9.062 1 96.94 152 LEU B O 1
ATOM 2741 N N . LEU B 1 153 ? -15.734 8.758 10.617 1 95.69 153 LEU B N 1
ATOM 2742 C CA . LEU B 1 153 ? -15.695 7.348 10.258 1 95.69 153 LEU B CA 1
ATOM 2743 C C . LEU B 1 153 ? -17.047 6.688 10.516 1 95.69 153 LEU B C 1
ATOM 2745 O O . LEU B 1 153 ? -17.547 5.941 9.672 1 95.69 153 LEU B O 1
ATOM 2749 N N . LYS B 1 154 ? -17.625 6.992 11.602 1 94.06 154 LYS B N 1
ATOM 2750 C CA . LYS B 1 154 ? -18.922 6.445 11.953 1 94.06 154 LYS B CA 1
ATOM 2751 C C . LYS B 1 154 ? -20 6.898 10.961 1 94.06 154 LYS B C 1
ATOM 2753 O O . LYS B 1 154 ? -20.828 6.098 10.516 1 94.06 154 LYS B O 1
ATOM 2758 N N . GLU B 1 155 ? -19.922 8.148 10.695 1 92.62 155 GLU B N 1
ATOM 2759 C CA . GLU B 1 155 ? -20.859 8.688 9.719 1 92.62 155 GLU B CA 1
ATOM 2760 C C . GLU B 1 155 ? -20.734 7.969 8.375 1 92.62 155 GLU B C 1
ATOM 2762 O O . GLU B 1 155 ? -21.75 7.656 7.742 1 92.62 155 GLU B O 1
ATOM 2767 N N . PHE B 1 156 ? -19.609 7.695 7.961 1 94.44 156 PHE B N 1
ATOM 2768 C CA . PHE B 1 156 ? -19.344 7.008 6.703 1 94.44 156 PHE B CA 1
ATOM 2769 C C . PHE B 1 156 ? -19.922 5.598 6.727 1 94.44 156 PHE B C 1
ATOM 2771 O O . PHE B 1 156 ? -20.641 5.199 5.801 1 94.44 156 PHE B O 1
ATOM 2778 N N . TYR B 1 157 ? -19.703 4.871 7.738 1 89.69 157 TYR B N 1
ATOM 2779 C CA . TYR B 1 157 ? -20.125 3.475 7.789 1 89.69 157 TYR B CA 1
ATOM 2780 C C . TYR B 1 157 ? -21.625 3.367 7.984 1 89.69 157 TYR B C 1
ATOM 2782 O O . TYR B 1 157 ? -22.25 2.408 7.523 1 89.69 157 TYR B O 1
ATOM 2790 N N . GLU B 1 158 ? -22.203 4.328 8.641 1 87.31 158 GLU B N 1
ATOM 2791 C CA . GLU B 1 158 ? -23.656 4.371 8.773 1 87.31 158 GLU B CA 1
ATOM 2792 C C . GLU B 1 158 ? -24.328 4.637 7.426 1 87.31 158 GLU B C 1
ATOM 2794 O O . GLU B 1 158 ? -25.391 4.094 7.141 1 87.31 158 GLU B O 1
ATOM 2799 N N . LYS B 1 159 ? -23.719 5.379 6.613 1 84.19 159 LYS B N 1
ATOM 2800 C CA . LYS B 1 159 ? -24.234 5.68 5.281 1 84.19 159 LYS B CA 1
ATOM 2801 C C . LYS B 1 159 ? -24.125 4.469 4.359 1 84.19 159 LYS B C 1
ATOM 2803 O O . LYS B 1 159 ? -24.984 4.262 3.494 1 84.19 159 LYS B O 1
ATOM 2808 N N . GLN B 1 160 ? -23.047 3.705 4.434 1 74.38 160 GLN B N 1
ATOM 2809 C CA . GLN B 1 160 ? -22.797 2.562 3.561 1 74.38 160 GLN B CA 1
ATOM 2810 C C . GLN B 1 160 ? -23.734 1.398 3.906 1 74.38 160 GLN B C 1
ATOM 2812 O O . GLN B 1 160 ? -24 0.547 3.059 1 74.38 160 GLN B O 1
ATOM 2817 N N . ASN B 1 161 ? -24.188 1.204 5.164 1 60.44 161 ASN B N 1
ATOM 2818 C CA . ASN B 1 161 ? -25.156 0.19 5.57 1 60.44 161 ASN B CA 1
ATOM 2819 C C . ASN B 1 161 ? -26.562 0.768 5.676 1 60.44 161 ASN B C 1
ATOM 2821 O O . ASN B 1 161 ? -26.969 1.229 6.742 1 60.44 161 ASN B O 1
ATOM 2825 N N . PRO B 1 162 ? -27.234 1.079 4.539 1 50.94 162 PRO B N 1
ATOM 2826 C CA . PRO B 1 162 ? -28.578 1.644 4.719 1 50.94 162 PRO B CA 1
ATOM 2827 C C . PRO B 1 162 ? -29.484 0.753 5.566 1 50.94 162 PRO B C 1
ATOM 2829 O O . PRO B 1 162 ? -30.516 1.21 6.059 1 50.94 162 PRO B O 1
ATOM 2832 N N . PHE B 1 163 ? -29.188 -0.607 5.566 1 49.59 163 PHE B N 1
ATOM 2833 C CA . PHE B 1 163 ? -30.062 -1.541 6.281 1 49.59 163 PHE B CA 1
ATOM 2834 C C . PHE B 1 163 ? -29.562 -1.737 7.715 1 49.59 163 PHE B C 1
ATOM 2836 O O . PHE B 1 163 ? -30.031 -2.646 8.406 1 49.59 163 PHE B O 1
ATOM 2843 N N . CYS B 1 164 ? -28.578 -1.23 8.102 1 45.84 164 CYS B N 1
ATOM 2844 C CA . CYS B 1 164 ? -28.25 -1.361 9.516 1 45.84 164 CYS B CA 1
ATOM 2845 C C . CYS B 1 164 ? -29.422 -0.895 10.383 1 45.84 164 CYS B C 1
ATOM 2847 O O . CYS B 1 164 ? -29.812 0.274 10.328 1 45.84 164 CYS B O 1
ATOM 2849 N N . PRO B 1 165 ? -30.312 -1.903 10.883 1 37.56 165 PRO B N 1
ATOM 2850 C CA . PRO B 1 165 ? -31.375 -1.518 11.812 1 37.56 165 PRO B CA 1
ATOM 2851 C C . PRO B 1 165 ? -30.875 -0.634 12.953 1 37.56 165 PRO B C 1
ATOM 2853 O O . PRO B 1 165 ? -29.703 -0.703 13.32 1 37.56 165 PRO B O 1
ATOM 2856 N N . GLU B 1 166 ? -31.594 0.445 13.297 1 38.84 166 GLU B N 1
ATOM 2857 C CA . GLU B 1 166 ? -31.406 1.351 14.43 1 38.84 166 GLU B CA 1
ATOM 2858 C C . GLU B 1 166 ? -31.031 0.583 15.695 1 38.84 166 GLU B C 1
ATOM 2860 O O . GLU B 1 166 ? -30.547 1.172 16.656 1 38.84 166 GLU B O 1
ATOM 2865 N N . GLY B 1 167 ? -31.422 -0.648 15.93 1 37.84 167 GLY B N 1
ATOM 2866 C CA . GLY B 1 167 ? -31.5 -1.404 17.172 1 37.84 167 GLY B CA 1
ATOM 2867 C C . GLY B 1 167 ? -30.156 -1.912 17.641 1 37.84 167 GLY B C 1
ATOM 2868 O O . GLY B 1 167 ? -30.047 -2.457 18.75 1 37.84 167 GLY B O 1
ATOM 2869 N N . LYS B 1 168 ? -29.391 -2.439 16.734 1 36.25 168 LYS B N 1
ATOM 2870 C CA . LYS B 1 168 ? -28.203 -3.062 17.312 1 36.25 168 LYS B CA 1
ATOM 2871 C C . LYS B 1 168 ? -27.234 -2.014 17.875 1 36.25 168 LYS B C 1
ATOM 2873 O O . LYS B 1 168 ? -26.031 -2.227 17.906 1 36.25 168 LYS B O 1
ATOM 2878 N N . ARG B 1 169 ? -27.531 -0.794 18.031 1 31.86 169 ARG B N 1
ATOM 2879 C CA . ARG B 1 169 ? -26.844 0.125 18.938 1 31.86 169 ARG B CA 1
ATOM 2880 C C . ARG B 1 169 ? -26.797 -0.425 20.359 1 31.86 169 ARG B C 1
ATOM 2882 O O . ARG B 1 169 ? -27.844 -0.643 20.969 1 31.86 169 ARG B O 1
ATOM 2889 N N . LYS B 1 170 ? -25.859 -1.396 20.672 1 32.97 170 LYS B N 1
ATOM 2890 C CA . LYS B 1 170 ? -25.703 -1.822 22.062 1 32.97 170 LYS B CA 1
ATOM 2891 C C . LYS B 1 170 ? -25.969 -0.666 23.031 1 32.97 170 LYS B C 1
ATOM 2893 O O . LYS B 1 170 ? -25.203 0.3 23.062 1 32.97 170 LYS B O 1
ATOM 2898 N N . VAL B 1 171 ? -27.125 -0.241 23.141 1 32 171 VAL B N 1
ATOM 2899 C CA . VAL B 1 171 ? -27.453 0.618 24.281 1 32 171 VAL B CA 1
ATOM 2900 C C . VAL B 1 171 ? -26.828 0.066 25.547 1 32 171 VAL B C 1
ATOM 2902 O O . VAL B 1 171 ? -27.016 -1.107 25.891 1 32 171 VAL B O 1
ATOM 2905 N N . LYS B 1 172 ? -25.641 0.614 25.859 1 29.94 172 LYS B N 1
ATOM 2906 C CA . LYS B 1 172 ? -25.125 0.299 27.188 1 29.94 172 LYS B CA 1
ATOM 2907 C C . LYS B 1 172 ? -26.266 0.11 28.188 1 29.94 172 LYS B C 1
ATOM 2909 O O . LYS B 1 172 ? -27.141 0.97 28.297 1 29.94 172 LYS B O 1
ATOM 2914 N N . LYS B 1 173 ? -26.609 -1.154 28.375 1 32 173 LYS B N 1
ATOM 2915 C CA . LYS B 1 173 ? -27.531 -1.416 29.469 1 32 173 LYS B CA 1
ATOM 2916 C C . LYS B 1 173 ? -27.266 -0.474 30.641 1 32 173 LYS B C 1
ATOM 2918 O O . LYS B 1 173 ? -26.125 -0.304 31.062 1 32 173 LYS B O 1
ATOM 2923 N N . PRO B 1 174 ? -28.062 0.542 30.781 1 28.94 174 PRO B N 1
ATOM 2924 C CA . PRO B 1 174 ? -27.844 1.359 31.969 1 28.94 174 PRO B CA 1
ATOM 2925 C C . PRO B 1 174 ? -27.438 0.529 33.188 1 28.94 174 PRO B C 1
ATOM 2927 O O . PRO B 1 174 ? -27.969 -0.565 33.406 1 28.94 174 PRO B O 1
ATOM 2930 N N . LYS B 1 175 ? -26.125 0.482 33.438 1 29.41 175 LYS B N 1
ATOM 2931 C CA . LYS B 1 175 ? -25.734 -0.116 34.688 1 29.41 175 LYS B CA 1
ATOM 2932 C C . LYS B 1 175 ? -26.797 0.093 35.781 1 29.41 175 LYS B C 1
ATOM 2934 O O . LYS B 1 175 ? -27.359 1.187 35.906 1 29.41 175 LYS B O 1
ATOM 2939 N N . LYS B 1 176 ? -27.5 -1.001 36 1 30.12 176 LYS B N 1
ATOM 2940 C CA . LYS B 1 176 ? -28.375 -1.005 37.188 1 30.12 176 LYS B CA 1
ATOM 2941 C C . LYS B 1 176 ? -27.766 -0.222 38.344 1 30.12 176 LYS B C 1
ATOM 2943 O O . LYS B 1 176 ? -26.641 -0.501 38.75 1 30.12 176 LYS B O 1
ATOM 2948 N N . SER B 1 177 ? -27.969 1.195 38.281 1 27.27 177 SER B N 1
ATOM 2949 C CA . SER B 1 177 ? -27.625 2.016 39.438 1 27.27 177 SER B CA 1
ATOM 2950 C C . SER B 1 177 ? -27.875 1.265 40.75 1 27.27 177 SER B C 1
ATOM 2952 O O . SER B 1 177 ? -29 0.886 41.031 1 27.27 177 SER B O 1
ATOM 2954 N N . GLY B 1 178 ? -27.031 0.174 40.906 1 27.59 178 GLY B N 1
ATOM 2955 C CA . GLY B 1 178 ? -27.109 -0.352 42.281 1 27.59 178 GLY B CA 1
ATOM 2956 C C . GLY B 1 178 ? -27.406 0.713 43.312 1 27.59 178 GLY B C 1
ATOM 2957 O O . GLY B 1 178 ? -26.906 1.835 43.219 1 27.59 178 GLY B O 1
ATOM 2958 N N . ASN B 1 179 ? -28.609 0.628 43.844 1 27.33 179 ASN B N 1
ATOM 2959 C CA . ASN B 1 179 ? -29.234 1.454 44.875 1 27.33 179 ASN B CA 1
ATOM 2960 C C . ASN B 1 179 ? -28.281 1.753 46 1 27.33 179 ASN B C 1
ATOM 2962 O O . ASN B 1 179 ? -28.219 0.997 47 1 27.33 179 ASN B O 1
ATOM 2966 N N . ASN B 1 180 ? -26.922 1.781 45.656 1 24.47 180 ASN B N 1
ATOM 2967 C CA . ASN B 1 180 ? -26.281 2.027 46.938 1 24.47 180 ASN B CA 1
ATOM 2968 C C . ASN B 1 180 ? -26.906 3.229 47.656 1 24.47 180 ASN B C 1
ATOM 2970 O O . ASN B 1 180 ? -27.094 4.285 47.062 1 24.47 180 ASN B O 1
ATOM 2974 N N . ASN B 1 181 ? -27.703 2.953 48.594 1 25.69 181 ASN B N 1
ATOM 2975 C CA . ASN B 1 181 ? -28.391 3.801 49.562 1 25.69 181 ASN B CA 1
ATOM 2976 C C . ASN B 1 181 ? -27.469 4.852 50.156 1 25.69 181 ASN B C 1
ATOM 2978 O O . ASN B 1 181 ? -27.781 5.484 51.156 1 25.69 181 ASN B O 1
ATOM 2982 N N . ASP B 1 182 ? -26.25 5.027 49.5 1 23.5 182 ASP B N 1
ATOM 2983 C CA . ASP B 1 182 ? -25.531 5.816 50.5 1 23.5 182 ASP B CA 1
ATOM 2984 C C . ASP B 1 182 ? -26.234 7.148 50.75 1 23.5 182 ASP B C 1
ATOM 2986 O O . ASP B 1 182 ? -26.844 7.723 49.844 1 23.5 182 ASP B O 1
ATOM 2990 N N . ASN B 1 183 ? -26.453 7.461 51.969 1 24.77 183 ASN B N 1
ATOM 2991 C CA . ASN B 1 183 ? -27.094 8.484 52.812 1 24.77 183 ASN B CA 1
ATOM 2992 C C . ASN B 1 183 ? -26.516 9.867 52.5 1 24.77 183 ASN B C 1
ATOM 2994 O O . ASN B 1 183 ? -26.734 10.812 53.281 1 24.77 183 ASN B O 1
ATOM 2998 N N . SER B 1 184 ? -25.688 9.977 51.406 1 23.39 184 SER B N 1
ATOM 2999 C CA . SER B 1 184 ? -24.922 11.188 51.656 1 23.39 184 SER B CA 1
ATOM 3000 C C . SER B 1 184 ? -25.828 12.406 51.75 1 23.39 184 SER B C 1
ATOM 3002 O O . SER B 1 184 ? -26.969 12.391 51.281 1 23.39 184 SER B O 1
ATOM 3004 N N . ASP B 1 185 ? -25.188 13.477 52.406 1 22.78 185 ASP B N 1
ATOM 3005 C CA . ASP B 1 185 ? -25.406 14.797 53 1 22.78 185 ASP B CA 1
ATOM 3006 C C . ASP B 1 185 ? -25.828 15.805 51.938 1 22.78 185 ASP B C 1
ATOM 3008 O O . ASP B 1 185 ? -25.344 15.766 50.812 1 22.78 185 ASP B O 1
ATOM 3012 N N . ASP B 1 186 ? -27 16.484 52.094 1 22.89 186 ASP B N 1
ATOM 3013 C CA . ASP B 1 186 ? -27.906 17.422 51.438 1 22.89 186 ASP B CA 1
ATOM 3014 C C . ASP B 1 186 ? -27.172 18.719 51.062 1 22.89 186 ASP B C 1
ATOM 3016 O O . ASP B 1 186 ? -27.812 19.719 50.719 1 22.89 186 ASP B O 1
ATOM 3020 N N . ALA B 1 187 ? -25.797 18.766 50.875 1 24.59 187 ALA B N 1
ATOM 3021 C CA . ALA B 1 187 ? -25.484 20.188 50.938 1 24.59 187 ALA B CA 1
ATOM 3022 C C . ALA B 1 187 ? -26.109 20.922 49.75 1 24.59 187 ALA B C 1
ATOM 3024 O O . ALA B 1 187 ? -26.047 20.453 48.625 1 24.59 187 ALA B O 1
ATOM 3025 N N . ILE B 1 188 ? -26.938 21.922 49.938 1 23.06 188 ILE B N 1
ATOM 3026 C CA . ILE B 1 188 ? -27.734 22.953 49.281 1 23.06 188 ILE B CA 1
ATOM 3027 C C . ILE B 1 188 ? -26.844 23.812 48.406 1 23.06 188 ILE B C 1
ATOM 3029 O O . ILE B 1 188 ? -27.344 24.641 47.625 1 23.06 188 ILE B O 1
ATOM 3033 N N . VAL B 1 189 ? -25.484 23.625 48.156 1 22.8 189 VAL B N 1
ATOM 3034 C CA . VAL B 1 189 ? -24.984 24.953 47.875 1 22.8 189 VAL B CA 1
ATOM 3035 C C . VAL B 1 189 ? -25.672 25.516 46.625 1 22.8 189 VAL B C 1
ATOM 3037 O O . VAL B 1 189 ? -26.078 24.766 45.75 1 22.8 189 VAL B O 1
ATOM 3040 N N . LEU B 1 190 ? -25.703 26.906 46.625 1 20.62 190 LEU B N 1
ATOM 3041 C CA . LEU B 1 190 ? -26.266 28.125 46.031 1 20.62 190 LEU B CA 1
ATOM 3042 C C . LEU B 1 190 ? -25.953 28.203 44.562 1 20.62 190 LEU B C 1
ATOM 3044 O O . LEU B 1 190 ? -24.969 27.641 44.094 1 20.62 190 LEU B O 1
ATOM 3048 N N . ASN B 1 191 ? -26.922 28.797 43.812 1 21.19 191 ASN B N 1
ATOM 3049 C CA . ASN B 1 191 ? -27.328 29.219 42.469 1 21.19 191 ASN B CA 1
ATOM 3050 C C . ASN B 1 191 ? -26.219 30.016 41.781 1 21.19 191 ASN B C 1
ATOM 3052 O O . ASN B 1 191 ? -26.359 30.391 40.625 1 21.19 191 ASN B O 1
ATOM 3056 N N . VAL B 1 192 ? -24.859 30.109 42.281 1 21.59 192 VAL B N 1
ATOM 3057 C CA . VAL B 1 192 ? -24.312 31.094 41.344 1 21.59 192 VAL B CA 1
ATOM 3058 C C . VAL B 1 192 ? -24 30.422 40 1 21.59 192 VAL B C 1
ATOM 3060 O O . VAL B 1 192 ? -23.5 29.297 39.969 1 21.59 192 VAL B O 1
#

Nearest PDB structures (foldseek):
  7nz9-assembly1_A  TM=9.318E-01  e=1.167E-19  Mus musculus
  3dh1-assembly2_C  TM=9.177E-01  e=8.368E-19  Homo sapiens
  2nx8-assembly1_A-2  TM=8.958E-01  e=1.005E-15  Streptococcus pyogenes serotype M6
  7bv5-assembly1_A  TM=8.897E-01  e=5.544E-15  Saccharomyces cerevisiae S288C
  7bv5-assembly2_B  TM=9.152E-01  e=1.484E-14  Saccharomyces cerevisiae S288C

pLDDT: mean 84.54, std 25.86, range [20.62, 99.0]